Protein AF-A0A7J5EY98-F1 (afdb_monomer_lite)

Structure (mmCIF, N/CA/C/O backbone):
data_AF-A0A7J5EY98-F1
#
_entry.id   AF-A0A7J5EY98-F1
#
loop_
_atom_site.group_PDB
_atom_site.id
_atom_site.type_symbol
_atom_site.label_atom_id
_atom_site.label_alt_id
_atom_site.label_comp_id
_atom_site.label_asym_id
_atom_site.label_entity_id
_atom_site.label_seq_id
_atom_site.pdbx_PDB_ins_code
_atom_site.Cartn_x
_atom_site.Cartn_y
_atom_site.Cartn_z
_atom_site.occupancy
_atom_site.B_iso_or_equiv
_atom_site.auth_seq_id
_atom_site.auth_comp_id
_atom_site.auth_asym_id
_atom_site.auth_atom_id
_atom_site.pdbx_PDB_model_num
ATOM 1 N N . MET A 1 1 ? -46.958 -4.212 99.550 1.00 39.66 1 MET A N 1
ATOM 2 C CA . MET A 1 1 ? -46.614 -4.935 98.307 1.00 39.66 1 MET A CA 1
ATOM 3 C C . MET A 1 1 ? -46.964 -6.397 98.508 1.00 39.66 1 MET A C 1
ATOM 5 O O . MET A 1 1 ? -46.247 -7.082 99.220 1.00 39.66 1 MET A O 1
ATOM 9 N N . VAL A 1 2 ? -48.091 -6.857 97.964 1.00 41.75 2 VAL A N 1
ATOM 10 C CA . VAL A 1 2 ? -48.349 -8.298 97.843 1.00 41.75 2 VAL A CA 1
ATOM 11 C C . VAL A 1 2 ? -47.663 -8.737 96.555 1.00 41.75 2 VAL A C 1
ATOM 13 O O . VAL A 1 2 ? -47.957 -8.194 95.494 1.00 41.75 2 VAL A O 1
ATOM 16 N N . ALA A 1 3 ? -46.719 -9.669 96.657 1.00 47.44 3 ALA A N 1
ATOM 17 C CA . ALA A 1 3 ? -46.025 -10.292 95.533 1.00 47.44 3 ALA A CA 1
ATOM 18 C C . ALA A 1 3 ? -46.943 -11.307 94.820 1.00 47.44 3 ALA A C 1
ATOM 20 O O . ALA A 1 3 ? -46.637 -12.491 94.738 1.00 47.44 3 ALA A O 1
ATOM 21 N N . GLY A 1 4 ? -48.117 -10.856 94.379 1.00 58.94 4 GLY A N 1
ATOM 22 C CA . GLY A 1 4 ? -49.067 -11.648 93.605 1.00 58.94 4 GLY A CA 1
ATOM 23 C C . GLY A 1 4 ? -49.096 -11.124 92.178 1.00 58.94 4 GLY A C 1
ATOM 24 O O . GLY A 1 4 ? -49.428 -9.960 91.966 1.00 58.94 4 GLY A O 1
ATOM 25 N N . GLY A 1 5 ? -48.715 -11.955 91.207 1.00 65.44 5 GLY A N 1
ATOM 26 C CA . GLY A 1 5 ? -48.835 -11.604 89.793 1.00 65.44 5 GLY A CA 1
ATOM 27 C C . GLY A 1 5 ? -50.287 -11.286 89.418 1.00 65.44 5 GLY A C 1
ATOM 28 O O . GLY A 1 5 ? -51.223 -11.892 89.940 1.00 65.44 5 GLY A O 1
ATOM 29 N N . LEU A 1 6 ? -50.484 -10.338 88.502 1.00 71.00 6 LEU A N 1
ATOM 30 C CA . LEU A 1 6 ? -51.793 -10.076 87.905 1.00 71.00 6 LEU A CA 1
ATOM 31 C C . LEU A 1 6 ? -52.175 -11.270 87.018 1.00 71.00 6 LEU A C 1
ATOM 33 O O . LEU A 1 6 ? -51.561 -11.487 85.978 1.00 71.00 6 LEU A O 1
ATOM 37 N N . THR A 1 7 ? -53.186 -12.039 87.423 1.00 71.62 7 THR A N 1
ATOM 38 C CA . THR A 1 7 ? -53.752 -13.120 86.601 1.00 71.62 7 THR A CA 1
ATOM 39 C C . THR A 1 7 ? -55.053 -12.632 85.979 1.00 71.62 7 THR A C 1
ATOM 41 O O . THR A 1 7 ? -55.990 -12.291 86.698 1.00 71.62 7 THR A O 1
ATOM 44 N N . ILE A 1 8 ? -55.116 -12.589 84.650 1.00 75.38 8 ILE A N 1
ATOM 45 C CA . ILE A 1 8 ? -56.326 -12.236 83.900 1.00 75.38 8 ILE A CA 1
ATOM 46 C C . ILE A 1 8 ? -56.903 -13.538 83.345 1.00 75.38 8 ILE A C 1
ATOM 48 O O . ILE A 1 8 ? -56.204 -14.282 82.657 1.00 75.38 8 ILE A O 1
ATOM 52 N N . SER A 1 9 ? -58.160 -13.844 83.661 1.00 79.88 9 SER A N 1
ATOM 53 C CA . SER A 1 9 ? -58.839 -15.029 83.126 1.00 79.88 9 SER A CA 1
ATOM 54 C C . SER A 1 9 ? -58.983 -14.946 81.597 1.00 79.88 9 SER A C 1
ATOM 56 O O . SER A 1 9 ? -59.096 -13.839 81.065 1.00 79.88 9 SER A O 1
ATOM 58 N N . PRO A 1 10 ? -59.031 -16.080 80.870 1.00 78.44 10 PRO A N 1
ATOM 59 C CA . PRO A 1 10 ? -59.300 -16.083 79.431 1.00 78.44 10 PRO A CA 1
ATOM 60 C C . PRO A 1 10 ? -60.551 -15.255 79.087 1.00 78.44 10 PRO A C 1
ATOM 62 O O . PRO A 1 10 ? -61.615 -15.477 79.660 1.00 78.44 10 PRO A O 1
ATOM 65 N N . GLY A 1 11 ? -60.414 -14.277 78.183 1.00 75.12 11 GLY A N 1
ATOM 66 C CA . GLY A 1 11 ? -61.488 -13.347 77.794 1.00 75.12 11 GLY A CA 1
ATOM 67 C C . GLY A 1 11 ? -61.658 -12.108 78.688 1.00 75.12 11 GLY A C 1
ATOM 68 O O . GLY A 1 11 ? -62.448 -11.228 78.352 1.00 75.12 11 GLY A O 1
ATOM 69 N N . GLY A 1 12 ? -60.919 -11.998 79.797 1.00 75.81 12 GLY A N 1
ATOM 70 C CA . GLY A 1 12 ? -60.892 -10.798 80.634 1.00 75.81 12 GLY A CA 1
ATOM 71 C C . GLY A 1 12 ? -60.120 -9.649 79.975 1.00 75.81 12 GLY A C 1
ATOM 72 O O . GLY A 1 12 ? -59.056 -9.860 79.397 1.00 75.81 12 GLY A O 1
ATOM 73 N N . ALA A 1 13 ? -60.639 -8.424 80.084 1.00 78.75 13 ALA A N 1
ATOM 74 C CA . ALA A 1 13 ? -59.969 -7.208 79.626 1.00 78.75 13 ALA A CA 1
ATOM 75 C C . ALA A 1 13 ? -59.448 -6.398 80.821 1.00 78.75 13 ALA A C 1
ATOM 77 O O . ALA A 1 13 ? -60.154 -6.220 81.813 1.00 78.75 13 ALA A O 1
ATOM 78 N N . VAL A 1 14 ? -58.232 -5.861 80.715 1.00 79.25 14 VAL A N 1
ATOM 79 C CA . VAL A 1 14 ? -57.721 -4.846 81.647 1.00 79.25 14 VAL A CA 1
ATOM 80 C C . VAL A 1 14 ? -57.918 -3.481 81.008 1.00 79.25 14 VAL A C 1
ATOM 82 O O . VAL A 1 14 ? -57.270 -3.154 80.019 1.00 79.25 14 VAL A O 1
ATOM 85 N N . SER A 1 15 ? -58.819 -2.685 81.576 1.00 83.12 15 SER A N 1
ATOM 86 C CA . SER A 1 15 ? -59.031 -1.292 81.184 1.00 83.12 15 SER A CA 1
ATOM 87 C C . SER A 1 15 ? -58.305 -0.383 82.173 1.00 83.12 15 SER A C 1
ATOM 89 O O . SER A 1 15 ? -58.880 0.037 83.174 1.00 83.12 15 SER A O 1
ATOM 91 N N . ALA A 1 16 ? -57.028 -0.106 81.911 1.00 79.31 16 ALA A N 1
ATOM 92 C CA . ALA A 1 16 ? -56.210 0.814 82.696 1.00 79.31 16 ALA A CA 1
ATOM 93 C C . ALA A 1 16 ? -55.454 1.770 81.757 1.00 79.31 16 ALA A C 1
ATOM 95 O O . ALA A 1 16 ? -55.021 1.335 80.690 1.00 79.31 16 ALA A O 1
ATOM 96 N N . PRO A 1 17 ? -55.260 3.047 82.136 1.00 79.06 17 PRO A N 1
ATOM 97 C CA . PRO A 1 17 ? -54.508 4.001 81.317 1.00 79.06 17 PRO A CA 1
ATOM 98 C C . PRO A 1 17 ? -53.023 3.628 81.191 1.00 79.06 17 PRO A C 1
ATOM 100 O O . PRO A 1 17 ? -52.395 3.958 80.190 1.00 79.06 17 PRO A O 1
ATOM 103 N N . THR A 1 18 ? -52.479 2.910 82.181 1.00 82.25 18 THR A N 1
ATOM 104 C CA . THR A 1 18 ? -51.100 2.413 82.189 1.00 82.25 18 THR A CA 1
ATOM 105 C C . THR A 1 18 ? -51.047 1.057 82.884 1.00 82.25 18 THR A C 1
ATOM 107 O O . THR A 1 18 ? -51.625 0.883 83.957 1.00 82.25 18 THR A O 1
ATOM 110 N N . VAL A 1 19 ? -50.300 0.116 82.310 1.00 82.62 19 VAL A N 1
ATOM 111 C CA . VAL A 1 19 ? -49.891 -1.131 82.966 1.00 82.62 19 VAL A CA 1
ATOM 112 C C . VAL A 1 19 ? -48.369 -1.101 83.058 1.00 82.62 19 VAL A C 1
ATOM 114 O O . VAL A 1 19 ? -47.696 -1.062 82.034 1.00 82.62 19 VAL A O 1
ATOM 117 N N . ALA A 1 20 ? -47.828 -1.064 84.275 1.00 83.25 20 ALA A N 1
ATOM 118 C CA . ALA A 1 20 ? -46.388 -1.040 84.519 1.00 83.25 20 ALA A CA 1
ATOM 119 C C . ALA A 1 20 ? -45.943 -2.357 85.163 1.00 83.25 20 ALA A C 1
ATOM 121 O O . ALA A 1 20 ? -46.536 -2.802 86.147 1.00 83.25 20 ALA A O 1
ATOM 122 N N . THR A 1 21 ? -44.881 -2.954 84.630 1.00 83.44 21 THR A N 1
ATOM 123 C CA . THR A 1 21 ? -44.201 -4.121 85.201 1.00 83.44 21 THR A CA 1
ATOM 124 C C . THR A 1 21 ? -42.720 -3.797 85.376 1.00 83.44 21 THR A C 1
ATOM 126 O O . THR A 1 21 ? -42.147 -3.025 84.612 1.00 83.44 21 THR A O 1
ATOM 129 N N . THR A 1 22 ? -42.082 -4.369 86.396 1.00 82.44 22 THR A N 1
ATOM 130 C CA . THR A 1 22 ? -40.625 -4.258 86.609 1.00 82.44 22 THR A CA 1
ATOM 131 C C . THR A 1 22 ? -39.849 -5.434 86.011 1.00 82.44 22 THR A C 1
ATOM 133 O O . THR A 1 22 ? -38.629 -5.475 86.123 1.00 82.44 22 THR A O 1
ATOM 136 N N . GLY A 1 23 ? -40.551 -6.401 85.416 1.00 82.25 23 GLY A N 1
ATOM 137 C CA . GLY A 1 23 ? -39.984 -7.570 84.746 1.00 82.25 23 GLY A CA 1
ATOM 138 C C . GLY A 1 23 ? -40.667 -7.837 83.406 1.00 82.25 23 GLY A C 1
ATOM 139 O O . GLY A 1 23 ? -41.494 -7.038 82.953 1.00 82.25 23 GLY A O 1
ATOM 140 N N . ASP A 1 24 ? -40.320 -8.971 82.802 1.00 84.25 24 ASP A N 1
ATOM 141 C CA . ASP A 1 24 ? -40.765 -9.356 81.463 1.00 84.25 24 ASP A CA 1
ATOM 142 C C . ASP A 1 24 ? -42.289 -9.506 81.361 1.00 84.25 24 ASP A C 1
ATOM 144 O O . ASP A 1 24 ? -42.961 -9.988 82.276 1.00 84.25 24 ASP A O 1
ATOM 148 N N . VAL A 1 25 ? -42.834 -9.123 80.206 1.00 86.19 25 VAL A N 1
ATOM 149 C CA . VAL A 1 25 ? -44.244 -9.321 79.856 1.00 86.19 25 VAL A CA 1
ATOM 150 C C . VAL A 1 25 ? -44.328 -10.420 78.805 1.00 86.19 25 VAL A C 1
ATOM 152 O O . VAL A 1 25 ? -43.873 -10.242 77.677 1.00 86.19 25 VAL A O 1
ATOM 155 N N . ALA A 1 26 ? -44.941 -11.550 79.156 1.00 85.62 26 ALA A N 1
ATOM 156 C CA . ALA A 1 26 ? -45.263 -12.612 78.209 1.00 85.62 26 ALA A CA 1
ATOM 157 C C . ALA A 1 26 ? -46.722 -12.480 77.750 1.00 85.62 26 ALA A C 1
ATOM 159 O O . ALA A 1 26 ? -47.644 -12.546 78.562 1.00 85.62 26 ALA A O 1
ATOM 160 N N . VAL A 1 27 ? -46.942 -12.321 76.443 1.00 86.19 27 VAL A N 1
ATOM 161 C CA . VAL A 1 27 ? -48.276 -12.336 75.825 1.00 86.19 27 VAL A CA 1
ATOM 162 C C . VAL A 1 27 ? -48.409 -13.641 75.046 1.00 86.19 27 VAL A C 1
ATOM 164 O O . VAL A 1 27 ? -47.685 -13.862 74.083 1.00 86.19 27 VAL A O 1
ATOM 167 N N . GLY A 1 28 ? -49.320 -14.524 75.463 1.00 81.81 28 GLY A N 1
ATOM 168 C CA . GLY A 1 28 ? -49.518 -15.835 74.821 1.00 81.81 28 GLY A CA 1
ATOM 169 C C . GLY A 1 28 ? -50.233 -15.793 73.461 1.00 81.81 28 GLY A C 1
ATOM 170 O O . GLY A 1 28 ? -50.418 -16.835 72.841 1.00 81.81 28 GLY A O 1
ATOM 171 N N . GLY A 1 29 ? -50.653 -14.607 73.013 1.00 85.38 29 GLY A N 1
ATOM 172 C CA . GLY A 1 29 ? -51.314 -14.359 71.730 1.00 85.38 29 GLY A CA 1
ATOM 173 C C . GLY A 1 29 ? -50.774 -13.097 71.051 1.00 85.38 29 GLY A C 1
ATOM 174 O O . GLY A 1 29 ? -49.638 -12.690 71.283 1.00 85.38 29 GLY A O 1
ATOM 175 N N . ASN A 1 30 ? -51.586 -12.453 70.214 1.00 88.19 30 ASN A N 1
ATOM 176 C CA . ASN A 1 30 ? -51.188 -11.229 69.518 1.00 88.19 30 ASN A CA 1
ATOM 177 C C . ASN A 1 30 ? -51.119 -10.026 70.473 1.00 88.19 30 ASN A C 1
ATOM 179 O O . ASN A 1 30 ? -52.042 -9.784 71.249 1.00 88.19 30 ASN A O 1
ATOM 183 N N . LEU A 1 31 ? -50.064 -9.219 70.343 1.00 90.00 31 LEU A N 1
ATOM 184 C CA . LEU A 1 31 ? -49.973 -7.894 70.952 1.00 90.00 31 LEU A CA 1
ATOM 185 C C . LEU A 1 31 ? -50.389 -6.832 69.923 1.00 90.00 31 LEU A C 1
ATOM 187 O O . LEU A 1 31 ? -49.712 -6.645 68.915 1.00 90.00 31 LEU A O 1
ATOM 191 N N . GLY A 1 32 ? -51.497 -6.136 70.174 1.00 88.56 32 GLY A N 1
ATOM 192 C CA . GLY A 1 32 ? -51.916 -4.974 69.390 1.00 88.56 32 GLY A CA 1
ATOM 193 C C . GLY A 1 32 ? -51.453 -3.677 70.049 1.00 88.56 32 GLY A C 1
ATOM 194 O O . GLY A 1 32 ? -51.778 -3.432 71.207 1.00 88.56 32 GLY A O 1
ATOM 195 N N . VAL A 1 33 ? -50.729 -2.833 69.313 1.00 90.00 33 VAL A N 1
ATOM 196 C CA . VAL A 1 33 ? -50.333 -1.487 69.752 1.00 90.00 33 VAL A CA 1
ATOM 197 C C . VAL A 1 33 ? -50.849 -0.489 68.721 1.00 90.00 33 VAL A C 1
ATOM 199 O O . VAL A 1 33 ? -50.496 -0.575 67.550 1.00 90.00 33 VAL A O 1
ATOM 202 N N . THR A 1 34 ? -51.717 0.434 69.134 1.00 86.81 34 THR A N 1
ATOM 203 C CA . THR A 1 34 ? -52.292 1.468 68.251 1.00 86.81 34 THR A CA 1
ATOM 204 C C . THR A 1 34 ? -51.500 2.777 68.267 1.00 86.81 34 THR A C 1
ATOM 206 O O . THR A 1 34 ? -51.651 3.596 67.365 1.00 86.81 34 THR A O 1
ATOM 209 N N . GLY A 1 35 ? -50.666 2.978 69.291 1.00 85.75 35 GLY A N 1
ATOM 210 C CA . GLY A 1 35 ? -49.727 4.094 69.401 1.00 85.75 35 GLY A CA 1
ATOM 211 C C . GLY A 1 35 ? -48.301 3.715 68.992 1.00 85.75 35 GLY A C 1
ATOM 212 O O . GLY A 1 35 ? -48.062 2.692 68.355 1.00 85.75 35 GLY A O 1
ATOM 213 N N . ALA A 1 36 ? -47.333 4.541 69.391 1.00 87.19 36 ALA A N 1
ATOM 214 C CA . ALA A 1 36 ? -45.919 4.234 69.207 1.00 87.19 36 ALA A CA 1
ATOM 215 C C . ALA A 1 36 ? -45.454 3.144 70.187 1.00 87.19 36 ALA A C 1
ATOM 217 O O . ALA A 1 36 ? -45.809 3.164 71.366 1.00 87.19 36 ALA A O 1
ATOM 218 N N . ALA A 1 37 ? -44.613 2.232 69.705 1.00 90.81 37 ALA A N 1
ATOM 219 C CA . ALA A 1 37 ? -43.887 1.278 70.532 1.00 90.81 37 ALA A CA 1
ATOM 220 C C . ALA A 1 37 ? -42.400 1.650 70.540 1.00 90.81 37 ALA A C 1
ATOM 222 O O . ALA A 1 37 ? -41.798 1.821 69.481 1.00 90.81 37 ALA A O 1
ATOM 223 N N . THR A 1 38 ? -41.805 1.735 71.729 1.00 91.56 38 THR A N 1
ATOM 224 C CA . THR A 1 38 ? -40.365 1.961 71.901 1.00 91.56 38 THR A CA 1
ATOM 225 C C . THR A 1 38 ? -39.754 0.739 72.568 1.00 91.56 38 THR A C 1
ATOM 227 O O . THR A 1 38 ? -40.163 0.362 73.663 1.00 91.56 38 THR A O 1
ATOM 230 N N . VAL A 1 39 ? -38.752 0.139 71.928 1.00 90.88 39 VAL A N 1
ATOM 231 C CA . VAL A 1 39 ? -37.937 -0.938 72.504 1.00 90.88 39 VAL A CA 1
ATOM 232 C C . VAL A 1 39 ? -36.563 -0.351 72.809 1.00 90.88 39 VAL A C 1
ATOM 234 O O . VAL A 1 39 ? -35.854 0.059 71.899 1.00 90.88 39 VAL A O 1
ATOM 237 N N . GLY A 1 40 ? -36.190 -0.272 74.087 1.00 86.88 40 GLY A N 1
ATOM 238 C CA . GLY A 1 40 ? -34.945 0.390 74.513 1.00 86.88 40 GLY A CA 1
ATOM 239 C C . GLY A 1 40 ? -33.657 -0.396 74.237 1.00 86.88 40 GLY A C 1
ATOM 240 O O . GLY A 1 40 ? -32.570 0.100 74.512 1.00 86.88 40 GLY A O 1
ATOM 241 N N . SER A 1 41 ? -33.766 -1.628 73.737 1.00 90.50 41 SER A N 1
ATOM 242 C CA . SER A 1 41 ? -32.635 -2.511 73.443 1.00 90.50 41 SER A CA 1
ATOM 243 C C . SER A 1 41 ? -32.913 -3.306 72.159 1.00 90.50 41 SER A C 1
ATOM 245 O O . SER A 1 41 ? -33.159 -2.714 71.113 1.00 90.50 41 SER A O 1
ATOM 247 N N . THR A 1 42 ? -32.886 -4.637 72.208 1.00 90.75 42 THR A N 1
ATOM 248 C CA . THR A 1 42 ? -33.038 -5.500 71.031 1.00 90.75 42 THR A CA 1
ATOM 249 C C . THR A 1 42 ? -34.502 -5.848 70.775 1.00 90.75 42 THR A C 1
ATOM 251 O O . THR A 1 42 ? -35.224 -6.230 71.693 1.00 90.75 42 THR A O 1
ATOM 254 N N . LEU A 1 43 ? -34.919 -5.786 69.511 1.00 92.19 43 LEU A N 1
ATOM 255 C CA . LEU A 1 43 ? -36.164 -6.382 69.032 1.00 92.19 43 LEU A CA 1
ATOM 256 C C . LEU A 1 43 ? -35.836 -7.652 68.236 1.00 92.19 43 LEU A C 1
ATOM 258 O O . LEU A 1 43 ? -35.224 -7.574 67.174 1.00 92.19 43 LEU A O 1
ATOM 262 N N . GLY A 1 44 ? -36.246 -8.815 68.741 1.00 91.56 44 GLY A N 1
ATOM 263 C CA . GLY A 1 44 ? -36.186 -10.081 68.009 1.00 91.56 44 GLY A CA 1
ATOM 264 C C . GLY A 1 44 ? -37.536 -10.408 67.376 1.00 91.56 44 GLY A C 1
ATOM 265 O O . GLY A 1 44 ? -38.560 -10.362 68.052 1.00 91.56 44 GLY A O 1
ATOM 266 N N . VAL A 1 45 ? -37.547 -10.768 66.092 1.00 92.06 45 VAL A N 1
ATOM 267 C CA . VAL A 1 45 ? -38.746 -11.240 65.384 1.00 92.06 45 VAL A CA 1
ATOM 268 C C . VAL A 1 45 ? -38.406 -12.581 64.741 1.00 92.06 45 VAL A C 1
ATOM 270 O O . VAL A 1 45 ? -37.537 -12.647 63.880 1.00 92.06 45 VAL A O 1
ATOM 273 N N . ALA A 1 46 ? -39.057 -13.659 65.182 1.00 88.81 46 ALA A N 1
ATOM 274 C CA . ALA A 1 46 ? -38.822 -14.999 64.631 1.00 88.81 46 ALA A CA 1
ATOM 275 C C . ALA A 1 46 ? -39.518 -15.215 63.273 1.00 88.81 46 ALA A C 1
ATOM 277 O O . ALA A 1 46 ? -39.079 -16.035 62.471 1.00 88.81 46 ALA A O 1
ATOM 278 N N . GLY A 1 47 ? -40.619 -14.497 63.033 1.00 87.44 47 GLY A N 1
ATOM 279 C CA . GLY A 1 47 ? -41.361 -14.514 61.774 1.00 87.44 47 GLY A CA 1
ATOM 280 C C . GLY A 1 47 ? -40.991 -13.360 60.840 1.00 87.44 47 GLY A C 1
ATOM 281 O O . GLY A 1 47 ? -40.012 -12.646 61.044 1.00 87.44 47 GLY A O 1
ATOM 282 N N . ALA A 1 48 ? -41.818 -13.146 59.818 1.00 88.88 48 ALA A N 1
ATOM 283 C CA . ALA A 1 48 ? -41.690 -11.986 58.945 1.00 88.88 48 ALA A CA 1
ATOM 284 C C . ALA A 1 48 ? -42.100 -10.699 59.681 1.00 88.88 48 ALA A C 1
ATOM 286 O O . ALA A 1 48 ? -43.155 -10.643 60.312 1.00 88.88 48 ALA A O 1
ATOM 287 N N . ALA A 1 49 ? -41.290 -9.649 59.550 1.00 92.38 49 ALA A N 1
ATOM 288 C CA . ALA A 1 49 ? -41.653 -8.295 59.951 1.00 92.38 49 ALA A CA 1
ATOM 289 C C . ALA A 1 49 ? -42.054 -7.491 58.708 1.00 92.38 49 ALA A C 1
ATOM 291 O O . ALA A 1 49 ? -41.356 -7.511 57.696 1.00 92.38 49 ALA A O 1
ATOM 292 N N . THR A 1 50 ? -43.169 -6.767 58.776 1.00 92.69 50 THR A N 1
ATOM 293 C CA . THR A 1 50 ? -43.575 -5.809 57.739 1.00 92.69 50 THR A CA 1
ATOM 294 C C . THR A 1 50 ? -43.569 -4.413 58.337 1.00 92.69 50 THR A C 1
ATOM 296 O O . THR A 1 50 ? -44.245 -4.159 59.330 1.00 92.69 50 THR A O 1
ATOM 299 N N . VAL A 1 51 ? -42.814 -3.504 57.725 1.00 91.88 51 VAL A N 1
ATOM 300 C CA . VAL A 1 51 ? -42.831 -2.074 58.047 1.00 91.88 51 VAL A CA 1
ATOM 301 C C . VAL A 1 51 ? -43.538 -1.376 56.893 1.00 91.88 51 VAL A C 1
ATOM 303 O O . VAL A 1 51 ? -43.036 -1.373 55.776 1.00 91.88 51 VAL A O 1
ATOM 306 N N . GLY A 1 52 ? -44.725 -0.821 57.142 1.00 86.88 52 GLY A N 1
ATOM 307 C CA . GLY A 1 52 ? -45.525 -0.159 56.100 1.00 86.88 52 GLY A CA 1
ATOM 308 C C . GLY A 1 52 ? -44.989 1.210 55.654 1.00 86.88 52 GLY A C 1
ATOM 309 O O . GLY A 1 52 ? -45.530 1.796 54.722 1.00 86.88 52 GLY A O 1
ATOM 310 N N . GLY A 1 53 ? -43.956 1.727 56.325 1.00 87.94 53 GLY A N 1
ATOM 311 C CA . GLY A 1 53 ? -43.294 2.998 56.024 1.00 87.94 53 GLY A CA 1
ATOM 312 C C . GLY A 1 53 ? -41.779 2.847 55.859 1.00 87.94 53 GLY A C 1
ATOM 313 O O . GLY A 1 53 ? -41.269 1.754 55.627 1.00 87.94 53 GLY A O 1
ATOM 314 N N . ALA A 1 54 ? -41.044 3.953 55.993 1.00 89.44 54 ALA A N 1
ATOM 315 C CA . ALA A 1 54 ? -39.584 3.933 55.935 1.00 89.44 54 ALA A CA 1
ATOM 316 C C . ALA A 1 54 ? -38.980 3.245 57.173 1.00 89.44 54 ALA A C 1
ATOM 318 O O . ALA A 1 54 ? -39.365 3.535 58.305 1.00 89.44 54 ALA A O 1
ATOM 319 N N . LEU A 1 55 ? -37.991 2.377 56.955 1.00 91.44 55 LEU A N 1
ATOM 320 C CA . LEU A 1 55 ? -37.158 1.803 58.008 1.00 91.44 55 LEU A CA 1
ATOM 321 C C . LEU A 1 55 ? -35.812 2.537 58.037 1.00 91.44 55 LEU A C 1
ATOM 323 O O . LEU A 1 55 ? -35.003 2.389 57.124 1.00 91.44 55 LEU A O 1
ATOM 327 N N . GLY A 1 56 ? -35.570 3.329 59.080 1.00 90.69 56 GLY A N 1
ATOM 328 C CA . GLY A 1 56 ? -34.262 3.932 59.334 1.00 90.69 56 GLY A CA 1
ATOM 329 C C . GLY A 1 56 ? -33.370 2.977 60.122 1.00 90.69 56 GLY A C 1
ATOM 330 O O . GLY A 1 56 ? -33.749 2.542 61.207 1.00 90.69 56 GLY A O 1
ATOM 331 N N . VAL A 1 57 ? -32.179 2.675 59.605 1.00 91.44 57 VAL A N 1
ATOM 332 C CA . VAL A 1 57 ? -31.155 1.892 60.310 1.00 91.44 57 VAL A CA 1
ATOM 333 C C . VAL A 1 57 ? -29.854 2.684 60.281 1.00 91.44 57 VAL A C 1
ATOM 335 O O . VAL A 1 57 ? -29.388 3.070 59.215 1.00 91.44 57 VAL A O 1
ATOM 338 N N . THR A 1 58 ? -29.286 2.972 61.450 1.00 88.44 58 THR A N 1
ATOM 339 C CA . THR A 1 58 ? -28.016 3.713 61.577 1.00 88.44 58 THR A CA 1
ATOM 340 C C . THR A 1 58 ? -26.795 2.795 61.562 1.00 88.44 58 THR A C 1
ATOM 342 O O . THR A 1 58 ? -25.693 3.236 61.251 1.00 88.44 58 THR A O 1
ATOM 345 N N . GLY A 1 59 ? -26.991 1.521 61.906 1.00 88.19 59 GLY A N 1
ATOM 346 C CA . GLY A 1 59 ? -25.982 0.473 61.821 1.00 88.19 59 GLY A CA 1
ATOM 347 C C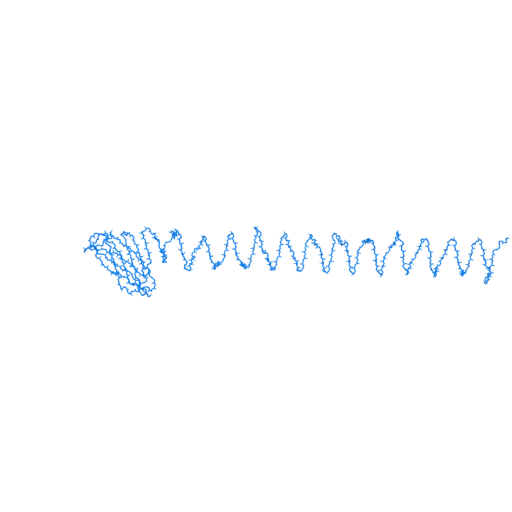 . GLY A 1 59 ? -26.016 -0.296 60.493 1.00 88.19 59 GLY A C 1
ATOM 348 O O . GLY A 1 59 ? -26.856 -0.032 59.629 1.00 88.19 59 GLY A O 1
ATOM 349 N N . PRO A 1 60 ? -25.116 -1.277 60.324 1.00 87.56 60 PRO A N 1
ATOM 350 C CA . PRO A 1 60 ? -25.125 -2.155 59.163 1.00 87.56 60 PRO A CA 1
ATOM 351 C C . PRO A 1 60 ? -26.395 -3.014 59.124 1.00 87.56 60 PRO A C 1
ATOM 353 O O . PRO A 1 60 ? -26.847 -3.536 60.142 1.00 87.56 60 PRO A O 1
ATOM 356 N N . VAL A 1 61 ? -26.934 -3.214 57.922 1.00 89.75 61 VAL A N 1
ATOM 357 C CA . VAL A 1 61 ? -28.023 -4.162 57.660 1.00 89.75 61 VAL A CA 1
ATOM 358 C C . VAL A 1 61 ? -27.423 -5.415 57.036 1.00 89.75 61 VAL A C 1
ATOM 360 O O . VAL A 1 61 ? -26.790 -5.343 55.986 1.00 89.75 61 VAL A O 1
ATOM 363 N N . THR A 1 62 ? -27.638 -6.571 57.664 1.00 90.94 62 THR A N 1
ATOM 364 C CA . THR A 1 62 ? -27.312 -7.876 57.071 1.00 90.94 62 THR A CA 1
ATOM 365 C C . THR A 1 62 ? -28.610 -8.563 56.671 1.00 90.94 62 THR A C 1
ATOM 367 O O . THR A 1 62 ? -29.412 -8.916 57.532 1.00 90.94 62 THR A O 1
ATOM 370 N N . ALA A 1 63 ? -28.825 -8.755 55.371 1.00 89.94 63 ALA A N 1
ATOM 371 C CA . ALA A 1 63 ? -29.919 -9.572 54.859 1.00 89.94 63 ALA A CA 1
ATOM 372 C C . ALA A 1 63 ? -29.381 -10.974 54.544 1.00 89.94 63 ALA A C 1
ATOM 374 O O . ALA A 1 63 ? -28.531 -11.127 53.674 1.00 89.94 63 ALA A O 1
ATOM 375 N N . GLY A 1 64 ? -29.870 -12.000 55.247 1.00 86.25 64 GLY A N 1
ATOM 376 C CA . GLY A 1 64 ? -29.494 -13.396 54.973 1.00 86.25 64 GLY A CA 1
ATOM 377 C C . GLY A 1 64 ? -30.115 -13.973 53.692 1.00 86.25 64 GLY A C 1
ATOM 378 O O . GLY A 1 64 ? -29.740 -15.060 53.267 1.00 86.25 64 GLY A O 1
ATOM 379 N N . GLY A 1 65 ? -31.070 -13.257 53.090 1.00 88.12 65 GLY A N 1
ATOM 380 C CA . GLY A 1 65 ? -31.731 -13.609 51.834 1.00 88.12 65 GLY A CA 1
ATOM 381 C C . GLY A 1 65 ? -31.622 -12.498 50.787 1.00 88.12 65 GLY A C 1
ATOM 382 O O . GLY A 1 65 ? -30.786 -11.602 50.889 1.00 88.12 65 GLY A O 1
ATOM 383 N N . LEU A 1 66 ? -32.492 -12.544 49.775 1.00 89.31 66 LEU A N 1
ATOM 384 C CA . LEU A 1 66 ? -32.545 -11.530 48.720 1.00 89.31 66 LEU A CA 1
ATOM 385 C C . LEU A 1 66 ? -32.978 -10.165 49.278 1.00 89.31 66 LEU A C 1
ATOM 387 O O . LEU A 1 66 ? -34.051 -10.040 49.866 1.00 89.31 66 LEU A O 1
ATOM 391 N N . LEU A 1 67 ? -32.187 -9.127 49.007 1.00 90.38 67 LEU A N 1
ATOM 392 C CA . LEU A 1 67 ? -32.580 -7.735 49.207 1.00 90.38 67 LEU A CA 1
ATOM 393 C C . LEU A 1 67 ? -33.114 -7.162 47.889 1.00 90.38 67 LEU A C 1
ATOM 395 O O . LEU A 1 67 ? -32.371 -7.039 46.919 1.00 90.38 67 LEU A O 1
ATOM 399 N N . THR A 1 68 ? -34.393 -6.790 47.855 1.00 90.38 68 THR A N 1
ATOM 400 C CA . THR A 1 68 ? -34.996 -6.084 46.713 1.00 90.38 68 THR A CA 1
ATOM 401 C C . THR A 1 68 ? -35.206 -4.619 47.080 1.00 90.38 68 THR A C 1
ATOM 403 O O . THR A 1 68 ? -35.953 -4.321 48.008 1.00 90.38 68 THR A O 1
ATOM 406 N N . ALA A 1 69 ? -34.569 -3.704 46.347 1.00 90.88 69 ALA A N 1
ATOM 407 C CA . ALA A 1 69 ? -34.696 -2.260 46.540 1.00 90.88 69 ALA A CA 1
ATOM 408 C C . ALA A 1 69 ? -35.251 -1.609 45.264 1.00 90.88 69 ALA A C 1
ATOM 410 O O . ALA A 1 69 ? -34.509 -1.275 44.343 1.00 90.88 69 ALA A O 1
ATOM 411 N N . SER A 1 70 ? -36.574 -1.447 45.192 1.00 87.19 70 SER A N 1
ATOM 412 C CA . SER A 1 70 ? -37.271 -0.939 43.998 1.00 87.19 70 SER A CA 1
ATOM 413 C C . SER A 1 70 ? -36.948 0.521 43.665 1.00 87.19 70 SER A C 1
ATOM 415 O O . SER A 1 70 ? -36.979 0.899 42.498 1.00 87.19 70 SER A O 1
ATOM 417 N N . ALA A 1 71 ? -36.602 1.329 44.669 1.00 87.94 71 ALA A N 1
ATOM 418 C CA . ALA A 1 71 ? -36.170 2.718 44.499 1.00 87.94 71 ALA A CA 1
ATOM 419 C C . ALA A 1 71 ? -34.652 2.863 44.246 1.00 87.94 71 ALA A C 1
ATOM 421 O O . ALA A 1 71 ? -34.141 3.980 44.200 1.00 87.94 71 ALA A O 1
ATOM 422 N N . GLY A 1 72 ? -33.930 1.748 44.080 1.00 88.56 72 GLY A N 1
ATOM 423 C CA . GLY A 1 72 ? -32.478 1.723 43.916 1.00 88.56 72 GLY A CA 1
ATOM 424 C C . GLY A 1 72 ? -31.705 1.649 45.236 1.00 88.56 72 GLY A C 1
ATOM 425 O O . GLY A 1 72 ? -32.273 1.627 46.327 1.00 88.56 72 GLY A O 1
ATOM 426 N N . VAL A 1 73 ? -30.379 1.581 45.118 1.00 91.94 73 VAL A N 1
ATOM 427 C CA . VAL A 1 73 ? -29.432 1.537 46.240 1.00 91.94 73 VAL A CA 1
ATOM 428 C C . VAL A 1 73 ? -28.401 2.639 46.030 1.00 91.94 73 VAL A C 1
ATOM 430 O O . VAL A 1 73 ? -27.751 2.687 44.987 1.00 91.94 73 VAL A O 1
ATOM 433 N N . THR A 1 74 ? -28.228 3.511 47.019 1.00 91.31 74 THR A N 1
ATOM 434 C CA . THR A 1 74 ? -27.149 4.504 47.028 1.00 91.31 74 THR A CA 1
ATOM 435 C C . THR A 1 74 ? -26.037 4.021 47.945 1.00 91.31 74 THR A C 1
ATOM 437 O O . THR A 1 74 ? -26.272 3.752 49.121 1.00 91.31 74 THR A O 1
ATOM 440 N N . VAL A 1 75 ? -24.820 3.938 47.415 1.00 92.00 75 VAL A N 1
ATOM 441 C CA . VAL A 1 75 ? -23.614 3.681 48.208 1.00 92.00 75 VAL A CA 1
ATOM 442 C C . VAL A 1 75 ? -22.897 5.018 48.417 1.00 92.00 75 VAL A C 1
ATOM 444 O O . VAL A 1 75 ? -22.588 5.683 47.427 1.00 92.00 75 VAL A O 1
ATOM 447 N N . PRO A 1 76 ? -22.669 5.460 49.668 1.00 88.38 76 PRO A N 1
ATOM 448 C CA . PRO A 1 76 ? -21.995 6.727 49.945 1.00 88.38 76 PRO A CA 1
ATOM 449 C C . PRO A 1 76 ? -20.584 6.799 49.351 1.00 88.38 76 PRO A C 1
ATOM 451 O O . PRO A 1 76 ? -19.905 5.784 49.191 1.00 88.38 76 PRO A O 1
ATOM 454 N N . SER A 1 77 ? -20.111 8.016 49.078 1.00 89.31 77 SER A N 1
ATOM 455 C CA . SER A 1 77 ? -18.743 8.252 48.609 1.00 89.31 77 SER A CA 1
ATOM 456 C C . SER A 1 77 ? -17.706 7.667 49.571 1.00 89.31 77 SER A C 1
ATOM 458 O O . SER A 1 77 ? -17.813 7.859 50.782 1.00 89.31 77 SER A O 1
ATOM 460 N N . GLY A 1 78 ? -16.684 7.002 49.028 1.00 88.44 78 GLY A N 1
ATOM 461 C CA . GLY A 1 78 ? -15.624 6.354 49.809 1.00 88.44 78 GLY A CA 1
ATOM 462 C C . GLY A 1 78 ? -15.940 4.919 50.237 1.00 88.44 78 GLY A C 1
ATOM 463 O O . GLY A 1 78 ? -15.048 4.244 50.736 1.00 88.44 78 GLY A O 1
ATOM 464 N N . GLN A 1 79 ? -17.166 4.442 49.994 1.00 90.44 79 GLN A N 1
ATOM 465 C CA . GLN A 1 79 ? -17.572 3.065 50.259 1.00 90.44 79 GLN A CA 1
ATOM 466 C C . GLN A 1 79 ? -17.635 2.246 48.965 1.00 90.44 79 GLN A C 1
ATOM 468 O O . GLN A 1 79 ? -17.834 2.782 47.873 1.00 90.44 79 GLN A O 1
ATOM 473 N N . ASN A 1 80 ? -17.512 0.924 49.096 1.00 90.44 80 ASN A N 1
ATOM 474 C CA . ASN A 1 80 ? -17.507 -0.000 47.964 1.00 90.44 80 ASN A CA 1
ATOM 475 C C . ASN A 1 80 ? -18.804 -0.813 47.907 1.00 90.44 80 ASN A C 1
ATOM 477 O O . ASN A 1 80 ? -19.290 -1.303 48.925 1.00 90.44 80 ASN A O 1
ATOM 481 N N . ALA A 1 81 ? -19.307 -1.038 46.692 1.00 92.44 81 ALA A N 1
ATOM 482 C CA . ALA A 1 81 ? -20.297 -2.070 46.408 1.00 92.44 81 ALA A CA 1
ATOM 483 C C . ALA A 1 81 ? -19.576 -3.325 45.895 1.00 92.44 81 ALA A C 1
ATOM 485 O O . ALA A 1 81 ? -19.178 -3.382 44.733 1.00 92.44 81 ALA A O 1
ATOM 486 N N . ALA A 1 82 ? -19.378 -4.325 46.753 1.00 91.56 82 ALA A N 1
ATOM 487 C CA . ALA A 1 82 ? -18.809 -5.604 46.337 1.00 91.56 82 ALA A CA 1
ATOM 488 C C . ALA A 1 82 ? -19.929 -6.573 45.931 1.00 91.56 82 ALA A C 1
ATOM 490 O O . ALA A 1 82 ? -20.770 -6.931 46.754 1.00 91.56 82 ALA A O 1
ATOM 491 N N . LEU A 1 83 ? -19.923 -7.023 44.674 1.00 91.69 83 LEU A N 1
ATOM 492 C CA . LEU A 1 83 ? -20.762 -8.128 44.210 1.00 91.69 83 LEU A CA 1
ATOM 493 C C . LEU A 1 83 ? -19.889 -9.369 44.027 1.00 91.69 83 LEU A C 1
ATOM 495 O O . LEU A 1 83 ? -18.904 -9.333 43.298 1.00 91.69 83 LEU A O 1
ATOM 499 N N . GLN A 1 84 ? -20.257 -10.467 44.687 1.00 88.75 84 GLN A N 1
ATOM 500 C CA . GLN A 1 84 ? -19.555 -11.752 44.552 1.00 88.75 84 GLN A CA 1
ATOM 501 C C . GLN A 1 84 ? -20.065 -12.590 43.367 1.00 88.75 84 GLN A C 1
ATOM 503 O O . GLN A 1 84 ? -19.445 -13.582 43.000 1.00 88.75 84 GLN A O 1
ATOM 508 N N . GLY A 1 85 ? -21.205 -12.204 42.790 1.00 89.56 85 GLY A N 1
ATOM 509 C CA . GLY A 1 85 ? -21.785 -12.819 41.599 1.00 89.56 85 GLY A CA 1
ATOM 510 C C . GLY A 1 85 ? -21.801 -11.863 40.408 1.00 89.56 85 GLY A C 1
ATOM 511 O O . GLY A 1 85 ? -21.181 -10.801 40.423 1.00 89.56 85 GLY A O 1
ATOM 512 N N . ASN A 1 86 ? -22.561 -12.228 39.379 1.00 91.31 86 ASN A N 1
ATOM 513 C CA . ASN A 1 86 ? -22.711 -11.402 38.185 1.00 91.31 86 ASN A CA 1
ATOM 514 C C . ASN A 1 86 ? -23.561 -10.158 38.476 1.00 91.31 86 ASN A C 1
ATOM 516 O O . ASN A 1 86 ? -24.635 -10.252 39.070 1.00 91.31 86 ASN A O 1
ATOM 520 N N . ALA A 1 87 ? -23.120 -9.005 37.979 1.00 93.62 87 ALA A N 1
ATOM 521 C CA . ALA A 1 87 ? -23.944 -7.806 37.906 1.00 93.62 87 ALA A CA 1
ATOM 522 C C . ALA A 1 87 ? -24.653 -7.757 36.547 1.00 93.62 87 ALA A C 1
ATOM 524 O O . ALA A 1 87 ? -24.020 -7.912 35.506 1.00 93.62 87 ALA A O 1
ATOM 525 N N . THR A 1 88 ? -25.965 -7.526 36.544 1.00 94.44 88 THR A N 1
ATOM 526 C CA . THR A 1 88 ? -26.730 -7.219 35.327 1.00 94.44 88 THR A CA 1
ATOM 527 C C . THR A 1 88 ? -27.292 -5.814 35.459 1.00 94.44 88 THR A C 1
ATOM 529 O O . THR A 1 88 ? -27.995 -5.516 36.421 1.00 94.44 88 THR A O 1
ATOM 532 N N . VAL A 1 89 ? -26.984 -4.950 34.494 1.00 94.31 89 VAL A N 1
ATOM 533 C CA . VAL A 1 89 ? -27.516 -3.586 34.420 1.00 94.31 89 VAL A CA 1
ATOM 534 C C . VAL A 1 89 ? -28.491 -3.548 33.252 1.00 94.31 89 VAL A C 1
ATOM 536 O O . VAL A 1 89 ? -28.081 -3.651 32.103 1.00 94.31 89 VAL A O 1
ATOM 539 N N . GLY A 1 90 ? -29.788 -3.432 33.542 1.00 91.38 90 GLY A N 1
ATOM 540 C CA . GLY A 1 90 ? -30.829 -3.370 32.504 1.00 91.38 90 GLY A CA 1
ATOM 541 C C . GLY A 1 90 ? -30.884 -2.038 31.741 1.00 91.38 90 GLY A C 1
ATOM 542 O O . GLY A 1 90 ? -31.593 -1.938 30.746 1.00 91.38 90 GLY A O 1
ATOM 543 N N . GLY A 1 91 ? -30.160 -1.019 32.216 1.00 91.94 91 GLY A N 1
ATOM 544 C CA . GLY A 1 91 ? -30.029 0.298 31.590 1.00 91.94 91 GLY A CA 1
ATOM 545 C C . GLY A 1 91 ? -28.575 0.635 31.245 1.00 91.94 91 GLY A C 1
ATOM 546 O O . GLY A 1 91 ? -27.778 -0.238 30.916 1.00 91.94 91 GLY A O 1
ATOM 547 N N . THR A 1 92 ? -28.206 1.912 31.335 1.00 93.94 92 THR A N 1
ATOM 548 C CA . THR A 1 92 ? -26.832 2.371 31.078 1.00 93.94 92 THR A CA 1
ATOM 549 C C . THR A 1 92 ? -25.932 2.183 32.298 1.00 93.94 92 THR A C 1
ATOM 551 O O . THR A 1 92 ? -26.316 2.551 33.408 1.00 93.94 92 THR A O 1
ATOM 554 N N . LEU A 1 93 ? -24.702 1.712 32.087 1.00 94.88 93 LEU A N 1
ATOM 555 C CA . LEU A 1 93 ? -23.644 1.733 33.097 1.00 94.88 93 LEU A CA 1
ATOM 556 C C . LEU A 1 93 ? -22.709 2.920 32.830 1.00 94.88 93 LEU A C 1
ATOM 558 O O . LEU A 1 93 ? -21.985 2.929 31.838 1.00 94.88 93 LEU A O 1
ATOM 562 N N . GLY A 1 94 ? -22.729 3.919 33.712 1.00 94.62 94 GLY A N 1
ATOM 563 C CA . GLY A 1 94 ? -21.768 5.023 33.701 1.00 94.62 94 GLY A CA 1
ATOM 564 C C . GLY A 1 94 ? -20.630 4.759 34.683 1.00 94.62 94 GLY A C 1
ATOM 565 O O . GLY A 1 94 ? -20.886 4.472 35.850 1.00 94.62 94 GLY A O 1
ATOM 566 N N . VAL A 1 95 ? -19.381 4.882 34.231 1.00 94.75 95 VAL A N 1
ATOM 567 C CA . VAL A 1 95 ? -18.188 4.775 35.084 1.00 94.75 95 VAL A CA 1
ATOM 568 C C . VAL A 1 95 ? -17.331 6.019 34.872 1.00 94.75 95 VAL A C 1
ATOM 570 O O . VAL A 1 95 ? -16.880 6.277 33.762 1.00 94.75 95 VAL A O 1
ATOM 573 N N . ALA A 1 96 ? -17.133 6.814 35.926 1.00 91.50 96 ALA A N 1
ATOM 574 C CA . ALA A 1 96 ? -16.306 8.024 35.864 1.00 91.50 96 ALA A CA 1
ATOM 575 C C . ALA A 1 96 ? -14.796 7.724 35.933 1.00 91.50 96 ALA A C 1
ATOM 577 O O . ALA A 1 96 ? -13.985 8.505 35.444 1.00 91.50 96 ALA A O 1
ATOM 578 N N . GLY A 1 97 ? -14.424 6.610 36.569 1.00 90.69 97 GLY A N 1
ATOM 579 C CA . GLY A 1 97 ? -13.042 6.148 36.684 1.00 90.69 97 GLY A CA 1
ATOM 580 C C . GLY A 1 97 ? -12.656 5.112 35.626 1.00 90.69 97 GLY A C 1
ATOM 581 O O . GLY A 1 97 ? -13.408 4.810 34.701 1.00 90.69 97 GLY A O 1
ATOM 582 N N . ALA A 1 98 ? -11.470 4.528 35.795 1.00 92.38 98 ALA A N 1
ATOM 583 C CA . ALA A 1 98 ? -11.030 3.405 34.976 1.00 92.38 98 ALA A CA 1
ATOM 584 C C . ALA A 1 98 ? -11.876 2.151 35.252 1.00 92.38 98 ALA A C 1
ATOM 586 O O . ALA A 1 98 ? -12.269 1.886 36.388 1.00 92.38 98 ALA A O 1
ATOM 587 N N . THR A 1 99 ? -12.112 1.358 34.208 1.00 94.75 99 THR A N 1
ATOM 588 C CA . THR A 1 99 ? -12.724 0.030 34.319 1.00 94.75 99 THR A CA 1
ATOM 589 C C . THR A 1 99 ? -11.679 -1.019 33.968 1.00 94.75 99 THR A C 1
ATOM 591 O O . THR A 1 99 ? -11.087 -0.957 32.893 1.00 94.75 99 THR A O 1
ATOM 594 N N . THR A 1 100 ? -11.479 -1.996 34.849 1.00 95.00 100 THR A N 1
ATOM 595 C CA . THR A 1 100 ? -10.599 -3.145 34.605 1.00 95.00 100 THR A CA 1
ATOM 596 C C . THR A 1 100 ? -11.449 -4.403 34.502 1.00 95.00 100 THR A C 1
ATOM 598 O O . THR A 1 100 ? -12.211 -4.706 35.417 1.00 95.00 100 THR A O 1
ATOM 601 N N . LEU A 1 101 ? -11.301 -5.148 33.407 1.00 93.81 101 LEU A N 1
ATOM 602 C CA . LEU A 1 101 ? -11.876 -6.480 33.243 1.00 93.81 101 LEU A CA 1
ATOM 603 C C . LEU A 1 101 ? -10.734 -7.493 33.160 1.00 93.81 101 LEU A C 1
ATOM 605 O O . LEU A 1 101 ? -9.786 -7.297 32.406 1.00 93.81 101 LEU A O 1
ATOM 609 N N . SER A 1 102 ? -10.829 -8.581 33.920 1.00 92.00 102 SER A N 1
ATOM 610 C CA . SER A 1 102 ? -9.925 -9.731 33.782 1.00 92.00 102 SER A CA 1
ATOM 611 C C . SER A 1 102 ? -10.302 -10.637 32.604 1.00 92.00 102 SER A C 1
ATOM 613 O O . SER A 1 102 ? -9.482 -11.429 32.149 1.00 92.00 102 SER A O 1
ATOM 615 N N . GLY A 1 103 ? -11.546 -10.533 32.128 1.00 90.19 103 GLY A N 1
ATOM 616 C CA . GLY A 1 103 ? -12.069 -11.252 30.969 1.00 90.19 103 GLY A CA 1
ATOM 617 C C . GLY A 1 103 ? -12.229 -10.366 29.733 1.00 90.19 103 GLY A C 1
ATOM 618 O O . GLY A 1 103 ? -11.810 -9.210 29.701 1.00 90.19 103 GLY A O 1
ATOM 619 N N . ALA A 1 104 ? -12.869 -10.921 28.705 1.00 91.56 104 ALA A N 1
ATOM 620 C CA . ALA A 1 104 ? -13.166 -10.202 27.472 1.00 91.56 104 ALA A CA 1
ATOM 621 C C . ALA A 1 104 ? -14.289 -9.166 27.657 1.00 91.56 104 ALA A C 1
ATOM 623 O O . ALA A 1 104 ? -15.236 -9.381 28.414 1.00 91.56 104 ALA A O 1
ATOM 624 N N . LEU A 1 105 ? -14.214 -8.072 26.896 1.00 93.88 105 LEU A N 1
ATOM 625 C CA . LEU A 1 105 ? -15.302 -7.113 26.729 1.00 93.88 105 LEU A CA 1
ATOM 626 C C . LEU A 1 105 ? -16.049 -7.417 25.423 1.00 93.88 105 LEU A C 1
ATOM 628 O O . LEU A 1 105 ? -15.479 -7.298 24.340 1.00 93.88 105 LEU A O 1
ATOM 632 N N . GLY A 1 106 ? -17.324 -7.790 25.522 1.00 93.62 106 GLY A N 1
ATOM 633 C CA . GLY A 1 106 ? -18.220 -7.903 24.371 1.00 93.62 106 GLY A CA 1
ATOM 634 C C . GLY A 1 106 ? -18.989 -6.602 24.149 1.00 93.62 106 GLY A C 1
ATOM 635 O O . GLY A 1 106 ? -19.654 -6.122 25.064 1.00 93.62 106 GLY A O 1
ATOM 636 N N . VAL A 1 107 ? -18.928 -6.047 22.938 1.00 94.62 107 VAL A N 1
ATOM 637 C CA . VAL A 1 107 ? -19.695 -4.858 22.538 1.00 94.62 107 VAL A CA 1
ATOM 638 C C . VAL A 1 107 ? -20.472 -5.200 21.271 1.00 94.62 107 VAL A C 1
ATOM 640 O O . VAL A 1 107 ? -19.874 -5.495 20.243 1.00 94.62 107 VAL A O 1
ATOM 643 N N . SER A 1 108 ? -21.803 -5.197 21.345 1.00 92.44 108 SER A N 1
ATOM 644 C CA . SER A 1 108 ? -22.675 -5.425 20.180 1.00 92.44 108 SER A CA 1
ATOM 645 C C . SER A 1 108 ? -22.931 -4.153 19.365 1.00 92.44 108 SER A C 1
ATOM 647 O O . SER A 1 108 ? -23.286 -4.235 18.193 1.00 92.44 108 SER A O 1
ATOM 649 N N . GLY A 1 109 ? -22.772 -2.984 19.993 1.00 91.62 109 GLY A N 1
ATOM 650 C CA . GLY A 1 109 ? -22.858 -1.672 19.355 1.00 91.62 109 GLY A CA 1
ATOM 651 C C . GLY A 1 109 ? -21.489 -1.103 18.973 1.00 91.62 109 GLY A C 1
ATOM 652 O O . GLY A 1 109 ? -20.524 -1.829 18.751 1.00 91.62 109 GLY A O 1
ATOM 653 N N . ALA A 1 110 ? -21.401 0.226 18.918 1.00 92.44 110 ALA A N 1
ATOM 654 C CA . ALA A 1 110 ? -20.143 0.923 18.672 1.00 92.44 110 ALA A CA 1
ATOM 655 C C . ALA A 1 110 ? -19.277 1.000 19.941 1.00 92.44 110 ALA A C 1
ATOM 657 O O . ALA A 1 110 ? -19.780 1.271 21.032 1.00 92.44 110 ALA A O 1
ATOM 658 N N . LEU A 1 111 ? -17.964 0.830 19.774 1.00 93.75 111 LEU A N 1
ATOM 659 C CA . LEU A 1 111 ? -16.961 1.139 20.789 1.00 93.75 111 LEU A CA 1
ATOM 660 C C . LEU A 1 111 ? -16.221 2.420 20.389 1.00 93.75 111 LEU A C 1
ATOM 662 O O . LEU A 1 111 ? -15.564 2.457 19.350 1.00 93.75 111 LEU A O 1
ATOM 666 N N . THR A 1 112 ? -16.282 3.443 21.239 1.00 94.19 112 THR A N 1
ATOM 667 C CA . THR A 1 112 ? -15.500 4.676 21.079 1.00 94.19 112 THR A CA 1
ATOM 668 C C . THR A 1 112 ? -14.399 4.712 22.132 1.00 94.19 112 THR A C 1
ATOM 670 O O . THR A 1 112 ? -14.687 4.793 23.322 1.00 94.19 112 THR A O 1
ATOM 673 N N . ALA A 1 113 ? -13.138 4.684 21.697 1.00 93.50 113 ALA A N 1
ATOM 674 C CA . ALA A 1 113 ? -11.963 4.755 22.566 1.00 93.50 113 ALA A CA 1
ATOM 675 C C . ALA A 1 113 ? -11.157 6.033 22.274 1.00 93.50 113 ALA A C 1
ATOM 677 O O . ALA A 1 113 ? -10.201 6.027 21.502 1.00 93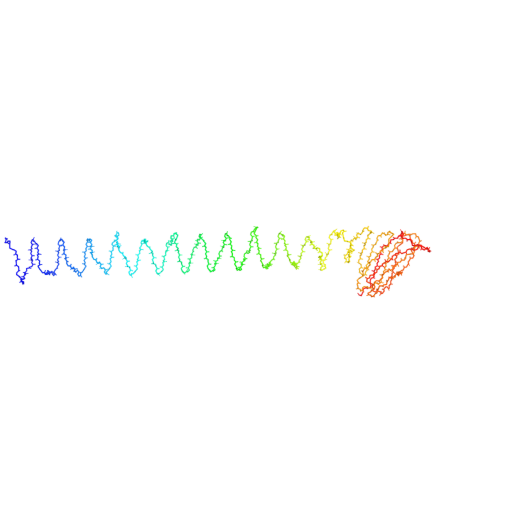.50 113 ALA A O 1
ATOM 678 N N . SER A 1 114 ? -11.561 7.157 22.872 1.00 90.06 114 SER A N 1
ATOM 679 C CA . SER A 1 114 ? -10.942 8.474 22.635 1.00 90.06 114 SER A CA 1
ATOM 680 C C . SER A 1 114 ? -9.499 8.582 23.141 1.00 90.06 114 SER A C 1
ATOM 682 O O . SER A 1 114 ? -8.715 9.339 22.578 1.00 90.06 114 SER A O 1
ATOM 684 N N . GLY A 1 115 ? -9.136 7.807 24.168 1.00 90.69 115 GLY A N 1
ATOM 685 C CA . GLY A 1 115 ? -7.765 7.699 24.681 1.00 90.69 115 GLY A CA 1
ATOM 686 C C . GLY A 1 115 ? -6.855 6.763 23.876 1.00 90.69 115 GLY A C 1
ATOM 687 O O . GLY A 1 115 ? -5.720 6.535 24.285 1.00 90.69 115 GLY A O 1
ATOM 688 N N . GLY A 1 116 ? -7.341 6.211 22.759 1.00 90.88 116 GLY A N 1
ATOM 689 C CA . GLY A 1 116 ? -6.659 5.185 21.973 1.00 90.88 116 GLY A CA 1
ATOM 690 C C . GLY A 1 116 ? -7.090 3.761 22.336 1.00 90.88 116 GLY A C 1
ATOM 691 O O . GLY A 1 116 ? -7.733 3.516 23.356 1.00 90.88 116 GLY A O 1
ATOM 692 N N . LEU A 1 117 ? -6.734 2.814 21.469 1.00 93.50 117 LEU A N 1
ATOM 693 C CA . LEU A 1 117 ? -6.972 1.385 21.651 1.00 93.50 117 LEU A CA 1
ATOM 694 C C . LEU A 1 117 ? -5.649 0.645 21.465 1.00 93.50 117 LEU A C 1
ATOM 696 O O . LEU A 1 117 ? -5.089 0.638 20.371 1.00 93.50 117 LEU A O 1
ATOM 700 N N . THR A 1 118 ? -5.174 0.004 22.528 1.00 93.44 118 THR A N 1
ATOM 701 C CA . THR A 1 118 ? -3.999 -0.868 22.472 1.00 93.44 118 THR A CA 1
ATOM 702 C C . THR A 1 118 ? -4.459 -2.314 22.413 1.00 93.44 118 THR A C 1
ATOM 704 O O . THR A 1 118 ? -5.178 -2.777 23.297 1.00 93.44 118 THR A O 1
ATOM 707 N N . VAL A 1 119 ? -4.015 -3.037 21.389 1.00 93.69 119 VAL A N 1
ATOM 708 C CA . VAL A 1 119 ? -4.184 -4.489 21.294 1.00 93.69 119 VAL A CA 1
ATOM 709 C C . VAL A 1 119 ? -2.862 -5.137 21.717 1.00 93.69 119 VAL A C 1
ATOM 711 O O . VAL A 1 119 ? -1.827 -4.785 21.147 1.00 93.69 119 VAL A O 1
ATOM 714 N N . PRO A 1 120 ? -2.853 -6.021 22.733 1.00 90.06 120 PRO A N 1
ATOM 715 C CA . PRO A 1 120 ? -1.626 -6.654 23.210 1.00 90.06 120 PRO A CA 1
ATOM 716 C C . PRO A 1 120 ? -0.871 -7.408 22.112 1.00 90.06 120 PRO A C 1
ATOM 718 O O . PRO A 1 120 ? -1.462 -7.908 21.153 1.00 90.06 120 PRO A O 1
ATOM 721 N N . THR A 1 121 ? 0.446 -7.531 22.275 1.00 89.94 121 THR A N 1
ATOM 722 C CA . THR A 1 121 ? 1.292 -8.302 21.358 1.00 89.94 121 THR A CA 1
ATOM 723 C C . THR A 1 121 ? 0.815 -9.753 21.258 1.00 89.94 121 THR A C 1
ATOM 725 O O . THR A 1 121 ? 0.430 -10.366 22.251 1.00 89.94 121 THR A O 1
ATOM 728 N N . GLY A 1 122 ? 0.826 -10.305 20.042 1.00 89.75 122 GLY A N 1
ATOM 729 C CA . GLY A 1 122 ? 0.332 -11.661 19.768 1.00 89.75 122 GLY A CA 1
ATOM 730 C C . GLY A 1 122 ? -1.187 -11.772 19.594 1.00 89.75 122 GLY A C 1
ATOM 731 O O . GLY A 1 122 ? -1.657 -12.825 19.175 1.00 89.75 122 GLY A O 1
ATOM 732 N N . GLN A 1 123 ? -1.941 -10.697 19.844 1.00 91.44 123 GLN A N 1
ATOM 733 C CA . GLN A 1 123 ? -3.379 -10.644 19.589 1.00 91.44 123 GLN A CA 1
ATOM 734 C C . GLN A 1 123 ? -3.684 -9.913 18.277 1.00 91.44 123 GLN A C 1
ATOM 736 O O . GLN A 1 123 ? -2.932 -9.046 17.829 1.00 91.44 123 GLN A O 1
ATOM 741 N N . ASN A 1 124 ? -4.828 -10.239 17.673 1.00 91.81 124 ASN A N 1
ATOM 742 C CA . ASN A 1 124 ? -5.249 -9.675 16.395 1.00 91.81 124 ASN A CA 1
ATOM 743 C C . ASN A 1 124 ? -6.354 -8.632 16.597 1.00 91.81 124 ASN A C 1
ATOM 745 O O . ASN A 1 124 ? -7.282 -8.840 17.378 1.00 91.81 124 ASN A O 1
ATOM 749 N N . ALA A 1 125 ? -6.299 -7.553 15.818 1.00 93.19 125 ALA A N 1
ATOM 750 C CA . ALA A 1 125 ? -7.415 -6.635 15.623 1.00 93.19 125 ALA A CA 1
ATOM 751 C C . ALA A 1 125 ? -8.080 -6.949 14.276 1.00 93.19 125 ALA A C 1
ATOM 753 O O . ALA A 1 125 ? -7.523 -6.640 13.224 1.00 93.19 125 ALA A O 1
ATOM 754 N N . ALA A 1 126 ? -9.250 -7.589 14.294 1.00 92.44 126 ALA A N 1
ATOM 755 C CA . ALA A 1 126 ? -10.013 -7.864 13.079 1.00 92.44 126 ALA A CA 1
ATOM 756 C C . ALA A 1 126 ? -11.061 -6.768 12.852 1.00 92.44 126 ALA A C 1
ATOM 758 O O . ALA A 1 126 ? -11.944 -6.558 13.681 1.00 92.44 126 ALA A O 1
ATOM 759 N N . LEU A 1 127 ? -10.975 -6.090 11.710 1.00 92.88 127 LEU A N 1
ATOM 760 C CA . LEU A 1 127 ? -11.957 -5.111 11.250 1.00 92.88 127 LEU A CA 1
ATOM 761 C C . LEU A 1 127 ? -12.692 -5.718 10.055 1.00 92.88 127 LEU A C 1
ATOM 763 O O . LEU A 1 127 ? -12.078 -5.994 9.031 1.00 92.88 127 LEU A O 1
ATOM 767 N N . GLN A 1 128 ? -13.997 -5.955 10.197 1.00 89.44 128 GLN A N 1
ATOM 768 C CA . GLN A 1 128 ? -14.815 -6.514 9.108 1.00 89.44 128 GLN A CA 1
ATOM 769 C C . GLN A 1 128 ? -15.311 -5.448 8.118 1.00 89.44 128 GLN A C 1
ATOM 771 O O . GLN A 1 128 ? -15.803 -5.783 7.046 1.00 89.44 128 GLN A O 1
ATOM 776 N N . GLY A 1 129 ? -15.205 -4.171 8.490 1.00 90.75 129 GLY A N 1
ATOM 777 C CA . GLY A 1 129 ? -15.517 -3.029 7.634 1.00 90.75 129 GLY A CA 1
ATOM 778 C C . GLY A 1 129 ? -14.266 -2.253 7.225 1.00 90.75 129 GLY A C 1
ATOM 779 O O . GLY A 1 129 ? -13.141 -2.734 7.341 1.00 90.75 129 GLY A O 1
ATOM 780 N N . ASN A 1 130 ? -14.471 -1.014 6.783 1.00 91.94 130 ASN A N 1
ATOM 781 C CA . ASN A 1 130 ? -13.379 -0.121 6.408 1.00 91.94 130 ASN A CA 1
ATOM 782 C C . ASN A 1 130 ? -12.619 0.382 7.641 1.00 91.94 130 ASN A C 1
ATOM 784 O O . ASN A 1 130 ? -13.220 0.726 8.659 1.00 91.94 130 ASN A O 1
ATOM 788 N N . ALA A 1 131 ? -11.299 0.494 7.509 1.00 94.12 131 ALA A N 1
ATOM 789 C CA . ALA A 1 131 ? -10.441 1.147 8.484 1.00 94.12 131 ALA A CA 1
ATOM 790 C C . ALA A 1 131 ? -10.030 2.528 7.959 1.00 94.12 131 ALA A C 1
ATOM 792 O O . ALA A 1 131 ? -9.430 2.629 6.889 1.00 94.12 131 ALA A O 1
ATOM 793 N N . THR A 1 132 ? -10.312 3.581 8.724 1.00 94.69 132 THR A N 1
ATOM 794 C CA . THR A 1 132 ? -9.816 4.934 8.440 1.00 94.69 132 THR A CA 1
ATOM 795 C C . THR A 1 132 ? -8.759 5.294 9.473 1.00 94.69 132 THR A C 1
ATOM 797 O O . THR A 1 132 ? -9.051 5.350 10.666 1.00 94.69 132 THR A O 1
ATOM 800 N N . VAL A 1 133 ? -7.536 5.565 9.019 1.00 94.75 133 VAL A N 1
ATOM 801 C CA . VAL A 1 133 ? -6.436 6.044 9.864 1.00 94.75 133 VAL A CA 1
ATOM 802 C C . VAL A 1 133 ? -6.194 7.509 9.522 1.00 94.75 133 VAL A C 1
ATOM 804 O O . VAL A 1 133 ? -5.735 7.821 8.431 1.00 94.75 133 VAL A O 1
ATOM 807 N N . GLY A 1 134 ? -6.533 8.417 10.441 1.00 92.00 134 GLY A N 1
ATOM 808 C CA . GLY A 1 134 ? -6.367 9.863 10.230 1.00 92.00 134 GLY A CA 1
ATOM 809 C C . GLY A 1 134 ? -4.917 10.361 10.327 1.00 92.00 134 GLY A C 1
ATOM 810 O O . GLY A 1 134 ? -4.648 11.511 10.000 1.00 92.00 134 GLY A O 1
ATOM 811 N N . GLY A 1 135 ? -4.000 9.511 10.798 1.00 92.81 135 GLY A N 1
ATOM 812 C CA . GLY A 1 135 ? -2.567 9.785 10.909 1.00 92.81 135 GLY A CA 1
ATOM 813 C C . GLY A 1 135 ? -1.732 8.817 10.070 1.00 92.81 135 GLY A C 1
ATOM 814 O O . GLY A 1 135 ? -2.125 8.418 8.977 1.00 92.81 135 GLY A O 1
ATOM 815 N N . THR A 1 136 ? -0.572 8.417 10.586 1.00 94.12 136 THR A N 1
ATOM 816 C CA . THR A 1 136 ? 0.289 7.425 9.935 1.00 94.12 136 THR A CA 1
ATOM 817 C C . THR A 1 136 ? -0.125 6.000 10.301 1.00 94.12 136 THR A C 1
ATOM 819 O O . THR A 1 136 ? -0.525 5.720 11.430 1.00 94.12 136 THR A O 1
ATOM 822 N N . LEU A 1 137 ? 0.006 5.079 9.345 1.00 95.06 137 LEU A N 1
ATOM 823 C CA . LEU A 1 137 ? -0.113 3.644 9.583 1.00 95.06 137 LEU A CA 1
ATOM 824 C C . LEU A 1 137 ? 1.279 3.011 9.496 1.00 95.06 137 LEU A C 1
ATOM 826 O O . LEU A 1 137 ? 1.847 2.896 8.413 1.00 95.06 137 LEU A O 1
ATOM 830 N N . GLY A 1 138 ? 1.830 2.613 10.642 1.00 94.25 138 GLY A N 1
ATOM 831 C CA . GLY A 1 138 ? 3.054 1.818 10.704 1.00 94.25 138 GLY A CA 1
ATOM 832 C C . GLY A 1 138 ? 2.733 0.327 10.621 1.00 94.25 138 GLY A C 1
ATOM 833 O O . GLY A 1 138 ? 1.929 -0.168 11.406 1.00 94.25 138 GLY A O 1
ATOM 834 N N . VAL A 1 139 ? 3.380 -0.392 9.702 1.00 94.88 139 VAL A N 1
ATOM 835 C CA . VAL A 1 139 ? 3.300 -1.857 9.603 1.00 94.88 139 VAL A CA 1
ATOM 836 C C . VAL A 1 139 ? 4.718 -2.414 9.583 1.00 94.88 139 VAL A C 1
ATOM 838 O O . VAL A 1 139 ? 5.525 -2.026 8.744 1.00 94.88 139 VAL A O 1
ATOM 841 N N . THR A 1 140 ? 5.038 -3.294 10.530 1.00 91.12 140 THR A N 1
ATOM 842 C CA . THR A 1 140 ? 6.359 -3.940 10.631 1.00 91.12 140 THR A CA 1
ATOM 843 C C . THR A 1 140 ? 6.429 -5.265 9.875 1.00 91.12 140 THR A C 1
ATOM 845 O O . THR A 1 140 ? 7.510 -5.691 9.479 1.00 91.12 140 THR A O 1
ATOM 848 N N . GLY A 1 141 ? 5.283 -5.924 9.688 1.00 91.06 141 GLY A N 1
ATOM 849 C CA . GLY A 1 141 ? 5.147 -7.141 8.893 1.00 91.06 141 GLY A CA 1
ATOM 850 C C . GLY A 1 141 ? 4.818 -6.866 7.424 1.00 91.06 141 GLY A C 1
ATOM 851 O O . GLY A 1 141 ? 4.832 -5.729 6.955 1.00 91.06 141 GLY A O 1
ATOM 852 N N . ALA A 1 142 ? 4.487 -7.930 6.694 1.00 93.19 142 ALA A N 1
ATOM 853 C CA . ALA A 1 142 ? 3.998 -7.814 5.326 1.00 93.19 142 ALA A CA 1
ATOM 854 C C . ALA A 1 142 ? 2.562 -7.267 5.294 1.00 93.19 142 ALA A C 1
ATOM 856 O O . ALA A 1 142 ? 1.715 -7.665 6.095 1.00 93.19 142 ALA A O 1
ATOM 857 N N . THR A 1 143 ? 2.275 -6.413 4.313 1.00 95.25 143 THR A N 1
ATOM 858 C CA . THR A 1 143 ? 0.924 -5.911 4.036 1.00 95.25 143 THR A CA 1
ATOM 859 C C . THR A 1 143 ? 0.398 -6.565 2.768 1.00 95.25 143 THR A C 1
ATOM 861 O O . THR A 1 143 ? 1.048 -6.509 1.727 1.00 95.25 143 THR A O 1
ATOM 864 N N . THR A 1 144 ? -0.797 -7.149 2.838 1.00 95.94 144 THR A N 1
ATOM 865 C CA . THR A 1 144 ? -1.522 -7.638 1.658 1.00 95.94 144 THR A CA 1
ATOM 866 C C . THR A 1 144 ? -2.719 -6.735 1.402 1.00 95.94 144 THR A C 1
ATOM 868 O O . THR A 1 144 ? -3.540 -6.531 2.292 1.00 95.94 144 THR A O 1
ATOM 871 N N . VAL A 1 145 ? -2.830 -6.209 0.183 1.00 95.56 145 VAL A N 1
ATOM 872 C CA . VAL A 1 145 ? -3.989 -5.434 -0.274 1.00 95.56 145 VAL A CA 1
ATOM 873 C C . VAL A 1 145 ? -4.681 -6.248 -1.360 1.00 95.56 145 VAL A C 1
ATOM 875 O O . VAL A 1 145 ? -4.117 -6.456 -2.427 1.00 95.56 145 VAL A O 1
ATOM 878 N N . GLY A 1 146 ? -5.891 -6.738 -1.080 1.00 93.06 146 GLY A N 1
ATOM 879 C CA . GLY A 1 146 ? -6.655 -7.569 -2.023 1.00 93.06 146 GLY A CA 1
ATOM 880 C C . GLY A 1 146 ? -7.319 -6.794 -3.169 1.00 93.06 146 GLY A C 1
ATOM 881 O O . GLY A 1 146 ? -7.892 -7.404 -4.065 1.00 93.06 146 GLY A O 1
ATOM 882 N N . GLY A 1 147 ? -7.266 -5.461 -3.131 1.00 93.31 147 GLY A N 1
ATOM 883 C CA . GLY A 1 147 ? -7.811 -4.564 -4.150 1.00 93.31 147 GLY A CA 1
ATOM 884 C C . GLY A 1 147 ? -6.771 -3.552 -4.631 1.00 93.31 147 GLY A C 1
ATOM 885 O O . GLY A 1 147 ? -5.586 -3.856 -4.739 1.00 93.31 147 GLY A O 1
ATOM 886 N N . THR A 1 148 ? -7.207 -2.327 -4.912 1.00 94.69 148 THR A N 1
ATOM 887 C CA . THR A 1 148 ? -6.315 -1.244 -5.348 1.00 94.69 148 THR A CA 1
ATOM 888 C C . THR A 1 148 ? -5.615 -0.580 -4.163 1.00 94.69 148 THR A C 1
ATOM 890 O O . THR A 1 148 ? -6.254 -0.242 -3.168 1.00 94.69 148 THR A O 1
ATOM 893 N N . LEU A 1 149 ? -4.313 -0.322 -4.301 1.00 96.12 149 LEU A N 1
ATOM 894 C CA . LEU A 1 149 ? -3.559 0.560 -3.411 1.00 96.12 149 LEU A CA 1
ATOM 895 C C . LEU A 1 149 ? -3.387 1.931 -4.078 1.00 96.12 149 LEU A C 1
ATOM 897 O O . LEU A 1 149 ? -2.644 2.064 -5.048 1.00 96.12 149 LEU A O 1
ATOM 901 N N . GLY A 1 150 ? -4.078 2.946 -3.560 1.00 95.81 150 GLY A N 1
ATOM 902 C CA . GLY A 1 150 ? -3.882 4.338 -3.964 1.00 95.81 150 GLY A CA 1
ATOM 903 C C . GLY A 1 150 ? -2.853 5.026 -3.070 1.00 95.81 150 GLY A C 1
ATOM 904 O O . GLY A 1 150 ? -3.006 5.028 -1.851 1.00 95.81 150 GLY A O 1
ATOM 905 N N . VAL A 1 151 ? -1.828 5.637 -3.668 1.00 96.06 151 VAL A N 1
ATOM 906 C CA . VAL A 1 151 ? -0.846 6.474 -2.964 1.00 96.06 151 VAL A CA 1
ATOM 907 C C . VAL A 1 151 ? -0.798 7.829 -3.660 1.00 96.06 151 VAL A C 1
ATOM 909 O O . VAL A 1 151 ? -0.487 7.907 -4.843 1.00 96.06 151 VAL A O 1
ATOM 912 N N . THR A 1 152 ? -1.155 8.894 -2.943 1.00 94.00 152 THR A N 1
ATOM 913 C CA . THR A 1 152 ? -1.160 10.268 -3.477 1.00 94.00 152 THR A CA 1
ATOM 914 C C . THR A 1 152 ? 0.187 10.970 -3.314 1.00 94.00 152 THR A C 1
ATOM 916 O O . THR A 1 152 ? 0.512 11.866 -4.087 1.00 94.00 152 THR A O 1
ATOM 919 N N . GLY A 1 153 ? 0.962 10.570 -2.304 1.00 92.44 153 GLY A N 1
ATOM 920 C CA . GLY A 1 153 ? 2.343 11.001 -2.104 1.00 92.44 153 GLY A CA 1
ATOM 921 C C . GLY A 1 153 ? 3.354 10.096 -2.813 1.00 92.44 153 GLY A C 1
ATOM 922 O O . GLY A 1 153 ? 3.010 9.281 -3.667 1.00 92.44 153 GLY A O 1
ATOM 923 N N . ALA A 1 154 ? 4.623 10.215 -2.425 1.00 92.62 154 ALA A N 1
ATOM 924 C CA . ALA A 1 154 ? 5.668 9.315 -2.897 1.00 92.62 154 ALA A CA 1
ATOM 925 C C . ALA A 1 154 ? 5.532 7.921 -2.259 1.00 92.62 154 ALA A C 1
ATOM 927 O O . ALA A 1 154 ? 5.300 7.801 -1.055 1.00 92.62 154 ALA A O 1
ATOM 928 N N . ALA A 1 155 ? 5.733 6.875 -3.060 1.00 95.38 155 ALA A N 1
ATOM 929 C CA . ALA A 1 155 ? 5.866 5.501 -2.590 1.00 95.38 155 ALA A CA 1
ATOM 930 C C . ALA A 1 155 ? 7.319 5.041 -2.759 1.00 95.38 155 ALA A C 1
ATOM 932 O O . ALA A 1 155 ? 7.865 5.102 -3.860 1.00 95.38 155 ALA A O 1
ATOM 933 N N . THR A 1 156 ? 7.925 4.542 -1.682 1.00 95.38 156 THR A N 1
ATOM 934 C CA . THR A 1 156 ? 9.265 3.945 -1.714 1.00 95.38 156 THR A CA 1
ATOM 935 C C . THR A 1 156 ? 9.145 2.446 -1.486 1.00 95.38 156 THR A C 1
ATOM 937 O O . THR A 1 156 ? 8.707 2.012 -0.424 1.00 95.38 156 THR A O 1
ATOM 940 N N . ILE A 1 157 ? 9.564 1.653 -2.471 1.00 95.06 157 ILE A N 1
ATOM 941 C CA . ILE A 1 157 ? 9.665 0.196 -2.360 1.00 95.06 157 ILE A CA 1
ATOM 942 C C . ILE A 1 157 ? 11.146 -0.153 -2.224 1.00 95.06 157 ILE A C 1
ATOM 944 O O . ILE A 1 157 ? 11.911 0.005 -3.168 1.00 95.06 157 ILE A O 1
ATOM 948 N N . GLY A 1 158 ? 11.563 -0.602 -1.038 1.00 91.50 158 GLY A N 1
ATOM 949 C CA . GLY A 1 158 ? 12.979 -0.857 -0.726 1.00 91.50 158 GLY A CA 1
ATOM 950 C C . GLY A 1 158 ? 13.569 -2.131 -1.344 1.00 91.50 158 GLY A C 1
ATOM 951 O O . GLY A 1 158 ? 14.730 -2.445 -1.102 1.00 91.50 158 GLY A O 1
ATOM 952 N N . SER A 1 159 ? 12.776 -2.892 -2.095 1.00 93.19 159 SER A N 1
ATOM 953 C CA . SER A 1 159 ? 13.183 -4.154 -2.715 1.00 93.19 159 SER A CA 1
ATOM 954 C C . SER A 1 159 ? 12.558 -4.262 -4.110 1.00 93.19 159 SER A C 1
ATOM 956 O O . SER A 1 159 ? 12.708 -3.359 -4.927 1.00 93.19 159 SER A O 1
ATOM 958 N N . THR A 1 160 ? 11.860 -5.352 -4.409 1.00 93.62 160 THR A N 1
ATOM 959 C CA . THR A 1 160 ? 11.259 -5.599 -5.720 1.00 93.62 160 THR A CA 1
ATOM 960 C C . THR A 1 160 ? 9.834 -5.055 -5.810 1.00 93.62 160 THR A C 1
ATOM 962 O O . THR A 1 160 ? 9.063 -5.118 -4.854 1.00 93.62 160 THR A O 1
ATOM 965 N N . LEU A 1 161 ? 9.477 -4.537 -6.988 1.00 95.06 161 LEU A N 1
ATOM 966 C CA . LEU A 1 161 ? 8.106 -4.203 -7.365 1.00 95.06 161 LEU A CA 1
ATOM 967 C C . LEU A 1 161 ? 7.720 -5.057 -8.576 1.00 95.06 161 LEU A C 1
ATOM 969 O O . LEU A 1 161 ? 8.220 -4.840 -9.678 1.00 95.06 161 LEU A O 1
ATOM 973 N N . GLY A 1 162 ? 6.847 -6.040 -8.362 1.00 94.50 162 GLY A N 1
ATOM 974 C CA . GLY A 1 162 ? 6.252 -6.832 -9.436 1.00 94.50 162 GLY A CA 1
ATOM 975 C C . GLY A 1 162 ? 4.962 -6.184 -9.933 1.00 94.50 162 GLY A C 1
ATOM 976 O O . GLY A 1 162 ? 4.069 -5.910 -9.135 1.00 94.50 162 GLY A O 1
ATOM 977 N N . VAL A 1 163 ? 4.850 -5.966 -11.244 1.00 95.31 163 VAL A N 1
ATOM 978 C CA . VAL A 1 163 ? 3.633 -5.452 -11.888 1.00 95.31 163 VAL A CA 1
ATOM 979 C C . VAL A 1 163 ? 3.307 -6.347 -13.078 1.00 95.31 163 VAL A C 1
ATOM 981 O O . VAL A 1 163 ? 4.129 -6.506 -13.974 1.00 95.31 163 VAL A O 1
ATOM 984 N N . SER A 1 164 ? 2.124 -6.961 -13.076 1.00 93.06 164 SER A N 1
ATOM 985 C CA . SER A 1 164 ? 1.637 -7.791 -14.190 1.00 93.06 164 SER A CA 1
ATOM 986 C C . SER A 1 164 ? 0.931 -6.978 -15.278 1.00 93.06 164 SER A C 1
ATOM 988 O O . SER A 1 164 ? 0.841 -7.421 -16.420 1.00 93.06 164 SER A O 1
ATOM 990 N N . GLY A 1 165 ? 0.413 -5.802 -14.918 1.00 92.38 165 GLY A N 1
ATOM 991 C CA . GLY A 1 165 ? -0.219 -4.855 -15.831 1.00 92.38 165 GLY A CA 1
ATOM 992 C C . GLY A 1 165 ? 0.746 -3.803 -16.381 1.00 92.38 165 GLY A C 1
ATOM 993 O O . GLY A 1 165 ? 1.966 -3.921 -16.289 1.00 92.38 165 GLY A O 1
ATOM 994 N N . ALA A 1 166 ? 0.176 -2.740 -16.946 1.00 92.69 166 ALA A N 1
ATOM 995 C CA . ALA A 1 166 ? 0.944 -1.609 -17.450 1.00 92.69 166 ALA A CA 1
ATOM 996 C C . ALA A 1 166 ? 1.508 -0.742 -16.312 1.00 92.69 166 ALA A C 1
ATOM 998 O O . ALA A 1 166 ? 0.862 -0.539 -15.284 1.00 92.69 166 ALA A O 1
ATOM 999 N N . VAL A 1 167 ? 2.691 -0.173 -16.545 1.00 93.94 167 VAL A N 1
ATOM 1000 C CA . VAL A 1 167 ? 3.294 0.861 -15.697 1.00 93.94 167 VAL A CA 1
ATOM 1001 C C . VAL A 1 167 ? 3.294 2.173 -16.473 1.00 93.94 167 VAL A C 1
ATOM 1003 O O . VAL A 1 167 ? 3.806 2.240 -17.589 1.00 93.94 167 VAL A O 1
ATOM 1006 N N . THR A 1 168 ? 2.737 3.229 -15.883 1.00 94.06 168 THR A N 1
ATOM 1007 C CA . THR A 1 168 ? 2.786 4.589 -16.435 1.00 94.06 168 THR A CA 1
ATOM 1008 C C . THR A 1 168 ? 3.589 5.482 -15.497 1.00 94.06 168 THR A C 1
ATOM 1010 O O . THR A 1 168 ? 3.213 5.663 -14.344 1.00 94.06 168 THR A O 1
ATOM 1013 N N . ALA A 1 169 ? 4.686 6.051 -15.999 1.00 93.94 169 ALA A N 1
ATOM 1014 C CA . ALA A 1 169 ? 5.572 6.935 -15.247 1.00 93.94 169 ALA A CA 1
ATOM 1015 C C . ALA A 1 169 ? 5.627 8.319 -15.915 1.00 93.94 169 ALA A C 1
ATOM 101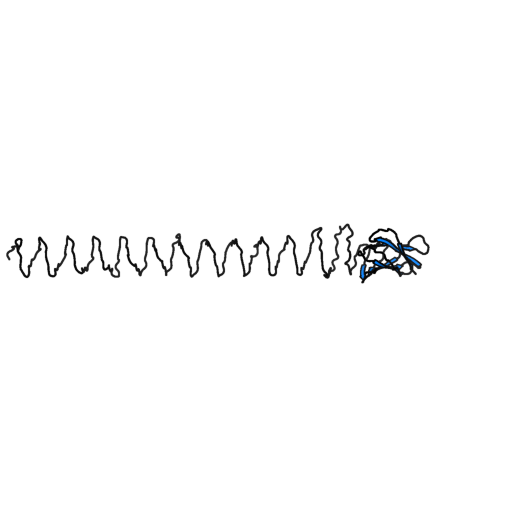7 O O . ALA A 1 169 ? 6.463 8.578 -16.778 1.00 93.94 169 ALA A O 1
ATOM 1018 N N . SER A 1 170 ? 4.711 9.213 -15.536 1.00 90.06 170 SER A N 1
ATOM 1019 C CA . SER A 1 170 ? 4.594 10.557 -16.128 1.00 90.06 170 SER A CA 1
ATOM 1020 C C . SER A 1 170 ? 5.777 11.476 -15.800 1.00 90.06 170 SER A C 1
ATOM 1022 O O . SER A 1 170 ? 6.121 12.334 -16.606 1.00 90.06 170 SER A O 1
ATOM 1024 N N . GLY A 1 171 ? 6.421 11.278 -14.645 1.00 90.44 171 GLY A N 1
ATOM 1025 C CA . GLY A 1 171 ? 7.631 12.001 -14.234 1.00 90.44 171 GLY A CA 1
ATOM 1026 C C . GLY A 1 171 ? 8.936 11.453 -14.827 1.00 90.44 171 GLY A C 1
ATOM 1027 O O . GLY A 1 171 ? 10.007 11.936 -14.471 1.00 90.44 171 GLY A O 1
ATOM 1028 N N . GLY A 1 172 ? 8.858 10.447 -15.705 1.00 90.94 172 GLY A N 1
ATOM 1029 C CA . GLY A 1 172 ? 10.008 9.719 -16.236 1.00 90.94 172 GLY A CA 1
ATOM 1030 C C . GLY A 1 172 ? 10.314 8.428 -15.472 1.00 90.94 172 GLY A C 1
ATOM 1031 O O . GLY A 1 172 ? 9.803 8.179 -14.381 1.00 90.94 172 GLY A O 1
ATOM 1032 N N . LEU A 1 173 ? 11.153 7.588 -16.080 1.00 93.81 173 LEU A N 1
ATOM 1033 C CA . LEU A 1 173 ? 11.631 6.329 -15.516 1.00 93.81 173 LEU A CA 1
ATOM 1034 C C . LEU A 1 173 ? 13.159 6.327 -15.548 1.00 93.81 173 LEU A C 1
ATOM 1036 O O . LEU A 1 173 ? 13.757 6.344 -16.623 1.00 93.81 173 LEU A O 1
ATOM 1040 N N . THR A 1 174 ? 13.779 6.268 -14.373 1.00 93.94 174 THR A N 1
ATOM 1041 C CA . THR A 1 174 ? 15.231 6.132 -14.235 1.00 93.94 174 THR A CA 1
ATOM 1042 C C . THR A 1 174 ? 15.561 4.715 -13.803 1.00 93.94 174 THR A C 1
ATOM 1044 O O . THR A 1 174 ? 15.064 4.238 -12.785 1.00 93.94 174 THR A O 1
ATOM 1047 N N . VAL A 1 175 ? 16.438 4.056 -14.556 1.00 94.31 175 VAL A N 1
ATOM 1048 C CA . VAL A 1 175 ? 17.024 2.768 -14.180 1.00 94.31 175 VAL A CA 1
ATOM 1049 C C . VAL A 1 175 ? 18.463 3.034 -13.724 1.00 94.31 175 VAL A C 1
ATOM 1051 O O . VAL A 1 175 ? 19.229 3.602 -14.504 1.00 94.31 175 VAL A O 1
ATOM 1054 N N . PRO A 1 176 ? 18.837 2.705 -12.470 1.00 91.62 176 PRO A N 1
ATOM 1055 C CA . PRO A 1 176 ? 20.184 2.954 -11.955 1.00 91.62 176 PRO A CA 1
ATOM 1056 C C . PRO A 1 176 ? 21.285 2.294 -12.792 1.00 91.62 176 PRO A C 1
ATOM 1058 O O . PRO A 1 176 ? 21.056 1.292 -13.472 1.00 91.62 176 PRO A O 1
ATOM 1061 N N . SER A 1 177 ? 22.505 2.826 -12.708 1.00 90.44 177 SER A N 1
ATOM 1062 C CA . SER A 1 177 ? 23.667 2.231 -13.373 1.00 90.44 177 SER A CA 1
ATOM 1063 C C . SER A 1 177 ? 23.888 0.780 -12.924 1.00 90.44 177 SER A C 1
ATOM 1065 O O . SER A 1 177 ? 23.688 0.428 -11.764 1.00 90.44 177 SER A O 1
ATOM 1067 N N . GLY A 1 178 ? 24.283 -0.079 -13.867 1.00 91.25 178 GLY A N 1
ATOM 1068 C CA . GLY A 1 178 ? 24.467 -1.515 -13.626 1.00 91.25 178 GLY A CA 1
ATOM 1069 C C . GLY A 1 178 ? 23.180 -2.346 -13.681 1.00 91.25 178 GLY A C 1
ATOM 1070 O O . GLY A 1 178 ? 23.267 -3.568 -13.751 1.00 91.25 178 GLY A O 1
ATOM 1071 N N . GLN A 1 179 ? 22.003 -1.713 -13.724 1.00 93.25 179 GLN A N 1
ATOM 1072 C CA . GLN A 1 179 ? 20.729 -2.402 -13.921 1.00 93.25 179 GLN A CA 1
ATOM 1073 C C . GLN A 1 179 ? 20.337 -2.436 -15.406 1.00 93.25 179 GLN A C 1
ATOM 1075 O O . GLN A 1 179 ? 20.827 -1.659 -16.223 1.00 93.25 179 GLN A O 1
ATOM 1080 N N . THR A 1 180 ? 19.443 -3.361 -15.763 1.00 92.88 180 THR A N 1
ATOM 1081 C CA . THR A 1 180 ? 18.959 -3.546 -17.140 1.00 92.88 180 THR A CA 1
ATOM 1082 C C . THR A 1 180 ? 17.474 -3.214 -17.241 1.00 92.88 180 THR A C 1
ATOM 1084 O O . THR A 1 180 ? 16.678 -3.669 -16.422 1.00 92.88 180 THR A O 1
ATOM 1087 N N . ALA A 1 181 ? 17.097 -2.474 -18.284 1.00 93.88 181 ALA A N 1
ATOM 1088 C CA . ALA A 1 181 ? 15.712 -2.307 -18.712 1.00 93.88 181 ALA A CA 1
ATOM 1089 C C . ALA A 1 181 ? 15.441 -3.227 -19.911 1.00 93.88 181 ALA A C 1
ATOM 1091 O O . ALA A 1 181 ? 15.812 -2.905 -21.038 1.00 93.88 181 ALA A O 1
ATOM 1092 N N . ALA A 1 182 ? 14.826 -4.386 -19.676 1.00 93.06 182 ALA A N 1
ATOM 1093 C CA . ALA A 1 182 ? 14.470 -5.315 -20.746 1.00 93.06 182 ALA A CA 1
ATOM 1094 C C . ALA A 1 182 ? 13.050 -5.028 -21.254 1.00 93.06 182 ALA A C 1
ATOM 1096 O O . ALA A 1 182 ? 12.083 -5.144 -20.502 1.00 93.06 182 ALA A O 1
ATOM 1097 N N . LEU A 1 183 ? 12.920 -4.681 -22.536 1.00 93.38 183 LEU A N 1
ATOM 1098 C CA . LEU A 1 183 ? 11.634 -4.545 -23.216 1.00 93.38 183 LEU A CA 1
ATOM 1099 C C . LEU A 1 183 ? 1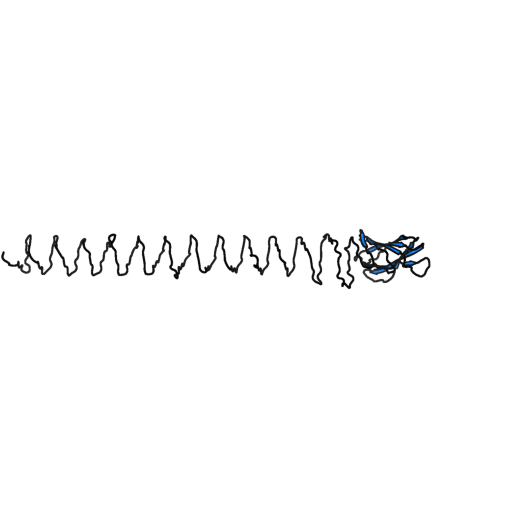1.475 -5.720 -24.183 1.00 93.38 183 LEU A C 1
ATOM 1101 O O . LEU A 1 183 ? 12.276 -5.885 -25.096 1.00 93.38 183 LEU A O 1
ATOM 1105 N N . GLN A 1 184 ? 10.449 -6.546 -23.968 1.00 90.00 184 GLN A N 1
ATOM 1106 C CA . GLN A 1 184 ? 10.156 -7.703 -24.829 1.00 90.00 184 GLN A CA 1
ATOM 1107 C C . GLN A 1 184 ? 9.301 -7.334 -26.053 1.00 90.00 184 GLN A C 1
ATOM 1109 O O . GLN A 1 184 ? 9.213 -8.106 -27.002 1.00 90.00 184 GLN A O 1
ATOM 1114 N N . GLY A 1 185 ? 8.653 -6.167 -26.016 1.00 90.69 185 GLY A N 1
ATOM 1115 C CA . GLY A 1 185 ? 7.894 -5.606 -27.131 1.00 90.69 185 GLY A CA 1
ATOM 1116 C C . GLY A 1 185 ? 8.623 -4.440 -27.798 1.00 90.69 185 GLY A C 1
ATOM 1117 O O . GLY A 1 185 ? 9.807 -4.199 -27.567 1.00 90.69 185 GLY A O 1
ATOM 1118 N N . ASN A 1 186 ? 7.886 -3.678 -28.603 1.00 91.38 186 ASN A N 1
ATOM 1119 C CA . ASN A 1 186 ? 8.420 -2.489 -29.260 1.00 91.38 186 ASN A CA 1
ATOM 1120 C C . ASN A 1 186 ? 8.707 -1.375 -28.245 1.00 91.38 186 ASN A C 1
ATOM 1122 O O . ASN A 1 186 ? 7.890 -1.094 -27.367 1.00 91.38 186 ASN A O 1
ATOM 1126 N N . ALA A 1 187 ? 9.837 -0.694 -28.422 1.00 94.38 187 ALA A N 1
ATOM 1127 C CA . ALA A 1 187 ? 10.150 0.545 -27.725 1.00 94.38 187 ALA A CA 1
ATOM 1128 C C . ALA A 1 187 ? 9.879 1.729 -28.661 1.00 94.38 187 ALA A C 1
ATOM 1130 O O . ALA A 1 187 ? 10.452 1.807 -29.748 1.00 94.38 187 ALA A O 1
ATOM 1131 N N . THR A 1 188 ? 9.026 2.664 -28.245 1.00 94.19 188 THR A N 1
ATOM 1132 C CA . THR A 1 188 ? 8.795 3.919 -28.971 1.00 94.19 188 THR A CA 1
ATOM 1133 C C . THR A 1 188 ? 9.288 5.080 -28.126 1.00 94.19 188 THR A C 1
ATOM 1135 O O . THR A 1 188 ? 8.829 5.279 -27.004 1.00 94.19 188 THR A O 1
ATOM 1138 N N . VAL A 1 189 ? 10.216 5.860 -28.675 1.00 94.12 189 VAL A N 1
ATOM 1139 C CA . VAL A 1 189 ? 10.727 7.086 -28.056 1.00 94.12 189 VAL A CA 1
ATOM 1140 C C . VAL A 1 189 ? 10.171 8.259 -28.852 1.00 94.12 189 VAL A C 1
ATOM 1142 O O . VAL A 1 189 ? 10.536 8.448 -30.005 1.00 94.12 189 VAL A O 1
ATOM 1145 N N . GLY A 1 190 ? 9.253 9.024 -28.254 1.00 91.19 190 GLY A N 1
ATOM 1146 C CA . GLY A 1 190 ? 8.638 10.187 -28.913 1.00 91.19 190 GLY A CA 1
ATOM 1147 C C . GLY A 1 190 ? 9.568 11.401 -29.045 1.00 91.19 190 GLY A C 1
ATOM 1148 O O . GLY A 1 190 ? 9.252 12.332 -29.778 1.00 91.19 190 GLY A O 1
ATOM 1149 N N . GLY A 1 191 ? 10.694 11.398 -28.324 1.00 91.94 191 GLY A N 1
ATOM 1150 C CA . GLY A 1 191 ? 11.741 12.421 -28.379 1.00 91.94 191 GLY A CA 1
ATOM 1151 C C . GLY A 1 191 ? 13.044 11.890 -28.981 1.00 91.94 191 GLY A C 1
ATOM 1152 O O . GLY A 1 191 ? 13.041 11.050 -29.876 1.00 91.94 191 GLY A O 1
ATOM 1153 N N . THR A 1 192 ? 14.178 12.368 -28.474 1.00 92.81 192 THR A N 1
ATOM 1154 C CA . THR A 1 192 ? 15.503 11.878 -28.873 1.00 92.81 192 THR A CA 1
ATOM 1155 C C . THR A 1 192 ? 15.901 10.636 -28.073 1.00 92.81 192 THR 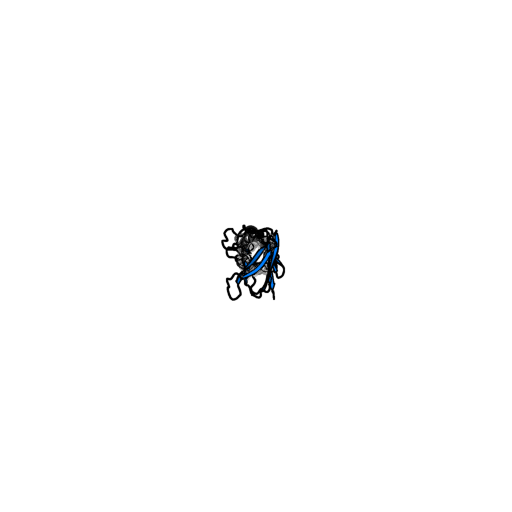A C 1
ATOM 1157 O O . THR A 1 192 ? 15.611 10.523 -26.883 1.00 92.81 192 THR A O 1
ATOM 1160 N N . LEU A 1 193 ? 16.605 9.704 -28.720 1.00 94.56 193 LEU A N 1
ATOM 1161 C CA . LEU A 1 193 ? 17.253 8.571 -28.061 1.00 94.56 193 LEU A CA 1
ATOM 1162 C C . LEU A 1 193 ? 18.767 8.808 -28.038 1.00 94.56 193 LEU A C 1
ATOM 1164 O O . LEU A 1 193 ? 19.421 8.762 -29.077 1.00 94.56 193 LEU A O 1
ATOM 1168 N N . GLY A 1 194 ? 19.321 9.069 -26.854 1.00 94.00 194 GLY A N 1
ATOM 1169 C CA . GLY A 1 194 ? 20.766 9.130 -26.640 1.00 94.00 194 GLY A CA 1
ATOM 1170 C C . GLY A 1 194 ? 21.305 7.768 -26.211 1.00 94.00 194 GLY A C 1
ATOM 1171 O O . GLY A 1 194 ? 20.844 7.220 -25.213 1.00 94.00 194 GLY A O 1
ATOM 1172 N N . VAL A 1 195 ? 22.296 7.237 -26.930 1.00 94.75 195 VAL A N 1
ATOM 1173 C CA . VAL A 1 195 ? 23.004 6.006 -26.548 1.00 94.75 195 VAL A CA 1
ATOM 1174 C C . VAL A 1 195 ? 24.498 6.299 -26.486 1.00 94.75 195 VAL A C 1
ATOM 1176 O O . VAL A 1 195 ? 25.093 6.713 -27.476 1.00 94.75 195 VAL A O 1
ATOM 1179 N N . THR A 1 196 ? 25.102 6.122 -25.312 1.00 91.75 196 THR A N 1
ATOM 1180 C CA . THR A 1 196 ? 26.546 6.325 -25.092 1.00 91.75 196 THR A CA 1
ATOM 1181 C C . THR A 1 196 ? 27.358 5.047 -25.295 1.00 91.75 196 THR A C 1
ATOM 1183 O O . THR A 1 196 ? 28.551 5.112 -25.575 1.00 91.75 196 THR A O 1
ATOM 1186 N N . GLY A 1 197 ? 26.716 3.885 -25.141 1.00 90.69 197 GLY A N 1
ATOM 1187 C CA . GLY A 1 197 ? 27.301 2.573 -25.396 1.00 90.69 197 GLY A CA 1
ATOM 1188 C C . GLY A 1 197 ? 27.109 2.093 -26.836 1.00 90.69 197 GLY A C 1
ATOM 1189 O O . GLY A 1 197 ? 26.567 2.790 -27.694 1.00 90.69 197 GLY A O 1
ATOM 1190 N N . ALA A 1 198 ? 27.532 0.858 -27.097 1.00 92.31 198 ALA A N 1
ATOM 1191 C CA . ALA A 1 198 ? 27.289 0.210 -28.379 1.00 92.31 198 ALA A CA 1
ATOM 1192 C C . ALA A 1 198 ? 25.790 -0.064 -28.583 1.00 92.31 198 ALA A C 1
ATOM 1194 O O . ALA A 1 198 ? 25.092 -0.488 -27.663 1.00 92.31 198 ALA A O 1
ATOM 1195 N N . THR A 1 199 ? 25.311 0.129 -29.812 1.00 95.06 199 THR A N 1
ATOM 1196 C CA . THR A 1 199 ? 23.953 -0.244 -30.228 1.00 95.06 199 THR A CA 1
ATOM 1197 C C . THR A 1 199 ? 24.044 -1.377 -31.240 1.00 95.06 199 THR A C 1
ATOM 1199 O O . THR A 1 199 ? 24.759 -1.256 -32.231 1.00 95.06 199 THR A O 1
ATOM 1202 N N . THR A 1 200 ? 23.307 -2.464 -31.009 1.00 94.75 200 THR A N 1
ATOM 1203 C CA . THR A 1 200 ? 23.141 -3.544 -31.993 1.00 94.75 200 THR A CA 1
ATOM 1204 C C . THR A 1 200 ? 21.715 -3.511 -32.518 1.00 94.75 200 THR A C 1
ATOM 1206 O O . THR A 1 200 ? 20.768 -3.608 -31.742 1.00 94.75 200 THR A O 1
ATOM 1209 N N . VAL A 1 201 ? 21.561 -3.396 -33.835 1.00 94.19 201 VAL A N 1
ATOM 1210 C CA . VAL A 1 201 ? 20.267 -3.515 -34.513 1.00 94.19 201 VAL A CA 1
ATOM 1211 C C . VAL A 1 201 ? 20.274 -4.837 -35.268 1.00 94.19 201 VAL A C 1
ATOM 1213 O O . VAL A 1 201 ? 21.006 -4.988 -36.238 1.00 94.19 201 VAL A O 1
ATOM 1216 N N . GLY A 1 202 ? 19.484 -5.810 -34.808 1.00 91.12 202 GLY A N 1
ATOM 1217 C CA . GLY A 1 202 ? 19.406 -7.138 -35.437 1.00 91.12 202 GLY A CA 1
ATOM 1218 C C . GLY A 1 202 ? 18.634 -7.172 -36.763 1.00 91.12 202 GLY A C 1
ATOM 1219 O O . GLY A 1 202 ? 18.617 -8.200 -37.431 1.00 91.12 202 GLY A O 1
ATOM 1220 N N . GLY A 1 203 ? 17.979 -6.066 -37.131 1.00 90.75 203 GLY A N 1
ATOM 1221 C CA . GLY A 1 203 ? 17.209 -5.909 -38.364 1.00 90.75 203 GLY A CA 1
ATOM 1222 C C . GLY A 1 203 ? 17.642 -4.679 -39.163 1.00 90.75 203 GLY A C 1
ATOM 1223 O O . GLY A 1 203 ? 18.821 -4.348 -39.239 1.00 90.75 203 GLY A O 1
ATOM 1224 N N . THR A 1 204 ? 16.679 -3.981 -39.764 1.00 92.19 204 THR A N 1
ATOM 1225 C CA . THR A 1 204 ? 16.948 -2.756 -40.536 1.00 92.19 204 THR A CA 1
ATOM 1226 C C . THR A 1 204 ? 17.004 -1.530 -39.626 1.00 92.19 204 THR A C 1
ATOM 1228 O O . THR A 1 204 ? 16.120 -1.338 -38.794 1.00 92.19 204 THR A O 1
ATOM 1231 N N . LEU A 1 205 ? 18.001 -0.666 -39.828 1.00 93.75 205 LEU A N 1
ATOM 1232 C CA . LEU A 1 205 ? 18.030 0.684 -39.265 1.00 93.75 205 LEU A CA 1
ATOM 1233 C C . LEU A 1 205 ? 17.523 1.681 -40.315 1.00 93.75 205 LEU A C 1
ATOM 1235 O O . LEU A 1 205 ? 18.232 2.002 -41.266 1.00 93.75 205 LEU A O 1
ATOM 1239 N N . GLY A 1 206 ? 16.290 2.160 -40.149 1.00 92.25 206 GLY A N 1
ATOM 1240 C CA . GLY A 1 206 ? 15.728 3.230 -40.973 1.00 92.25 206 GLY A CA 1
ATOM 1241 C C . GLY A 1 206 ? 16.043 4.603 -40.383 1.00 92.25 206 GLY A C 1
ATOM 1242 O O . GLY A 1 206 ? 15.745 4.850 -39.216 1.00 92.25 206 GLY A O 1
ATOM 1243 N N . VAL A 1 207 ? 16.607 5.505 -41.187 1.00 91.75 207 VAL A N 1
ATOM 1244 C CA . VAL A 1 207 ? 16.838 6.905 -40.805 1.00 91.75 207 VAL A CA 1
ATOM 1245 C C . VAL A 1 207 ? 16.225 7.803 -41.874 1.00 91.75 207 VAL A C 1
ATOM 1247 O O . VAL A 1 207 ? 16.588 7.713 -43.042 1.00 91.75 207 VAL A O 1
ATOM 1250 N N . THR A 1 208 ? 15.269 8.644 -41.484 1.00 88.50 208 THR A N 1
ATOM 1251 C CA . THR A 1 208 ? 14.611 9.608 -42.385 1.00 88.50 208 THR A CA 1
ATOM 1252 C C . THR A 1 208 ? 15.284 10.981 -42.374 1.00 88.50 208 THR A C 1
ATOM 1254 O O . THR A 1 208 ? 15.150 11.738 -43.331 1.00 88.50 208 THR A O 1
ATOM 1257 N N . GLY A 1 209 ? 16.000 11.305 -41.294 1.00 85.12 209 GLY A N 1
ATOM 1258 C CA . GLY A 1 209 ? 16.841 12.495 -41.180 1.00 85.12 209 GLY A CA 1
ATOM 1259 C C . GLY A 1 209 ? 18.285 12.252 -41.630 1.00 85.12 209 GLY A C 1
ATOM 1260 O O . GLY A 1 209 ? 18.615 11.227 -42.222 1.00 85.12 209 GLY A O 1
ATOM 1261 N N . GLY A 1 210 ? 19.173 13.195 -41.314 1.00 83.19 210 GLY A N 1
ATOM 1262 C CA . GLY A 1 210 ? 20.607 13.024 -41.547 1.00 83.19 210 GLY A CA 1
ATOM 1263 C C . GLY A 1 210 ? 21.223 11.978 -40.612 1.00 83.19 210 GLY A C 1
ATOM 1264 O O . GLY A 1 210 ? 20.937 11.968 -39.416 1.00 83.19 210 GLY A O 1
ATOM 1265 N N . ALA A 1 211 ? 22.102 11.134 -41.152 1.00 88.56 211 ALA A N 1
ATOM 1266 C CA . ALA A 1 211 ? 22.924 10.202 -40.385 1.00 88.56 211 ALA A CA 1
ATOM 1267 C C . ALA A 1 211 ? 24.409 10.512 -40.609 1.00 88.56 211 ALA A C 1
ATOM 1269 O O . ALA A 1 211 ? 24.869 10.555 -41.750 1.00 88.56 211 ALA A O 1
ATOM 1270 N N . THR A 1 212 ? 25.168 10.676 -39.524 1.00 87.50 212 THR A N 1
ATOM 1271 C CA . THR A 1 212 ? 26.633 10.761 -39.574 1.00 87.50 212 THR A CA 1
ATOM 1272 C C . THR A 1 212 ? 27.210 9.439 -39.098 1.00 87.50 212 THR A C 1
ATOM 1274 O O . THR A 1 212 ? 27.014 9.050 -37.949 1.00 87.50 212 THR A O 1
ATOM 1277 N N . VAL A 1 213 ? 27.940 8.752 -39.973 1.00 87.06 213 VAL A N 1
ATOM 1278 C CA . VAL A 1 213 ? 28.591 7.475 -39.665 1.00 87.06 213 VAL A CA 1
ATOM 1279 C C . VAL A 1 213 ? 30.101 7.683 -39.705 1.00 87.06 213 VAL A C 1
ATOM 1281 O O . VAL A 1 213 ? 30.652 8.001 -40.755 1.00 87.06 213 VAL A O 1
ATOM 1284 N N . GLY A 1 214 ? 30.771 7.528 -38.559 1.00 85.44 214 GLY A N 1
ATOM 1285 C CA . GLY A 1 214 ? 32.225 7.721 -38.463 1.00 85.44 214 GLY A CA 1
ATOM 1286 C C . GLY A 1 214 ? 33.019 6.666 -39.241 1.00 85.44 214 GLY A C 1
ATOM 1287 O O . GLY A 1 214 ? 33.975 6.994 -39.942 1.00 85.44 214 GLY A O 1
ATOM 1288 N N . SER A 1 215 ? 32.596 5.404 -39.157 1.00 84.81 215 SER A N 1
ATOM 1289 C CA . SER A 1 215 ? 33.117 4.293 -39.954 1.00 84.81 215 SER A CA 1
ATOM 1290 C C . SER A 1 215 ? 31.990 3.323 -40.303 1.00 84.81 215 SER A C 1
ATOM 1292 O O . SER A 1 215 ? 31.137 3.014 -39.473 1.00 84.81 215 SER A O 1
ATOM 1294 N N . LEU A 1 216 ? 31.980 2.848 -41.549 1.00 86.44 216 LEU A N 1
ATOM 1295 C CA . LEU A 1 216 ? 31.034 1.848 -42.033 1.00 86.44 216 LEU A CA 1
ATOM 1296 C C . LEU A 1 216 ? 31.822 0.636 -42.527 1.00 86.44 216 LEU A C 1
ATOM 1298 O O . LEU A 1 216 ? 32.583 0.738 -43.485 1.00 86.44 216 LEU A O 1
ATOM 1302 N N . THR A 1 217 ? 31.636 -0.505 -41.865 1.00 85.94 217 THR A N 1
ATOM 1303 C CA . THR A 1 217 ? 32.130 -1.800 -42.348 1.00 85.94 217 THR A CA 1
ATOM 1304 C C . THR A 1 217 ? 30.953 -2.584 -42.896 1.00 85.94 217 THR A C 1
ATOM 1306 O O . THR A 1 217 ? 29.920 -2.699 -42.243 1.00 85.94 217 THR A O 1
ATOM 1309 N N . VAL A 1 218 ? 31.114 -3.117 -44.100 1.00 86.31 218 VAL A N 1
ATOM 1310 C CA . VAL A 1 218 ? 30.074 -3.850 -44.820 1.00 86.31 218 VAL A CA 1
ATOM 1311 C C . VAL A 1 218 ? 30.539 -5.289 -44.963 1.00 86.31 218 VAL A C 1
ATOM 1313 O O . VAL A 1 218 ? 31.679 -5.532 -45.359 1.00 86.31 218 VAL A O 1
ATOM 1316 N N . ALA A 1 219 ? 29.685 -6.241 -44.587 1.00 85.06 219 ALA A N 1
ATOM 1317 C CA . ALA A 1 219 ? 30.012 -7.661 -44.671 1.00 85.06 219 ALA A CA 1
ATOM 1318 C C . ALA A 1 219 ? 30.303 -8.083 -46.124 1.00 85.06 219 ALA A C 1
ATOM 1320 O O . ALA A 1 219 ? 29.803 -7.476 -47.074 1.00 85.06 219 ALA A O 1
ATOM 1321 N N . SER A 1 220 ? 31.102 -9.138 -46.304 1.00 82.50 220 SER A N 1
ATOM 1322 C CA . SER A 1 220 ? 31.416 -9.677 -47.631 1.00 82.50 220 SER A CA 1
ATOM 1323 C C . SER A 1 220 ? 30.138 -9.985 -48.417 1.00 82.50 220 SER A C 1
ATOM 1325 O O . SER A 1 220 ? 29.186 -10.538 -47.869 1.00 82.50 220 SER A O 1
ATOM 1327 N N . ASN A 1 221 ? 30.139 -9.643 -49.708 1.00 75.38 221 ASN A N 1
ATOM 1328 C CA . ASN A 1 221 ? 29.004 -9.791 -50.628 1.00 75.38 221 ASN A CA 1
ATOM 1329 C C . ASN A 1 221 ? 27.793 -8.877 -50.345 1.00 75.38 221 ASN A C 1
ATOM 1331 O O . ASN A 1 221 ? 26.715 -9.132 -50.875 1.00 75.38 221 ASN A O 1
ATOM 1335 N N . GLN A 1 222 ? 27.958 -7.807 -49.557 1.00 80.44 222 GLN A N 1
ATOM 1336 C CA . GLN A 1 222 ? 26.964 -6.737 -49.415 1.00 80.44 222 GLN A CA 1
ATOM 1337 C C . GLN A 1 222 ? 27.408 -5.464 -50.148 1.00 80.44 222 GLN A C 1
ATOM 1339 O O . GLN A 1 222 ? 28.601 -5.222 -50.333 1.00 80.44 222 GLN A O 1
ATOM 1344 N N . HIS A 1 223 ? 26.444 -4.643 -50.571 1.00 72.69 223 HIS A N 1
ATOM 1345 C CA . HIS A 1 223 ? 26.699 -3.423 -51.339 1.00 72.69 223 HIS A CA 1
ATOM 1346 C C . HIS A 1 223 ? 26.198 -2.178 -50.601 1.00 72.69 223 HIS A C 1
ATOM 1348 O O . HIS A 1 223 ? 25.134 -2.201 -49.985 1.00 72.69 223 HIS A O 1
ATOM 1354 N N . VAL A 1 224 ? 26.949 -1.077 -50.694 1.00 80.00 224 VAL A N 1
ATOM 1355 C CA . VAL A 1 224 ? 26.467 0.249 -50.286 1.00 80.00 224 VAL A CA 1
ATOM 1356 C C . VAL A 1 224 ? 25.885 0.925 -51.512 1.00 80.00 224 VAL A C 1
ATOM 1358 O O . VAL A 1 224 ? 26.602 1.205 -52.468 1.00 80.00 224 VAL A O 1
ATOM 1361 N N . ILE A 1 225 ? 24.587 1.202 -51.477 1.00 74.50 225 ILE A N 1
ATOM 1362 C CA . ILE A 1 225 ? 23.915 1.965 -52.523 1.00 74.50 225 ILE A CA 1
ATOM 1363 C C . ILE A 1 225 ? 23.682 3.371 -51.982 1.00 74.50 225 ILE A C 1
ATOM 1365 O O . ILE A 1 225 ? 22.960 3.554 -51.005 1.00 74.50 225 ILE A O 1
ATOM 1369 N N . VAL A 1 226 ? 24.291 4.364 -52.625 1.00 73.44 226 VAL A N 1
ATOM 1370 C CA . VAL A 1 226 ? 24.039 5.777 -52.335 1.00 73.44 226 VAL A CA 1
ATOM 1371 C C . VAL A 1 226 ? 23.152 6.327 -53.444 1.00 73.44 226 VAL A C 1
ATOM 1373 O O . VAL A 1 226 ? 23.586 6.458 -54.585 1.00 73.44 226 VAL A O 1
ATOM 1376 N N . THR A 1 227 ? 21.895 6.620 -53.120 1.00 65.38 227 THR A N 1
ATOM 1377 C CA . THR A 1 227 ? 20.929 7.229 -54.044 1.00 65.38 227 THR A CA 1
ATOM 1378 C C . THR A 1 227 ? 20.714 8.699 -53.676 1.00 65.38 227 THR A C 1
ATOM 1380 O O . THR A 1 227 ? 20.373 8.987 -52.532 1.00 65.38 227 THR A O 1
ATOM 1383 N N . GLY A 1 228 ? 20.890 9.628 -54.622 1.00 59.12 228 GLY A N 1
ATOM 1384 C CA . GLY A 1 228 ? 20.676 11.072 -54.421 1.00 59.12 228 GLY A CA 1
ATOM 1385 C C . GLY A 1 228 ? 21.795 11.945 -55.007 1.00 59.12 228 GLY A C 1
ATOM 1386 O O . GLY A 1 228 ? 22.833 11.438 -55.415 1.00 59.12 228 GLY A O 1
ATOM 1387 N N . THR A 1 229 ? 21.597 13.266 -55.050 1.00 46.59 229 THR A N 1
ATOM 1388 C CA . THR A 1 229 ? 22.528 14.259 -55.637 1.00 46.59 229 THR A CA 1
ATOM 1389 C C . THR A 1 229 ? 23.594 14.762 -54.650 1.00 46.59 229 THR A C 1
ATOM 1391 O O . THR A 1 229 ? 24.006 15.917 -54.720 1.00 46.59 229 THR A O 1
ATOM 1394 N N . GLY A 1 230 ? 23.989 13.943 -53.673 1.00 49.41 230 GLY A N 1
ATOM 1395 C CA . GLY A 1 230 ? 24.940 14.356 -52.640 1.00 49.41 230 GLY A CA 1
ATOM 1396 C C . GLY A 1 230 ? 26.350 14.558 -53.196 1.00 49.41 230 GLY A C 1
ATOM 1397 O O . GLY A 1 230 ? 26.837 13.732 -53.968 1.00 49.41 230 GLY A O 1
ATOM 1398 N N . ASP A 1 231 ? 27.021 15.629 -52.766 1.00 46.59 231 ASP A N 1
ATOM 1399 C CA . ASP A 1 231 ? 28.441 15.859 -53.034 1.00 46.59 231 ASP A CA 1
ATOM 1400 C C . ASP A 1 231 ? 29.274 14.741 -52.393 1.00 46.59 231 ASP A C 1
ATOM 1402 O O . ASP A 1 231 ? 29.586 14.768 -51.199 1.00 46.59 231 ASP A O 1
ATOM 1406 N N . TYR A 1 232 ? 29.653 13.741 -53.186 1.00 50.12 232 TYR A N 1
ATOM 1407 C CA . TYR A 1 232 ? 30.526 12.666 -52.734 1.00 50.12 232 TYR A CA 1
ATOM 1408 C C . TYR A 1 232 ? 31.976 13.167 -52.680 1.00 50.12 232 TYR A C 1
ATOM 1410 O O . TYR A 1 232 ? 32.781 12.950 -53.586 1.00 50.12 232 TYR A O 1
ATOM 1418 N N . LYS A 1 233 ? 32.323 13.892 -51.612 1.00 42.22 233 LYS A N 1
ATOM 1419 C CA . LYS A 1 233 ? 33.703 14.316 -51.361 1.00 42.22 233 LYS A CA 1
ATOM 1420 C C . LYS A 1 233 ? 34.468 13.178 -50.700 1.00 42.22 233 LYS A C 1
ATOM 1422 O O . LYS A 1 233 ? 34.477 13.037 -49.479 1.00 42.22 233 LYS A O 1
ATOM 1427 N N . HIS A 1 234 ? 35.153 12.379 -51.511 1.00 43.28 234 HIS A N 1
ATOM 1428 C CA . HIS A 1 234 ? 36.317 11.666 -51.009 1.00 43.28 234 HIS A CA 1
ATOM 1429 C C . HIS A 1 234 ? 37.326 12.736 -50.564 1.00 43.28 234 HIS A C 1
ATOM 1431 O O . HIS A 1 234 ? 37.870 13.451 -51.401 1.00 43.28 234 HIS A O 1
ATOM 1437 N N . GLY A 1 235 ? 37.573 12.885 -49.257 1.00 40.16 235 GLY A N 1
ATOM 1438 C CA . GLY A 1 235 ? 38.866 13.434 -48.824 1.00 40.16 235 GLY A CA 1
ATOM 1439 C C . GLY A 1 235 ? 39.994 12.569 -49.404 1.00 40.16 235 GLY A C 1
ATOM 1440 O O . GLY A 1 235 ? 39.696 11.463 -49.845 1.00 40.16 235 GLY A O 1
ATOM 1441 N N . ASP A 1 236 ? 41.246 13.035 -49.380 1.00 41.78 236 ASP A N 1
ATOM 1442 C CA . ASP A 1 236 ? 42.465 12.507 -50.053 1.00 41.78 236 ASP A CA 1
ATOM 1443 C C . ASP A 1 236 ? 42.776 10.984 -49.976 1.00 41.78 236 ASP A C 1
ATOM 1445 O O . ASP A 1 236 ? 43.824 10.521 -50.423 1.00 41.78 236 ASP A O 1
ATOM 1449 N N . ARG A 1 237 ? 41.887 10.159 -49.424 1.00 38.81 237 ARG A N 1
ATOM 1450 C CA . ARG A 1 237 ? 41.919 8.701 -49.447 1.00 38.81 237 ARG A CA 1
ATOM 1451 C C . ARG A 1 237 ? 41.491 8.157 -50.810 1.00 38.81 237 ARG A C 1
ATOM 1453 O O . ARG A 1 237 ? 40.316 8.148 -51.177 1.00 38.81 237 ARG A O 1
ATOM 1460 N N . THR A 1 238 ? 42.486 7.641 -51.517 1.00 40.69 238 THR A N 1
ATOM 1461 C CA . THR A 1 238 ? 42.352 6.723 -52.646 1.00 40.69 238 THR A CA 1
ATOM 1462 C C . THR A 1 238 ? 41.396 5.572 -52.312 1.00 40.69 238 THR A C 1
ATOM 1464 O O . THR A 1 238 ? 41.394 5.040 -51.202 1.00 40.69 238 THR A O 1
ATOM 1467 N N . LEU A 1 239 ? 40.578 5.158 -53.286 1.00 44.38 239 LEU A N 1
ATOM 1468 C CA . LEU A 1 239 ? 39.873 3.878 -53.223 1.00 44.38 239 LEU A CA 1
ATOM 1469 C C . LEU A 1 239 ? 40.932 2.767 -53.245 1.00 44.38 239 LEU A C 1
ATOM 1471 O O . LEU A 1 239 ? 41.445 2.401 -54.301 1.00 44.38 239 LEU A O 1
ATOM 1475 N N . GLN A 1 240 ? 41.308 2.278 -52.069 1.00 40.91 240 GLN A N 1
ATOM 1476 C CA . GLN A 1 240 ? 42.313 1.236 -51.928 1.00 40.91 240 GLN A CA 1
ATOM 1477 C C . GLN A 1 240 ? 41.623 -0.121 -52.101 1.00 40.91 240 GLN A C 1
ATOM 1479 O O . GLN A 1 240 ? 40.990 -0.643 -51.186 1.00 40.91 240 GLN A O 1
ATOM 1484 N N . LEU A 1 241 ? 41.685 -0.660 -53.318 1.00 40.84 241 LEU A N 1
ATOM 1485 C CA . LEU A 1 241 ? 41.209 -2.009 -53.612 1.00 40.84 241 LEU A CA 1
ATOM 1486 C C . LEU A 1 241 ? 42.149 -3.027 -52.940 1.00 40.84 241 LEU A C 1
ATOM 1488 O O . LEU A 1 241 ? 43.369 -2.829 -52.969 1.00 40.84 241 LEU A O 1
ATOM 1492 N N . PRO A 1 242 ? 41.631 -4.111 -52.336 1.00 37.22 242 PRO A N 1
ATOM 1493 C CA . PRO A 1 242 ? 42.479 -5.159 -51.787 1.00 37.22 242 PRO A CA 1
ATOM 1494 C C . PRO A 1 242 ? 43.361 -5.748 -52.895 1.00 37.22 242 PRO A C 1
ATOM 1496 O O . PRO A 1 242 ? 42.891 -6.021 -54.000 1.00 37.22 242 PRO A O 1
ATOM 1499 N N . ALA A 1 243 ? 44.642 -5.966 -52.585 1.00 42.84 243 ALA A N 1
ATOM 1500 C CA . ALA A 1 243 ? 45.675 -6.431 -53.519 1.00 42.84 243 ALA A CA 1
ATOM 1501 C C . ALA A 1 243 ? 45.370 -7.787 -54.200 1.00 42.84 243 ALA A C 1
ATOM 1503 O O . ALA A 1 243 ? 46.092 -8.198 -55.103 1.00 42.84 243 ALA A O 1
ATOM 1504 N N . SER A 1 244 ? 44.306 -8.477 -53.785 1.00 40.75 244 SER A N 1
ATOM 1505 C CA . SER A 1 244 ? 43.856 -9.771 -54.300 1.00 40.75 244 SER A CA 1
ATOM 1506 C C . SER A 1 244 ? 42.684 -9.701 -55.292 1.00 40.75 244 SER A C 1
ATOM 1508 O O . SER A 1 244 ? 42.165 -10.751 -55.672 1.00 40.75 244 SER A O 1
ATOM 1510 N N . ALA A 1 245 ? 42.249 -8.518 -55.743 1.00 37.97 245 ALA A N 1
ATOM 1511 C CA . ALA A 1 245 ? 41.221 -8.407 -56.782 1.00 37.97 245 ALA A CA 1
ATOM 1512 C C . ALA A 1 245 ? 41.777 -8.838 -58.158 1.00 37.97 245 ALA A C 1
ATOM 1514 O O . ALA A 1 245 ? 42.152 -8.016 -58.987 1.00 37.97 245 ALA A O 1
ATOM 1515 N N . GLY A 1 246 ? 41.833 -10.150 -58.406 1.00 37.22 246 GLY A N 1
ATOM 1516 C CA . GLY A 1 246 ? 42.278 -10.775 -59.660 1.00 37.22 246 GLY A CA 1
ATOM 1517 C C . GLY A 1 246 ? 41.345 -10.571 -60.863 1.00 37.22 246 GLY A C 1
ATOM 1518 O O . GLY A 1 246 ? 41.449 -11.296 -61.848 1.00 37.22 246 GLY A O 1
ATOM 1519 N N . THR A 1 247 ? 40.431 -9.603 -60.805 1.00 34.91 247 THR A N 1
ATOM 1520 C CA . THR A 1 247 ? 39.512 -9.251 -61.893 1.00 34.91 247 THR A CA 1
ATOM 1521 C C . THR A 1 247 ? 39.486 -7.734 -62.077 1.00 34.91 247 THR A C 1
ATOM 1523 O O . THR A 1 247 ? 39.408 -7.020 -61.074 1.00 34.91 247 THR A O 1
ATOM 1526 N N . PRO A 1 248 ? 39.523 -7.218 -63.320 1.00 38.16 248 PRO A N 1
ATOM 1527 C CA . PRO A 1 248 ? 39.487 -5.782 -63.579 1.00 38.16 248 PRO A CA 1
ATOM 1528 C C . PRO A 1 248 ? 38.221 -5.160 -62.981 1.00 38.16 248 PRO A C 1
ATOM 1530 O O . PRO A 1 248 ? 37.100 -5.496 -63.358 1.00 38.16 248 PRO A O 1
ATOM 1533 N N . VAL A 1 249 ? 38.412 -4.253 -62.025 1.00 36.56 249 VAL A N 1
ATOM 1534 C CA . VAL A 1 249 ? 37.328 -3.504 -61.389 1.00 36.56 249 VAL A CA 1
ATOM 1535 C C . VAL A 1 249 ? 36.921 -2.382 -62.339 1.00 36.56 249 VAL A C 1
ATOM 1537 O O . VAL A 1 249 ? 37.719 -1.501 -62.658 1.00 36.56 249 VAL A O 1
ATOM 1540 N N . ASN A 1 250 ? 35.683 -2.436 -62.825 1.00 37.19 250 ASN A N 1
ATOM 1541 C CA . ASN A 1 250 ? 35.129 -1.447 -63.740 1.00 37.19 250 ASN A CA 1
ATOM 1542 C C . ASN A 1 250 ? 34.796 -0.162 -62.962 1.00 37.19 250 ASN A C 1
ATOM 1544 O O . ASN A 1 250 ? 33.719 -0.035 -62.386 1.00 37.19 250 ASN A O 1
ATOM 1548 N N . ALA A 1 251 ? 35.734 0.785 -62.896 1.00 39.19 251 ALA A N 1
ATOM 1549 C CA . ALA A 1 251 ? 35.470 2.129 -62.387 1.00 39.19 251 ALA A CA 1
ATOM 1550 C C . ALA A 1 251 ? 34.741 2.950 -63.466 1.00 39.19 251 ALA A C 1
ATOM 1552 O O . ALA A 1 251 ? 35.319 3.834 -64.098 1.00 39.19 251 ALA A O 1
ATOM 1553 N N . SER A 1 252 ? 33.477 2.626 -63.735 1.00 36.53 252 SER A N 1
ATOM 1554 C CA . SER A 1 252 ? 32.659 3.386 -64.676 1.00 36.53 252 SER A CA 1
ATOM 1555 C C . SER A 1 252 ? 32.078 4.640 -64.008 1.00 36.53 252 SER A C 1
ATOM 1557 O O . SER A 1 252 ? 31.395 4.556 -62.991 1.00 36.53 252 SER A O 1
ATOM 1559 N N . SER A 1 253 ? 32.350 5.792 -64.634 1.00 38.88 253 SER A N 1
ATOM 1560 C CA . SER A 1 253 ? 31.572 7.045 -64.588 1.00 38.88 253 SER A CA 1
ATOM 1561 C C . SER A 1 253 ? 31.440 7.810 -63.259 1.00 38.88 253 SER A C 1
ATOM 1563 O O . SER A 1 253 ? 30.330 8.111 -62.829 1.00 38.88 253 SER A O 1
ATOM 1565 N N . GLY A 1 254 ? 32.556 8.245 -62.661 1.00 38.00 254 GLY A N 1
ATOM 1566 C CA . GLY A 1 254 ? 32.487 9.232 -61.565 1.00 38.00 254 GLY A CA 1
ATOM 1567 C C . GLY A 1 254 ? 33.759 10.014 -61.229 1.00 38.00 254 GLY A C 1
ATOM 1568 O O . GLY A 1 254 ? 33.705 10.956 -60.445 1.00 38.00 254 GLY A O 1
ATOM 1569 N N . MET A 1 255 ? 34.913 9.681 -61.813 1.00 36.47 255 MET A N 1
ATOM 1570 C CA . MET A 1 255 ? 36.179 10.334 -61.459 1.00 36.47 255 MET A CA 1
ATOM 1571 C C . MET A 1 255 ? 36.365 11.651 -62.228 1.00 36.47 255 MET A C 1
ATOM 1573 O O . MET A 1 255 ? 37.170 11.737 -63.152 1.00 36.47 255 MET A O 1
ATOM 1577 N N . SER A 1 256 ? 35.631 12.707 -61.866 1.00 36.66 256 SER A N 1
ATOM 1578 C CA . SER A 1 256 ? 36.008 14.061 -62.280 1.00 36.66 256 SER A CA 1
ATOM 1579 C C . SER A 1 256 ? 37.080 14.601 -61.328 1.00 36.66 256 SER A C 1
ATOM 1581 O O . SER A 1 256 ? 36.763 15.021 -60.220 1.00 36.66 256 SER A O 1
ATOM 1583 N N . GLY A 1 257 ? 38.345 14.627 -61.762 1.00 37.31 257 GLY A N 1
ATOM 1584 C CA . GLY A 1 257 ? 39.317 15.586 -61.216 1.00 37.31 257 GLY A CA 1
ATOM 1585 C C . GLY A 1 257 ? 40.617 15.091 -60.572 1.00 37.31 257 GLY A C 1
ATOM 1586 O O . GLY A 1 257 ? 41.396 15.958 -60.200 1.00 37.31 257 GLY A O 1
ATOM 1587 N N . HIS A 1 258 ? 40.937 13.794 -60.488 1.00 37.66 258 HIS A N 1
ATOM 1588 C CA . HIS A 1 258 ? 42.264 13.353 -60.002 1.00 37.66 258 HIS A CA 1
ATOM 1589 C C . HIS A 1 258 ? 42.770 12.082 -60.721 1.00 37.66 258 HIS A C 1
ATOM 1591 O O . HIS A 1 258 ? 41.949 11.281 -61.171 1.00 37.66 258 HIS A O 1
ATOM 1597 N N . PRO A 1 259 ? 44.099 11.904 -60.890 1.00 35.31 259 PRO A N 1
ATOM 1598 C CA . PRO A 1 259 ? 44.682 10.874 -61.739 1.00 35.31 259 PRO A CA 1
ATOM 1599 C C . PRO A 1 259 ? 44.524 9.482 -61.122 1.00 35.31 259 PRO A C 1
ATOM 1601 O O . PRO A 1 259 ? 44.918 9.248 -59.982 1.00 35.31 259 PRO A O 1
ATOM 1604 N N . ALA A 1 260 ? 44.008 8.538 -61.909 1.00 36.62 260 ALA A N 1
ATOM 1605 C CA . ALA A 1 260 ? 44.145 7.120 -61.615 1.00 36.62 260 ALA A CA 1
ATOM 1606 C C . ALA A 1 260 ? 45.578 6.698 -61.978 1.00 36.62 260 ALA A C 1
ATOM 1608 O O . ALA A 1 260 ? 45.946 6.663 -63.155 1.00 36.62 260 ALA A O 1
ATOM 1609 N N . THR A 1 261 ? 46.413 6.419 -60.979 1.00 35.28 261 THR A N 1
ATOM 1610 C CA . THR A 1 261 ? 47.739 5.838 -61.196 1.00 35.28 261 THR A CA 1
ATOM 1611 C C . THR A 1 261 ? 47.607 4.321 -61.284 1.00 35.28 261 THR A C 1
ATOM 1613 O O . THR A 1 261 ? 47.362 3.633 -60.299 1.00 35.28 261 THR A O 1
ATOM 1616 N N . SER A 1 262 ? 47.770 3.787 -62.492 1.00 40.34 262 SER A N 1
ATOM 1617 C CA . SER A 1 262 ? 48.203 2.398 -62.669 1.00 40.34 262 SER A CA 1
ATOM 1618 C C . SER A 1 262 ? 49.719 2.394 -62.868 1.00 40.34 262 SER A C 1
ATOM 1620 O O . SER A 1 262 ? 50.277 3.379 -63.358 1.00 40.34 262 SER A O 1
ATOM 1622 N N . SER A 1 263 ? 50.393 1.306 -62.502 1.00 38.62 263 SER A N 1
ATOM 1623 C CA . SER A 1 263 ? 51.857 1.152 -62.559 1.00 38.62 263 SER A CA 1
ATOM 1624 C C . SER A 1 263 ? 52.476 1.260 -63.965 1.00 38.62 263 SER A C 1
ATOM 1626 O O . SER A 1 263 ? 53.691 1.150 -64.097 1.00 38.62 263 SER A O 1
ATOM 1628 N N . THR A 1 264 ? 51.680 1.507 -65.011 1.00 39.12 264 THR A N 1
ATOM 1629 C CA . THR A 1 264 ? 52.129 1.611 -66.409 1.00 39.12 264 THR A CA 1
ATOM 1630 C C . THR A 1 264 ? 51.704 2.900 -67.129 1.00 39.12 264 THR A C 1
ATOM 1632 O O . THR A 1 264 ? 51.793 2.975 -68.350 1.00 39.12 264 THR A O 1
ATOM 1635 N N . GLY A 1 265 ? 51.305 3.955 -66.407 1.00 43.12 265 GLY A N 1
ATOM 1636 C CA . GLY A 1 265 ? 51.173 5.302 -66.984 1.00 43.12 265 GLY A CA 1
ATOM 1637 C C . GLY A 1 265 ? 49.970 6.106 -66.493 1.00 43.12 265 GLY A C 1
ATOM 1638 O O . GLY A 1 265 ? 48.969 5.559 -66.024 1.00 43.12 265 GLY A O 1
ATOM 1639 N N . TRP A 1 266 ? 50.084 7.432 -66.612 1.00 36.31 266 TRP A N 1
ATOM 1640 C CA . TRP A 1 266 ? 49.052 8.400 -66.234 1.00 36.31 266 TRP A CA 1
ATOM 1641 C C . TRP A 1 266 ? 47.863 8.333 -67.198 1.00 36.31 266 TRP A C 1
ATOM 1643 O O . TRP A 1 266 ? 48.029 8.534 -68.403 1.00 36.31 266 TRP A O 1
ATOM 1653 N N . ARG A 1 267 ? 46.658 8.089 -66.670 1.00 48.56 267 ARG A N 1
ATOM 1654 C CA . ARG A 1 267 ? 45.402 8.154 -67.432 1.00 48.56 267 ARG A CA 1
ATOM 1655 C C . ARG A 1 267 ? 44.515 9.247 -66.843 1.00 48.56 267 ARG A C 1
ATOM 1657 O O . ARG A 1 267 ? 44.192 9.210 -65.656 1.00 48.56 267 ARG A O 1
ATOM 1664 N N . TYR A 1 268 ? 44.132 10.217 -67.670 1.00 39.91 268 TYR A N 1
ATOM 1665 C CA . TYR A 1 268 ? 43.198 11.279 -67.302 1.00 39.91 268 TYR A CA 1
ATOM 1666 C C . TYR A 1 268 ? 41.992 11.263 -68.239 1.00 39.91 268 TYR A C 1
ATOM 1668 O O . TYR A 1 268 ? 42.165 11.266 -69.457 1.00 39.91 268 TYR A O 1
ATOM 1676 N N . SER A 1 269 ? 40.780 11.297 -67.688 1.00 45.19 269 SER A N 1
ATOM 1677 C CA . SER A 1 269 ? 39.546 11.507 -68.451 1.00 45.19 269 SER A CA 1
ATOM 1678 C C . SER A 1 269 ? 38.726 12.629 -67.824 1.00 45.19 269 SER A C 1
ATOM 1680 O O . SER A 1 269 ? 38.495 12.629 -66.616 1.00 45.19 269 SER A O 1
ATOM 1682 N N . ARG A 1 270 ? 38.252 13.566 -68.645 1.00 40.62 270 ARG A N 1
ATOM 1683 C CA . ARG A 1 270 ? 37.302 14.613 -68.261 1.00 40.62 270 ARG A CA 1
ATOM 1684 C C . ARG A 1 270 ? 36.156 14.628 -69.265 1.00 40.62 270 ARG A C 1
ATOM 1686 O O . ARG A 1 270 ? 36.375 14.683 -70.473 1.00 40.62 270 ARG A O 1
ATOM 1693 N N . GLN A 1 271 ? 34.928 14.623 -68.765 1.00 45.91 271 GLN A N 1
ATOM 1694 C CA . GLN A 1 271 ? 33.753 14.893 -69.585 1.00 45.91 271 GLN A CA 1
ATOM 1695 C C . GLN A 1 271 ? 33.553 16.411 -69.682 1.00 45.91 271 GLN A C 1
ATOM 1697 O O . GLN A 1 271 ? 33.481 17.095 -68.662 1.00 45.91 271 GLN A O 1
ATOM 1702 N N . VAL A 1 272 ? 33.500 16.944 -70.904 1.00 40.12 272 VAL A N 1
ATOM 1703 C CA . VAL A 1 272 ? 33.272 18.367 -71.188 1.00 40.12 272 VAL A CA 1
ATOM 1704 C C . VAL A 1 272 ? 32.076 18.465 -72.136 1.00 40.12 272 VAL A C 1
ATOM 1706 O O . VAL A 1 272 ? 32.191 18.246 -73.341 1.00 40.12 272 VAL A O 1
ATOM 1709 N N . GLY A 1 273 ? 30.892 18.746 -71.588 1.00 51.28 273 GLY A N 1
ATOM 1710 C CA . GLY A 1 273 ? 29.647 18.826 -72.362 1.00 51.28 273 GLY A CA 1
ATOM 1711 C C . GLY A 1 273 ? 29.260 17.498 -73.034 1.00 51.28 273 GLY A C 1
ATOM 1712 O O . GLY A 1 273 ? 29.136 16.464 -72.370 1.00 51.28 273 GLY A O 1
ATOM 1713 N N . ALA A 1 274 ? 29.039 17.531 -74.353 1.00 47.22 274 ALA A N 1
ATOM 1714 C CA . ALA A 1 274 ? 28.771 16.358 -75.198 1.00 47.22 274 ALA A CA 1
ATOM 1715 C C . ALA A 1 274 ? 30.050 15.685 -75.732 1.00 47.22 274 ALA A C 1
ATOM 1717 O O . ALA A 1 274 ? 29.990 14.904 -76.679 1.00 47.22 274 ALA A O 1
ATOM 1718 N N . ALA A 1 275 ? 31.210 15.992 -75.148 1.00 39.06 275 ALA A N 1
ATOM 1719 C CA . ALA A 1 275 ? 32.477 15.382 -75.510 1.00 39.06 275 ALA A CA 1
ATOM 1720 C C . ALA A 1 275 ? 33.148 14.722 -74.300 1.00 39.06 275 ALA A C 1
ATOM 1722 O O . ALA A 1 275 ? 33.171 15.273 -73.197 1.00 39.06 275 ALA A O 1
ATOM 1723 N N . ALA A 1 276 ? 33.734 13.548 -74.521 1.00 51.47 276 ALA A N 1
ATOM 1724 C CA . ALA A 1 276 ? 34.682 12.948 -73.591 1.00 51.47 276 ALA A CA 1
ATOM 1725 C C . ALA A 1 276 ? 36.098 13.270 -74.081 1.00 51.47 276 ALA A C 1
ATOM 1727 O O . ALA A 1 276 ? 36.433 12.993 -75.234 1.00 51.47 276 ALA A O 1
ATOM 1728 N N . GLN A 1 277 ? 36.915 13.884 -73.224 1.00 44.75 277 GLN A N 1
ATOM 1729 C CA . GLN A 1 277 ? 38.324 14.155 -73.496 1.00 44.75 277 GLN A CA 1
ATOM 1730 C C . GLN A 1 277 ? 39.190 13.293 -72.583 1.00 44.75 277 GLN A C 1
ATOM 1732 O O . GLN A 1 277 ? 38.971 13.239 -71.371 1.00 44.75 277 GLN A O 1
ATOM 1737 N N . CYS A 1 278 ? 40.196 12.640 -73.155 1.00 49.03 278 CYS A N 1
ATOM 1738 C CA . CYS A 1 278 ? 41.198 11.897 -72.403 1.00 49.03 278 CYS A CA 1
ATOM 1739 C C . CYS A 1 278 ? 42.611 12.331 -72.804 1.00 49.03 278 CYS A C 1
ATOM 1741 O O . CYS A 1 278 ? 42.879 12.580 -73.980 1.00 49.03 278 CYS A O 1
ATOM 1743 N N . TRP A 1 279 ? 43.490 12.473 -71.808 1.00 39.44 279 TRP A N 1
ATOM 1744 C CA . TRP A 1 279 ? 44.875 12.927 -71.974 1.00 39.44 279 TRP A CA 1
ATOM 1745 C C . TRP A 1 279 ? 45.830 11.816 -71.538 1.00 39.44 279 TRP A C 1
ATOM 1747 O O . TRP A 1 279 ? 45.609 11.186 -70.498 1.00 39.44 279 TRP A O 1
ATOM 1757 N N . PHE A 1 280 ? 46.891 11.597 -72.319 1.00 46.72 280 PHE A N 1
ATOM 1758 C CA . PHE A 1 280 ? 47.874 10.537 -72.083 1.00 46.72 280 PHE A CA 1
ATOM 1759 C C . PHE A 1 280 ? 49.304 11.084 -71.990 1.00 46.72 280 PHE A C 1
ATOM 1761 O O . PHE A 1 280 ? 49.639 12.122 -72.563 1.00 46.72 280 PHE A O 1
ATOM 1768 N N . GLY A 1 281 ? 50.140 10.381 -71.223 1.00 43.78 281 GLY A N 1
ATOM 1769 C CA . GLY A 1 281 ? 51.591 10.583 -71.180 1.00 43.78 281 GLY A CA 1
ATOM 1770 C C . GLY A 1 281 ? 52.332 9.786 -72.268 1.00 43.78 281 GLY A C 1
ATOM 1771 O O . GLY A 1 281 ? 51.691 9.102 -73.065 1.00 43.78 281 GLY A O 1
ATOM 1772 N N . PRO A 1 282 ? 53.678 9.859 -72.324 1.00 44.19 282 PRO A N 1
ATOM 1773 C CA . PRO A 1 282 ? 54.482 9.061 -73.254 1.00 44.19 282 PRO A CA 1
ATOM 1774 C C . PRO A 1 282 ? 54.202 7.563 -73.098 1.00 44.19 282 PRO A C 1
ATOM 1776 O O . PRO A 1 282 ? 54.185 7.063 -71.975 1.00 44.19 282 PRO A O 1
ATOM 1779 N N . VAL A 1 283 ? 54.022 6.860 -74.219 1.00 48.59 283 VAL A N 1
ATOM 1780 C CA . VAL A 1 283 ? 53.814 5.407 -74.257 1.00 48.59 283 VAL A CA 1
ATOM 1781 C C . VAL A 1 283 ? 54.958 4.794 -75.055 1.00 48.59 283 VAL A C 1
ATOM 1783 O O . VAL A 1 283 ? 55.212 5.208 -76.181 1.00 48.59 283 VAL A O 1
ATOM 1786 N N . ASN A 1 284 ? 55.694 3.864 -74.457 1.00 44.16 284 ASN A N 1
ATOM 1787 C CA . ASN A 1 284 ? 56.855 3.208 -75.050 1.00 44.16 284 ASN A CA 1
ATOM 1788 C C . ASN A 1 284 ? 56.485 1.792 -75.529 1.00 44.16 284 ASN A C 1
ATOM 1790 O O . ASN A 1 284 ? 56.154 0.933 -74.719 1.00 44.16 284 ASN A O 1
ATOM 1794 N N . ASN A 1 285 ? 56.572 1.548 -76.844 1.00 45.66 285 ASN A N 1
ATOM 1795 C CA . ASN A 1 285 ? 56.588 0.221 -77.487 1.00 45.66 285 ASN A CA 1
ATOM 1796 C C . ASN A 1 285 ? 55.495 -0.801 -77.085 1.00 45.66 285 ASN A C 1
ATOM 1798 O O . ASN A 1 285 ? 55.751 -2.008 -77.067 1.00 45.66 285 ASN A O 1
ATOM 1802 N N . GLN A 1 286 ? 54.268 -0.368 -76.797 1.00 45.25 286 GLN A N 1
ATOM 1803 C CA . GLN A 1 286 ? 53.139 -1.274 -76.550 1.00 45.25 286 GLN A CA 1
ATOM 1804 C C . GLN A 1 286 ? 51.862 -0.727 -77.196 1.00 45.25 286 GLN A C 1
ATOM 1806 O O . GLN A 1 286 ? 51.625 0.484 -77.171 1.00 45.25 286 GLN A O 1
ATOM 1811 N N . ASP A 1 287 ? 51.043 -1.630 -77.744 1.00 44.34 287 ASP A N 1
ATOM 1812 C CA . ASP A 1 287 ? 49.689 -1.354 -78.232 1.00 44.34 287 ASP A CA 1
ATOM 1813 C C . ASP A 1 287 ? 48.902 -0.561 -77.174 1.00 44.34 287 ASP A C 1
ATOM 1815 O O . ASP A 1 287 ? 48.731 -1.005 -76.032 1.00 44.34 287 ASP A O 1
ATOM 1819 N N . VAL A 1 288 ? 48.402 0.622 -77.538 1.00 44.25 288 VAL A N 1
ATOM 1820 C CA . VAL A 1 288 ? 47.583 1.423 -76.623 1.00 44.25 288 VAL A CA 1
ATOM 1821 C C . VAL A 1 288 ? 46.120 1.055 -76.816 1.00 44.25 288 VAL A C 1
ATOM 1823 O O . VAL A 1 288 ? 45.459 1.538 -77.732 1.00 44.25 288 VAL A O 1
ATOM 1826 N N . TYR A 1 289 ? 45.620 0.181 -75.944 1.00 45.66 289 TYR A N 1
ATOM 1827 C CA . TYR A 1 289 ? 44.220 -0.234 -75.935 1.00 45.66 289 TYR A CA 1
ATOM 1828 C C . TYR A 1 289 ? 43.343 0.799 -75.217 1.00 45.66 289 TYR A C 1
ATOM 1830 O O . TYR A 1 289 ? 43.528 1.072 -74.027 1.00 45.66 289 TYR A O 1
ATOM 1838 N N . PHE A 1 290 ? 42.346 1.330 -75.930 1.00 48.69 290 PHE A N 1
ATOM 1839 C CA . PHE A 1 290 ? 41.346 2.252 -75.386 1.00 48.69 290 PHE A CA 1
ATOM 1840 C C . PHE A 1 290 ? 39.949 1.626 -75.429 1.00 48.69 290 PHE A C 1
ATOM 1842 O O . PHE A 1 290 ? 39.271 1.738 -76.451 1.00 48.69 290 PHE A O 1
ATOM 1849 N N . PRO A 1 291 ? 39.482 0.987 -74.345 1.00 46.28 291 PRO A N 1
ATOM 1850 C CA . PRO A 1 291 ? 38.087 0.597 -74.243 1.00 46.28 291 PRO A CA 1
ATOM 1851 C C . PRO A 1 291 ? 37.254 1.833 -73.888 1.00 46.28 291 PRO A C 1
ATOM 1853 O O . PRO A 1 291 ? 37.232 2.268 -72.736 1.00 46.28 291 PRO A O 1
ATOM 1856 N N . ILE A 1 292 ? 36.567 2.417 -74.870 1.00 49.97 292 ILE A N 1
ATOM 1857 C CA . ILE A 1 292 ? 35.541 3.430 -74.602 1.00 49.97 292 ILE A CA 1
ATOM 1858 C C . ILE A 1 292 ? 34.197 2.710 -74.592 1.00 49.97 292 ILE A C 1
ATOM 1860 O O . ILE A 1 292 ? 33.719 2.248 -75.628 1.00 49.97 292 ILE A O 1
ATOM 1864 N N . THR A 1 293 ? 33.614 2.582 -73.399 1.00 47.62 293 THR A N 1
ATOM 1865 C CA . THR A 1 293 ? 32.247 2.072 -73.231 1.00 47.62 293 THR A CA 1
ATOM 1866 C C . THR A 1 293 ? 31.288 3.245 -73.347 1.00 47.62 293 THR A C 1
ATOM 1868 O O . THR A 1 293 ? 31.436 4.240 -72.637 1.00 47.62 293 THR A O 1
ATOM 1871 N N . LEU A 1 294 ? 30.344 3.138 -74.273 1.00 50.12 294 LEU A N 1
ATOM 1872 C CA . LEU A 1 294 ? 29.337 4.152 -74.549 1.00 50.12 294 LEU A CA 1
ATOM 1873 C C . LEU A 1 294 ? 28.023 3.763 -73.881 1.00 50.12 294 LEU A C 1
ATOM 1875 O O . LEU A 1 294 ? 27.740 2.581 -73.679 1.00 50.12 294 LEU A O 1
ATOM 1879 N N . ASN A 1 295 ? 27.212 4.762 -73.538 1.00 51.53 295 ASN A N 1
ATOM 1880 C CA . ASN A 1 295 ? 25.853 4.487 -73.102 1.00 51.53 295 ASN A CA 1
ATOM 1881 C C . ASN A 1 295 ? 25.049 3.954 -74.289 1.00 51.53 295 ASN A C 1
ATOM 1883 O O . ASN A 1 295 ? 25.179 4.431 -75.419 1.00 51.53 295 ASN A O 1
ATOM 1887 N N . VAL A 1 296 ? 24.201 2.963 -74.022 1.00 46.25 296 VAL A N 1
ATOM 1888 C CA . VAL A 1 296 ? 23.319 2.372 -75.030 1.00 46.25 296 VAL A CA 1
ATOM 1889 C C . VAL A 1 296 ? 22.406 3.469 -75.587 1.00 46.25 296 VAL A C 1
ATOM 1891 O O . VAL A 1 296 ? 21.560 3.988 -74.864 1.00 46.25 296 VAL A O 1
ATOM 1894 N N . GLY A 1 297 ? 22.587 3.827 -76.861 1.00 51.72 297 GLY A N 1
ATOM 1895 C CA . GLY A 1 297 ? 21.787 4.853 -77.543 1.00 51.72 297 GLY A CA 1
ATOM 1896 C C . GLY A 1 297 ? 22.575 6.041 -78.100 1.00 51.72 297 GLY A C 1
ATOM 1897 O O . GLY A 1 297 ? 22.090 6.684 -79.030 1.00 51.72 297 GLY A O 1
ATOM 1898 N N . ASP A 1 298 ? 23.789 6.305 -77.607 1.00 57.12 298 ASP A N 1
ATOM 1899 C CA . ASP A 1 298 ? 24.601 7.425 -78.095 1.00 57.12 298 ASP A CA 1
ATOM 1900 C C . ASP A 1 298 ? 25.151 7.140 -79.508 1.00 57.12 298 ASP A C 1
ATOM 1902 O O . ASP A 1 298 ? 25.709 6.073 -79.790 1.00 57.12 298 ASP A O 1
ATOM 1906 N N . ARG A 1 299 ? 25.021 8.113 -80.420 1.00 61.56 299 ARG A N 1
ATOM 1907 C CA . ARG A 1 299 ? 25.667 8.076 -81.741 1.00 61.56 299 ARG A CA 1
ATOM 1908 C C . ARG A 1 299 ? 26.983 8.837 -81.667 1.00 61.56 299 ARG A C 1
ATOM 1910 O O . ARG A 1 299 ? 27.022 9.983 -81.231 1.00 61.56 299 ARG A O 1
ATOM 1917 N N . ILE A 1 300 ? 28.087 8.229 -82.091 1.00 62.94 300 ILE A N 1
ATOM 1918 C CA . ILE A 1 300 ? 29.361 8.953 -82.190 1.00 62.94 300 ILE A CA 1
ATOM 1919 C C . ILE A 1 300 ? 29.274 9.868 -83.409 1.00 62.94 300 ILE A C 1
ATOM 1921 O O . ILE A 1 300 ? 29.087 9.368 -84.506 1.00 62.94 300 ILE A O 1
ATOM 1925 N N . LYS A 1 301 ? 29.448 11.181 -83.241 1.00 67.06 301 LYS A N 1
ATOM 1926 C CA . LYS A 1 301 ? 29.481 12.153 -84.346 1.00 67.06 301 LYS A CA 1
ATOM 1927 C C . LYS A 1 301 ? 30.868 12.251 -84.973 1.00 67.06 301 LYS A C 1
ATOM 1929 O O . LYS A 1 301 ? 31.010 12.300 -86.199 1.00 67.06 301 LYS A O 1
ATOM 1934 N N . SER A 1 302 ? 31.890 12.294 -84.121 1.00 67.50 302 SER A N 1
ATOM 1935 C CA . SER A 1 302 ? 33.286 12.300 -84.543 1.00 67.50 302 SER A CA 1
ATOM 1936 C C . SER A 1 302 ? 34.239 11.780 -83.469 1.00 67.50 302 SER A C 1
ATOM 1938 O O . SER A 1 302 ? 33.973 11.881 -82.271 1.00 67.50 302 SER A O 1
ATOM 1940 N N . VAL A 1 303 ? 35.376 11.235 -83.908 1.00 66.56 303 VAL A N 1
ATOM 1941 C CA . VAL A 1 303 ? 36.508 10.864 -83.044 1.00 66.56 303 VAL A CA 1
ATOM 1942 C C . VAL A 1 303 ? 37.735 11.616 -83.531 1.00 66.56 303 VAL A C 1
ATOM 1944 O O . VAL A 1 303 ? 38.155 11.430 -84.669 1.00 66.56 303 VAL A O 1
ATOM 1947 N N . SER A 1 304 ? 38.312 12.446 -82.672 1.00 67.31 304 SER A N 1
ATOM 1948 C CA . SER A 1 304 ? 39.496 13.246 -82.963 1.00 67.31 304 SER A CA 1
ATOM 1949 C C . SER A 1 304 ? 40.651 12.829 -82.064 1.00 67.31 304 SER A C 1
ATOM 1951 O O . SER A 1 304 ? 40.538 12.918 -80.846 1.00 67.31 304 SER A O 1
ATOM 1953 N N . ALA A 1 305 ? 41.790 12.437 -82.625 1.00 66.50 305 ALA A N 1
ATOM 1954 C CA . ALA A 1 305 ? 43.013 12.216 -81.855 1.00 66.50 305 ALA A CA 1
ATOM 1955 C C . ALA A 1 305 ? 44.047 13.293 -82.176 1.00 66.50 305 ALA A C 1
ATOM 1957 O O . ALA A 1 305 ? 44.328 13.562 -83.342 1.00 66.50 305 ALA A O 1
ATOM 1958 N N . ARG A 1 306 ? 44.630 13.895 -81.136 1.00 67.06 306 ARG A N 1
ATOM 1959 C CA . ARG A 1 306 ? 45.810 14.754 -81.232 1.00 67.06 306 ARG A CA 1
ATOM 1960 C C . ARG A 1 306 ? 47.050 13.910 -81.001 1.00 67.06 306 ARG A C 1
ATOM 1962 O O . ARG A 1 306 ? 47.245 13.366 -79.914 1.00 67.06 306 ARG A O 1
ATOM 1969 N N . ILE A 1 307 ? 47.888 13.820 -82.018 1.00 66.75 307 ILE A N 1
ATOM 1970 C CA . ILE A 1 307 ? 49.074 12.973 -82.038 1.00 66.75 307 ILE A CA 1
ATOM 1971 C C . ILE A 1 307 ? 50.275 13.873 -82.294 1.00 66.75 307 ILE A C 1
ATOM 1973 O O . ILE A 1 307 ? 50.288 14.633 -83.258 1.00 66.75 307 ILE A O 1
ATOM 1977 N N . GLN A 1 308 ? 51.266 13.811 -81.414 1.00 66.62 308 GLN A N 1
ATOM 1978 C CA . GLN A 1 308 ? 52.526 14.518 -81.564 1.00 66.62 308 GLN A CA 1
ATOM 1979 C C . GLN A 1 308 ? 53.559 13.582 -82.190 1.00 66.62 308 GLN A C 1
ATOM 1981 O O . GLN A 1 308 ? 53.882 12.531 -81.627 1.00 66.62 308 GLN A O 1
ATOM 1986 N N . ASP A 1 309 ? 54.084 13.982 -83.344 1.00 62.78 309 ASP A N 1
ATOM 1987 C CA . ASP A 1 309 ? 55.185 13.286 -83.996 1.00 62.78 309 ASP A CA 1
ATOM 1988 C C . ASP A 1 309 ? 56.512 13.790 -83.437 1.00 62.78 309 ASP A C 1
ATOM 1990 O O . ASP A 1 309 ? 56.958 14.883 -83.781 1.00 62.78 309 ASP A O 1
ATOM 1994 N N . THR A 1 310 ? 57.132 13.019 -82.546 1.00 61.09 310 THR A N 1
ATOM 1995 C CA . THR A 1 310 ? 58.452 13.354 -81.994 1.00 61.09 310 THR A CA 1
ATOM 1996 C C . THR A 1 310 ? 59.610 12.754 -82.806 1.00 61.09 310 THR A C 1
ATOM 1998 O O . THR A 1 310 ? 60.760 12.907 -82.403 1.00 61.09 310 THR A O 1
ATOM 2001 N N . GLY A 1 311 ? 59.330 12.122 -83.957 1.00 55.97 311 GLY A N 1
ATOM 2002 C CA . GLY A 1 311 ? 60.319 11.641 -84.927 1.00 55.97 311 GLY A CA 1
ATOM 2003 C C . GLY A 1 311 ? 60.689 12.681 -86.002 1.00 55.97 311 GLY A C 1
ATOM 2004 O O . GLY A 1 311 ? 60.104 13.763 -86.078 1.00 55.97 311 GLY A O 1
ATOM 2005 N N . GLY A 1 312 ? 61.695 12.364 -86.831 1.00 57.75 312 GLY A N 1
ATOM 2006 C CA . GLY A 1 312 ? 62.193 13.229 -87.918 1.00 57.75 312 GLY A CA 1
ATOM 2007 C C . GLY A 1 312 ? 61.163 13.553 -89.021 1.00 57.75 312 GLY A C 1
ATOM 2008 O O . GLY A 1 312 ? 60.029 13.089 -88.987 1.00 57.75 312 GLY A O 1
ATOM 2009 N N . ILE A 1 313 ? 61.555 14.379 -90.000 1.00 56.41 313 ILE A N 1
ATOM 2010 C CA . ILE A 1 313 ? 60.672 14.996 -91.018 1.00 56.41 313 ILE A CA 1
ATOM 2011 C C . ILE A 1 313 ? 59.927 13.946 -91.871 1.00 56.41 313 ILE A C 1
ATOM 2013 O O . ILE A 1 313 ? 60.564 13.138 -92.545 1.00 56.41 313 ILE A O 1
ATOM 2017 N N . GLY A 1 314 ? 58.587 14.030 -91.929 1.00 55.59 314 GLY A N 1
ATOM 2018 C CA . GLY A 1 314 ? 57.775 13.415 -92.995 1.00 55.59 314 GLY A CA 1
ATOM 2019 C C . GLY A 1 314 ? 57.013 12.121 -92.670 1.00 55.59 314 GLY A C 1
ATOM 2020 O O . GLY A 1 314 ? 56.680 11.386 -93.601 1.00 55.59 314 GLY A O 1
ATOM 2021 N N . ASN A 1 315 ? 56.725 11.799 -91.404 1.00 59.09 315 ASN A N 1
ATOM 2022 C CA . ASN A 1 315 ? 56.060 10.533 -91.059 1.00 59.09 315 ASN A CA 1
ATOM 2023 C C . ASN A 1 315 ? 54.541 10.565 -91.316 1.00 59.09 315 ASN A C 1
ATOM 2025 O O . ASN A 1 315 ? 53.869 11.540 -90.982 1.00 59.09 315 ASN A O 1
ATOM 2029 N N . THR A 1 316 ? 53.963 9.485 -91.859 1.00 60.50 316 THR A N 1
ATOM 2030 C CA . THR A 1 316 ? 52.500 9.377 -92.051 1.00 60.50 316 THR A CA 1
ATOM 2031 C C . THR A 1 316 ? 51.829 8.706 -90.859 1.00 60.50 316 THR A C 1
ATOM 2033 O O . THR A 1 316 ? 52.002 7.508 -90.651 1.00 60.50 316 THR A O 1
ATOM 2036 N N . ILE A 1 317 ? 51.042 9.471 -90.103 1.00 61.81 317 ILE A N 1
ATOM 2037 C CA . ILE A 1 317 ? 50.291 9.040 -88.920 1.00 61.81 317 ILE A CA 1
ATOM 2038 C C . ILE A 1 317 ? 48.953 8.484 -89.377 1.00 61.81 317 ILE A C 1
ATOM 2040 O O . ILE A 1 317 ? 48.170 9.228 -89.956 1.00 61.81 317 ILE A O 1
ATOM 2044 N N . SER A 1 318 ? 48.679 7.207 -89.109 1.00 58.84 318 SER A N 1
ATOM 2045 C CA . SER A 1 318 ? 47.399 6.555 -89.418 1.00 58.84 318 SER A CA 1
ATOM 2046 C C . SER A 1 318 ? 46.706 6.084 -88.146 1.00 58.84 318 SER A C 1
ATOM 2048 O O . SER A 1 318 ? 47.357 5.491 -87.293 1.00 58.84 318 SER A O 1
ATOM 2050 N N . MET A 1 319 ? 45.397 6.303 -88.029 1.00 62.12 319 MET A N 1
ATOM 2051 C CA . MET A 1 319 ? 44.584 5.829 -86.902 1.00 62.12 319 MET A CA 1
ATOM 2052 C C . MET A 1 319 ? 43.633 4.725 -87.372 1.00 62.12 319 MET A C 1
ATOM 2054 O O . MET A 1 319 ? 43.069 4.841 -88.458 1.00 62.12 319 MET A O 1
ATOM 2058 N N . TYR A 1 320 ? 43.439 3.668 -86.581 1.00 57.84 320 TYR A N 1
ATOM 2059 C CA . TYR A 1 320 ? 42.526 2.571 -86.920 1.00 57.84 320 TYR A CA 1
ATOM 2060 C C . TYR A 1 320 ? 41.459 2.394 -85.830 1.00 57.84 320 TYR A C 1
ATOM 2062 O O . TYR A 1 320 ? 41.751 2.481 -84.638 1.00 57.84 320 TYR A O 1
ATOM 2070 N N . LEU A 1 321 ? 40.213 2.119 -86.222 1.00 58.81 321 LEU A N 1
ATOM 2071 C CA . LEU A 1 321 ? 39.221 1.534 -85.312 1.00 58.81 321 LEU A CA 1
ATOM 2072 C C . LEU A 1 321 ? 39.336 0.011 -85.430 1.00 58.81 321 LEU A C 1
ATOM 2074 O O . LEU A 1 321 ? 39.185 -0.518 -86.529 1.00 58.81 321 LEU A O 1
ATOM 2078 N N . HIS A 1 322 ? 39.619 -0.691 -84.328 1.00 52.09 322 HIS A N 1
ATOM 2079 C CA . HIS A 1 322 ? 39.739 -2.157 -84.327 1.00 52.09 322 HIS A CA 1
ATOM 2080 C C . HIS A 1 322 ? 38.380 -2.852 -84.297 1.00 52.09 322 HIS A C 1
ATOM 2082 O O . HIS A 1 322 ? 38.183 -3.912 -84.893 1.00 52.09 322 HIS A O 1
ATOM 2088 N N . ARG A 1 323 ? 37.466 -2.288 -83.502 1.00 56.00 323 ARG A N 1
ATOM 2089 C CA . ARG A 1 323 ? 36.203 -2.921 -83.138 1.00 56.00 323 ARG A CA 1
ATOM 2090 C C . ARG A 1 323 ? 35.108 -1.887 -83.006 1.00 56.00 323 ARG A C 1
ATOM 2092 O O . ARG A 1 323 ? 35.320 -0.812 -82.448 1.00 56.00 323 ARG A O 1
ATOM 2099 N N . THR A 1 324 ? 33.928 -2.252 -83.483 1.00 52.09 324 THR A N 1
ATOM 2100 C CA . THR A 1 324 ? 32.686 -1.515 -83.275 1.00 52.09 324 THR A CA 1
ATOM 2101 C C . THR A 1 324 ? 31.646 -2.527 -82.824 1.00 52.09 324 THR A C 1
ATOM 2103 O O . THR A 1 324 ? 31.346 -3.468 -83.556 1.00 52.09 324 THR A O 1
ATOM 2106 N N . VAL A 1 325 ? 31.118 -2.374 -81.612 1.00 52.22 325 VAL A N 1
ATOM 2107 C CA . VAL A 1 325 ? 29.971 -3.170 -81.164 1.00 52.22 325 VAL A CA 1
ATOM 2108 C C . VAL A 1 325 ? 28.715 -2.389 -81.521 1.00 52.22 325 VAL A C 1
ATOM 2110 O O . VAL A 1 325 ? 28.415 -1.385 -80.877 1.00 52.22 325 VAL A O 1
ATOM 2113 N N . THR A 1 326 ? 27.994 -2.817 -82.559 1.00 52.81 326 THR A N 1
ATOM 2114 C CA . THR A 1 326 ? 26.651 -2.288 -82.847 1.00 52.81 326 THR A CA 1
ATOM 2115 C C . THR A 1 326 ? 25.608 -3.070 -82.048 1.00 52.81 326 THR A C 1
ATOM 2117 O O . THR A 1 326 ? 25.871 -4.183 -81.594 1.00 52.81 326 THR A O 1
ATOM 2120 N N . THR A 1 327 ? 24.404 -2.522 -81.872 1.00 47.69 327 THR A N 1
ATOM 2121 C CA . THR A 1 327 ? 23.315 -3.153 -81.097 1.00 47.69 327 THR A CA 1
ATOM 2122 C C . THR A 1 327 ? 22.825 -4.498 -81.655 1.00 47.69 327 THR A C 1
ATOM 2124 O O . THR A 1 327 ? 22.005 -5.145 -81.010 1.00 47.69 327 THR A O 1
ATOM 2127 N N . SER A 1 328 ? 23.304 -4.944 -82.825 1.00 40.84 328 SER A N 1
ATOM 2128 C CA . SER A 1 328 ? 22.834 -6.181 -83.469 1.00 40.84 328 SER A CA 1
ATOM 2129 C C . SER A 1 328 ? 23.890 -7.013 -84.215 1.00 40.84 328 SER A C 1
ATOM 2131 O O . SER A 1 328 ? 23.542 -8.070 -84.735 1.00 40.84 328 SER A O 1
ATOM 2133 N N . SER A 1 329 ? 25.174 -6.629 -84.259 1.00 45.75 329 SER A N 1
ATOM 2134 C CA . SER A 1 329 ? 26.223 -7.494 -84.835 1.00 45.75 329 SER A CA 1
ATOM 2135 C C . SER A 1 329 ? 27.647 -7.120 -84.402 1.00 45.75 329 SER A C 1
ATOM 2137 O O . SER A 1 329 ? 27.959 -5.953 -84.148 1.00 45.75 329 SER A O 1
ATOM 2139 N N . PHE A 1 330 ? 28.510 -8.142 -84.336 1.00 40.81 330 PHE A N 1
ATOM 2140 C CA . PHE A 1 330 ? 29.957 -8.028 -84.146 1.00 40.81 330 PHE A CA 1
ATOM 2141 C C . PHE A 1 330 ? 30.653 -8.023 -85.510 1.00 40.81 330 PHE A C 1
ATOM 2143 O O . PHE A 1 330 ? 30.573 -9.011 -86.238 1.00 40.81 330 PHE A O 1
ATOM 2150 N N . SER A 1 331 ? 31.392 -6.962 -85.837 1.00 47.41 331 SER A N 1
ATOM 2151 C CA . SER A 1 331 ? 32.348 -6.986 -86.950 1.00 47.41 331 SER A CA 1
ATOM 2152 C C . SER A 1 331 ? 33.769 -6.801 -86.420 1.00 47.41 331 SER A C 1
ATOM 2154 O O . SER A 1 331 ? 34.107 -5.738 -85.896 1.00 47.41 331 SER A O 1
ATOM 2156 N N . SER A 1 332 ? 34.615 -7.824 -86.554 1.00 41.88 332 SER A N 1
ATOM 2157 C CA . SER A 1 332 ? 36.064 -7.690 -86.391 1.00 41.88 332 SER A CA 1
ATOM 2158 C C . SER A 1 332 ? 36.668 -7.241 -87.720 1.00 41.88 332 SER A C 1
ATOM 2160 O O . SER A 1 332 ? 36.700 -8.015 -88.676 1.00 41.88 332 SER A O 1
ATOM 2162 N N . GLY A 1 333 ? 37.133 -5.997 -87.791 1.00 49.81 333 GLY A N 1
ATOM 2163 C CA . GLY A 1 333 ? 37.800 -5.460 -88.971 1.00 49.81 333 GLY A CA 1
ATOM 2164 C C . GLY A 1 333 ? 38.419 -4.103 -88.668 1.00 49.81 333 GLY A C 1
ATOM 2165 O O . GLY A 1 333 ? 37.716 -3.181 -88.267 1.00 49.81 333 GLY A O 1
ATOM 2166 N N . SER A 1 334 ? 39.734 -3.986 -88.851 1.00 53.28 334 SER A N 1
ATOM 2167 C CA . SER A 1 334 ? 40.462 -2.729 -88.678 1.00 53.28 334 SER A CA 1
ATOM 2168 C C . SER A 1 334 ? 40.097 -1.763 -89.809 1.00 53.28 334 SER A C 1
ATOM 2170 O O . SER A 1 334 ? 40.550 -1.947 -90.938 1.00 53.28 334 SER A O 1
ATOM 2172 N N . ALA A 1 335 ? 39.299 -0.733 -89.532 1.00 56.41 335 ALA A N 1
ATOM 2173 C CA . ALA A 1 335 ? 39.006 0.317 -90.507 1.00 56.41 335 ALA A CA 1
ATOM 2174 C C . ALA A 1 335 ? 39.989 1.481 -90.328 1.00 56.41 335 ALA A C 1
ATOM 2176 O O . ALA A 1 335 ? 40.112 2.028 -89.227 1.00 56.41 335 ALA A O 1
ATOM 2177 N N . LEU A 1 336 ? 40.698 1.860 -91.399 1.00 57.72 336 LEU A N 1
ATOM 2178 C CA . LEU A 1 336 ? 41.530 3.065 -91.405 1.00 57.72 336 LEU A CA 1
ATOM 2179 C C . LEU A 1 336 ? 40.623 4.288 -91.242 1.00 57.72 336 LEU A C 1
ATOM 2181 O O . LEU A 1 336 ? 39.739 4.541 -92.054 1.00 57.72 336 LEU A O 1
ATOM 2185 N N . VAL A 1 337 ? 40.870 5.044 -90.184 1.00 60.59 337 VAL A N 1
ATOM 2186 C CA . VAL A 1 337 ? 40.115 6.236 -89.793 1.00 60.59 337 VAL A CA 1
ATOM 2187 C C . VAL A 1 337 ? 40.534 7.454 -90.602 1.00 60.59 337 VAL A C 1
ATOM 2189 O O . VAL A 1 337 ? 39.738 8.336 -90.904 1.00 60.59 337 VAL A O 1
ATOM 2192 N N . GLY A 1 338 ? 41.816 7.514 -90.925 1.00 62.31 338 GLY A N 1
ATOM 2193 C CA . GLY A 1 338 ? 42.434 8.626 -91.615 1.00 62.31 338 GLY A CA 1
ATOM 2194 C C . GLY A 1 338 ? 43.939 8.577 -91.425 1.00 62.31 338 GLY A C 1
ATOM 2195 O O . GLY A 1 338 ? 44.438 7.972 -90.470 1.00 62.31 338 GLY A O 1
ATOM 2196 N N . SER A 1 339 ? 44.648 9.214 -92.350 1.00 64.94 339 SER A N 1
ATOM 2197 C CA . SER A 1 339 ? 46.096 9.354 -92.303 1.00 64.94 339 SER A CA 1
ATOM 2198 C C . SER A 1 339 ? 46.505 10.795 -92.577 1.00 64.94 339 SER A C 1
ATOM 2200 O O . SER A 1 339 ? 45.951 11.425 -93.475 1.00 64.94 339 SER A O 1
ATOM 2202 N N . VAL A 1 340 ? 47.492 11.305 -91.848 1.00 65.62 340 VAL A N 1
ATOM 2203 C CA . VAL A 1 340 ? 48.082 12.627 -92.090 1.00 65.62 340 VAL A CA 1
ATOM 2204 C C . VAL A 1 340 ? 49.598 12.522 -92.079 1.00 65.62 340 VAL A C 1
ATOM 2206 O O . VAL A 1 340 ? 50.179 11.889 -91.198 1.00 65.62 340 VAL A O 1
ATOM 2209 N N . THR A 1 341 ? 50.251 13.140 -93.057 1.00 64.62 341 THR A N 1
ATOM 2210 C CA . THR A 1 341 ? 51.710 13.232 -93.080 1.00 64.62 341 THR A CA 1
ATOM 2211 C C . THR A 1 341 ? 52.150 14.423 -92.239 1.00 64.62 341 THR A C 1
ATOM 2213 O O . THR A 1 341 ? 51.791 15.569 -92.504 1.00 64.62 341 THR A O 1
ATOM 2216 N N . SER A 1 342 ? 52.894 14.135 -91.178 1.00 61.09 342 SER A N 1
ATOM 2217 C CA . SER A 1 342 ? 53.474 15.117 -90.276 1.00 61.09 342 SER A CA 1
ATOM 2218 C C . SER A 1 342 ? 54.679 15.802 -90.932 1.00 61.09 342 SER A C 1
ATOM 2220 O O . SER A 1 342 ? 55.521 15.121 -91.520 1.00 61.09 342 SER A O 1
ATOM 2222 N N . PRO A 1 343 ? 54.837 17.130 -90.783 1.00 60.97 343 PRO A N 1
ATOM 2223 C CA . PRO A 1 343 ? 56.061 17.824 -91.168 1.00 60.97 343 PRO A CA 1
ATOM 2224 C C . PRO A 1 343 ? 57.255 17.514 -90.234 1.00 60.97 343 PRO A C 1
ATOM 2226 O O . PRO A 1 343 ? 58.356 17.989 -90.491 1.00 60.97 343 PRO A O 1
ATOM 2229 N N . GLY A 1 344 ? 57.075 16.693 -89.187 1.00 62.66 344 GLY A N 1
ATOM 2230 C CA . GLY A 1 344 ? 58.108 16.264 -88.229 1.00 62.66 344 GLY A CA 1
ATOM 2231 C C . GLY A 1 344 ? 58.361 17.246 -87.078 1.00 62.66 344 GLY A C 1
ATOM 2232 O O . GLY A 1 344 ? 57.612 18.209 -86.888 1.00 62.66 344 GLY A O 1
ATOM 2233 N N . ASN A 1 345 ? 59.424 16.999 -86.300 1.00 63.97 345 ASN A N 1
ATOM 2234 C CA . ASN A 1 345 ? 59.961 17.885 -85.248 1.00 63.97 345 ASN A CA 1
ATOM 2235 C C . ASN A 1 345 ? 58.964 18.298 -84.146 1.00 63.97 345 ASN A C 1
ATOM 2237 O O . ASN A 1 345 ? 58.860 19.466 -83.776 1.00 63.97 345 ASN A O 1
ATOM 2241 N N . GLY A 1 346 ? 58.227 17.345 -83.579 1.00 62.75 346 GLY A N 1
ATOM 2242 C CA . GLY A 1 346 ? 57.331 17.604 -82.447 1.00 62.75 346 GLY A CA 1
ATOM 2243 C C . GLY A 1 346 ? 55.996 18.241 -82.837 1.00 62.75 346 GLY A C 1
ATOM 2244 O O . GLY A 1 346 ? 55.268 18.697 -81.951 1.00 62.75 346 GLY A O 1
ATOM 2245 N N . SER A 1 347 ? 55.662 18.270 -84.130 1.00 64.75 347 SER A N 1
ATOM 2246 C CA . SER A 1 347 ? 54.394 18.797 -84.639 1.00 64.75 347 SER A CA 1
ATOM 2247 C C . SER A 1 347 ? 53.200 17.984 -84.123 1.00 64.75 347 SER A C 1
ATOM 2249 O O . SER A 1 347 ? 53.223 16.752 -84.132 1.00 64.75 347 SER A O 1
ATOM 2251 N N . ILE A 1 348 ? 52.140 18.670 -83.681 1.00 68.25 348 ILE A N 1
ATOM 2252 C CA . ILE A 1 348 ? 50.881 18.045 -83.248 1.00 68.25 348 ILE A CA 1
ATOM 2253 C C . ILE A 1 348 ? 49.912 18.020 -84.423 1.00 68.25 348 ILE A C 1
ATOM 2255 O O . ILE A 1 348 ? 49.528 19.069 -84.934 1.00 68.25 348 ILE A O 1
ATOM 2259 N N . GLN A 1 349 ? 49.464 16.827 -84.791 1.00 68.50 349 GLN A N 1
ATOM 2260 C CA . GLN A 1 349 ? 48.439 16.618 -85.801 1.00 68.50 349 GLN A CA 1
ATOM 2261 C C . GLN A 1 349 ? 47.124 16.183 -85.168 1.00 68.50 349 GLN A C 1
ATOM 2263 O O . GLN A 1 349 ? 47.116 15.427 -84.200 1.00 68.50 349 GLN A O 1
ATOM 2268 N N . THR A 1 350 ? 46.006 16.659 -85.716 1.00 71.44 350 THR A N 1
ATOM 2269 C CA . THR A 1 350 ? 44.668 16.210 -85.307 1.00 71.44 350 THR A CA 1
ATOM 2270 C C . THR A 1 350 ? 44.074 15.346 -86.408 1.00 71.44 350 THR A C 1
ATOM 2272 O O . THR A 1 350 ? 43.857 15.831 -87.514 1.00 71.44 350 THR A O 1
ATOM 2275 N N . LEU A 1 351 ? 43.800 14.079 -86.110 1.00 68.75 351 LEU A N 1
ATOM 2276 C CA . LEU A 1 351 ? 43.084 13.177 -87.008 1.00 68.75 351 LEU A CA 1
ATOM 2277 C C . LEU A 1 351 ? 41.641 13.104 -86.540 1.00 68.75 351 LEU A C 1
ATOM 2279 O O . LEU A 1 351 ? 41.392 12.571 -85.462 1.00 68.75 351 LEU A O 1
ATOM 2283 N N . THR A 1 352 ? 40.713 13.622 -87.343 1.00 68.62 352 THR A N 1
ATOM 2284 C CA . THR A 1 352 ? 39.277 13.615 -87.037 1.00 68.62 352 THR A CA 1
ATOM 2285 C C . THR A 1 352 ? 38.532 12.687 -87.987 1.00 68.62 352 THR A C 1
ATOM 2287 O O . THR A 1 352 ? 38.462 12.952 -89.185 1.00 68.62 352 THR A O 1
ATOM 2290 N N . LEU A 1 353 ? 37.895 11.651 -87.445 1.00 67.12 353 LEU A N 1
ATOM 2291 C CA . LEU A 1 353 ? 36.860 10.892 -88.140 1.00 67.12 353 LEU A CA 1
ATOM 2292 C C . LEU A 1 353 ? 35.541 11.639 -88.010 1.00 67.12 353 LEU A C 1
ATOM 2294 O O . LEU A 1 353 ? 35.067 11.807 -86.892 1.00 67.12 353 LEU A O 1
ATOM 2298 N N . SER A 1 354 ? 34.953 12.085 -89.115 1.00 65.12 354 SER A N 1
ATOM 2299 C CA . SER A 1 354 ? 33.666 12.799 -89.124 1.00 65.12 354 SER A CA 1
ATOM 2300 C C . SER A 1 354 ? 32.590 11.964 -89.816 1.00 65.12 354 SER A C 1
ATOM 2302 O O . SER A 1 354 ? 32.912 11.136 -90.662 1.00 65.12 354 SER A O 1
ATOM 2304 N N . GLY A 1 355 ? 31.313 12.200 -89.499 1.00 58.75 355 GLY A N 1
ATOM 2305 C CA . GLY A 1 355 ? 30.195 11.577 -90.225 1.00 58.75 355 GLY A CA 1
ATOM 2306 C C . GLY A 1 355 ? 29.916 10.124 -89.833 1.00 58.75 355 GLY A C 1
ATOM 2307 O O . GLY A 1 355 ? 29.251 9.394 -90.569 1.00 58.75 355 GLY A O 1
ATOM 2308 N N . LEU A 1 356 ? 30.402 9.701 -88.664 1.00 60.41 356 LEU A N 1
ATOM 2309 C CA . LEU A 1 356 ? 30.027 8.422 -88.076 1.00 60.41 356 LEU A CA 1
ATOM 2310 C C . LEU A 1 356 ? 28.517 8.449 -87.788 1.00 60.41 356 LEU A C 1
ATOM 2312 O O . LEU A 1 356 ? 28.018 9.320 -87.088 1.00 60.41 356 LEU A O 1
ATOM 2316 N N . THR A 1 357 ? 27.762 7.534 -88.393 1.00 55.53 357 THR A N 1
ATOM 2317 C CA . THR A 1 357 ? 26.291 7.442 -88.236 1.00 55.53 357 THR A CA 1
ATOM 2318 C C . THR A 1 357 ? 25.849 6.154 -87.536 1.00 55.53 357 THR A C 1
ATOM 2320 O O . THR A 1 357 ? 24.651 5.871 -87.414 1.00 55.53 357 THR A O 1
ATOM 2323 N N . GLN A 1 358 ? 26.812 5.375 -87.040 1.00 55.97 358 GLN A N 1
ATOM 2324 C CA . GLN A 1 358 ? 26.570 4.077 -86.421 1.00 55.97 358 GLN A CA 1
ATOM 2325 C C . GLN A 1 358 ? 26.295 4.218 -84.918 1.00 55.97 358 GLN A C 1
ATOM 2327 O O . GLN A 1 358 ? 26.929 5.017 -84.230 1.00 55.97 358 GLN A O 1
ATOM 2332 N N . MET A 1 359 ? 25.338 3.433 -84.415 1.00 51.75 359 MET A N 1
ATOM 2333 C CA . MET A 1 359 ? 25.162 3.232 -82.976 1.00 51.75 359 MET A CA 1
ATOM 2334 C C . MET A 1 359 ? 26.285 2.325 -82.498 1.00 51.75 359 MET A C 1
ATOM 2336 O O . MET A 1 359 ? 26.406 1.194 -82.973 1.00 51.75 359 MET A O 1
ATOM 2340 N N . VAL A 1 360 ? 27.111 2.823 -81.590 1.00 52.94 360 VAL A N 1
ATOM 2341 C CA . VAL A 1 360 ? 28.268 2.090 -81.092 1.00 52.94 360 VAL A CA 1
ATOM 2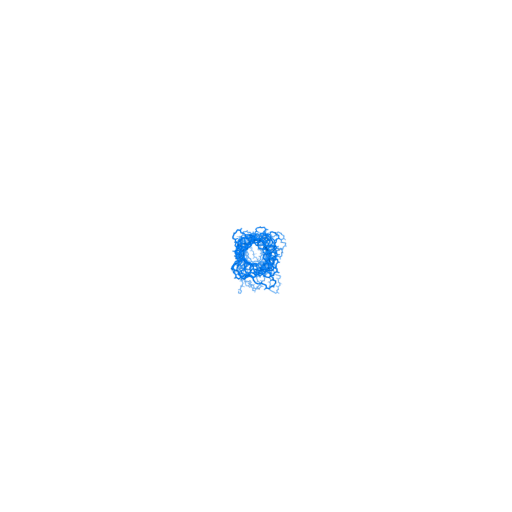342 C C . VAL A 1 360 ? 28.111 1.963 -79.586 1.00 52.94 360 VAL A C 1
ATOM 2344 O O . VAL A 1 360 ? 28.043 2.965 -78.892 1.00 52.94 360 VAL A O 1
ATOM 2347 N N . ASN A 1 361 ? 28.038 0.736 -79.080 1.00 46.25 361 ASN A N 1
ATOM 2348 C CA . ASN A 1 361 ? 28.017 0.460 -77.641 1.00 46.25 361 ASN A CA 1
ATOM 2349 C C . ASN A 1 361 ? 29.435 0.502 -77.056 1.00 46.25 361 ASN A C 1
ATOM 2351 O O . ASN A 1 361 ? 29.644 0.873 -75.904 1.00 46.25 361 ASN A O 1
ATOM 2355 N N . SER A 1 362 ? 30.430 0.137 -77.861 1.00 51.22 362 SER A N 1
ATOM 2356 C CA . SER A 1 362 ? 31.842 0.300 -77.537 1.00 51.22 362 SER A CA 1
ATOM 2357 C C . SER A 1 362 ? 32.685 0.303 -78.805 1.00 51.22 362 SER A C 1
ATOM 2359 O O . SER A 1 362 ? 32.348 -0.350 -79.801 1.00 51.22 362 SER A O 1
ATOM 2361 N N . PHE A 1 363 ? 33.788 1.044 -78.771 1.00 50.84 363 PHE A N 1
ATOM 2362 C CA . PHE A 1 363 ? 34.824 0.940 -79.789 1.00 50.84 363 PHE A CA 1
ATOM 2363 C C . PHE A 1 363 ? 36.203 0.853 -79.157 1.00 50.84 363 PHE A C 1
ATOM 2365 O O . PHE A 1 363 ? 36.450 1.380 -78.071 1.00 50.84 363 PHE A O 1
ATOM 2372 N N . GLU A 1 364 ? 37.096 0.186 -79.878 1.00 50.50 364 GLU A N 1
ATOM 2373 C CA . GLU A 1 364 ? 38.513 0.104 -79.550 1.00 50.50 364 GLU A CA 1
ATOM 2374 C C . GLU A 1 364 ? 39.290 0.873 -80.619 1.00 50.50 364 GLU A C 1
ATOM 2376 O O . GLU A 1 364 ? 39.202 0.557 -81.811 1.00 50.50 364 GLU A O 1
ATOM 2381 N N . LEU A 1 365 ? 40.050 1.888 -80.206 1.00 52.44 365 LEU A N 1
ATOM 2382 C CA . LEU A 1 365 ? 41.075 2.468 -81.071 1.00 52.44 365 LEU A CA 1
ATOM 2383 C C . LEU A 1 365 ? 42.260 1.499 -81.109 1.00 52.44 365 LEU A C 1
ATOM 2385 O O . LEU A 1 365 ? 42.796 1.145 -80.060 1.00 52.44 365 LEU A O 1
ATOM 2389 N N . TYR A 1 366 ? 42.660 1.091 -82.310 1.00 44.00 366 TYR A N 1
ATOM 2390 C CA . TYR A 1 366 ? 43.870 0.310 -82.538 1.00 44.00 366 TYR A CA 1
ATOM 2391 C C . TYR A 1 366 ? 44.950 1.207 -83.120 1.00 44.00 366 TYR A C 1
ATOM 2393 O O . TYR A 1 366 ? 44.664 1.977 -84.034 1.00 44.00 366 TYR A O 1
ATOM 2401 N N . ASN A 1 367 ? 46.177 1.038 -82.633 1.00 49.09 367 ASN A N 1
ATOM 2402 C CA . ASN A 1 367 ? 47.439 1.417 -83.266 1.00 49.09 367 ASN A CA 1
ATOM 2403 C C . ASN A 1 367 ? 47.461 2.725 -84.070 1.00 49.09 367 ASN A C 1
ATOM 2405 O O . ASN A 1 367 ? 46.980 2.815 -85.197 1.00 49.09 367 ASN A O 1
ATOM 2409 N N . VAL A 1 368 ? 48.176 3.717 -83.540 1.00 50.22 368 VAL A N 1
ATOM 2410 C CA . VAL A 1 368 ? 48.693 4.808 -84.365 1.00 50.22 368 VAL A CA 1
ATOM 2411 C C . VAL A 1 368 ? 49.913 4.275 -85.116 1.00 50.22 368 VAL A C 1
ATOM 2413 O O . VAL A 1 368 ? 50.996 4.180 -84.547 1.00 50.22 368 VAL A O 1
ATOM 2416 N N . VAL A 1 369 ? 49.738 3.863 -86.372 1.00 49.97 369 VAL A N 1
ATOM 2417 C CA . VAL A 1 369 ? 50.837 3.307 -87.178 1.00 49.97 369 VAL A CA 1
ATOM 2418 C C . VAL A 1 369 ? 51.526 4.430 -87.934 1.00 49.97 369 VAL A C 1
ATOM 2420 O O . VAL A 1 369 ? 50.867 5.185 -88.654 1.00 49.97 369 VAL A O 1
ATOM 2423 N N . LEU A 1 370 ? 52.852 4.487 -87.818 1.00 49.25 370 LEU A N 1
ATOM 2424 C CA . LEU A 1 370 ? 53.699 5.337 -88.640 1.00 49.25 370 LEU A CA 1
ATOM 2425 C C . LEU A 1 370 ? 54.457 4.519 -89.667 1.00 49.25 370 LEU A C 1
ATOM 2427 O O . LEU A 1 370 ? 55.083 3.508 -89.352 1.00 49.25 370 LEU A O 1
ATOM 2431 N N . ARG A 1 371 ? 54.389 4.980 -90.914 1.00 53.34 371 ARG A N 1
ATOM 2432 C CA . ARG A 1 371 ? 55.249 4.498 -91.992 1.00 53.34 371 ARG A CA 1
ATOM 2433 C C . ARG A 1 371 ? 56.212 5.622 -92.350 1.00 53.34 371 ARG A C 1
ATOM 2435 O O . ARG A 1 371 ? 55.764 6.710 -92.724 1.00 53.34 371 ARG A O 1
ATOM 2442 N N . ALA A 1 372 ? 57.511 5.360 -92.232 1.00 45.03 372 ALA A N 1
ATOM 2443 C CA . ALA A 1 372 ? 58.527 6.194 -92.863 1.00 45.03 372 ALA A CA 1
ATOM 2444 C C . ALA A 1 372 ? 58.332 6.100 -94.385 1.00 45.03 372 ALA A C 1
ATOM 2446 O O . ALA A 1 372 ? 58.060 5.008 -94.889 1.00 45.03 372 ALA A O 1
ATOM 2447 N N . ASN A 1 373 ? 58.407 7.232 -95.094 1.00 45.62 373 ASN A N 1
ATOM 2448 C CA . ASN A 1 373 ? 58.144 7.354 -96.536 1.00 45.62 373 ASN A CA 1
ATOM 2449 C C . ASN A 1 373 ? 58.587 6.113 -97.346 1.00 45.62 373 ASN A C 1
ATOM 2451 O O . ASN A 1 373 ? 59.772 5.918 -97.599 1.00 45.62 373 ASN A O 1
ATOM 2455 N N . GLY A 1 374 ? 57.620 5.275 -97.743 1.00 50.53 374 GLY A N 1
ATOM 2456 C CA . GLY A 1 374 ? 57.820 4.129 -98.641 1.00 50.53 374 GLY A CA 1
ATOM 2457 C C . GLY A 1 374 ? 58.393 2.829 -98.046 1.00 50.53 374 GLY A C 1
ATOM 2458 O O . GLY A 1 374 ? 58.557 1.873 -98.799 1.00 50.53 374 GLY A O 1
ATOM 2459 N N . GLY A 1 375 ? 58.678 2.738 -96.741 1.00 46.59 375 GLY A N 1
ATOM 2460 C CA . GLY A 1 375 ? 59.234 1.524 -96.114 1.00 46.59 375 GLY A CA 1
ATOM 2461 C C . GLY A 1 375 ? 58.178 0.488 -95.664 1.00 46.59 375 GLY A C 1
ATOM 2462 O O . GLY A 1 375 ? 57.082 0.878 -95.252 1.00 46.59 375 GLY A O 1
ATOM 2463 N N . PRO A 1 376 ? 58.475 -0.831 -95.692 1.00 43.66 376 PRO A N 1
ATOM 2464 C CA . PRO A 1 376 ? 57.514 -1.884 -95.336 1.00 43.66 376 PRO A CA 1
ATOM 2465 C C . PRO A 1 376 ? 57.333 -2.119 -93.822 1.00 43.66 376 PRO A C 1
ATOM 2467 O O . PRO A 1 376 ? 56.401 -2.824 -93.438 1.00 43.66 376 PRO A O 1
ATOM 2470 N N . THR A 1 377 ? 58.183 -1.554 -92.956 1.00 47.38 377 THR A N 1
ATOM 2471 C CA . THR A 1 377 ? 58.185 -1.838 -91.506 1.00 47.38 377 THR A CA 1
ATOM 2472 C C . THR A 1 377 ? 57.717 -0.640 -90.665 1.00 47.38 377 THR A C 1
ATOM 2474 O O . THR A 1 377 ? 58.247 0.456 -90.853 1.00 47.38 377 THR A O 1
ATOM 2477 N N . PRO A 1 378 ? 56.765 -0.820 -89.727 1.00 51.97 378 PRO A N 1
ATOM 2478 C CA . PRO A 1 378 ? 56.357 0.225 -88.782 1.00 51.97 378 PRO A CA 1
ATOM 2479 C C . PRO A 1 378 ? 57.479 0.597 -87.791 1.00 51.97 378 PRO A C 1
ATOM 2481 O O . PRO A 1 378 ? 58.138 -0.299 -87.266 1.00 51.97 378 PRO A O 1
ATOM 2484 N N . ASP A 1 379 ? 57.660 1.891 -87.499 1.00 53.19 379 ASP A N 1
ATOM 2485 C CA . ASP A 1 379 ? 58.502 2.390 -86.392 1.00 53.19 379 ASP A CA 1
ATOM 2486 C C . ASP A 1 379 ? 57.597 2.845 -85.232 1.00 53.19 379 ASP A C 1
ATOM 2488 O O . ASP A 1 379 ? 56.665 3.625 -85.432 1.00 53.19 379 ASP A O 1
ATOM 2492 N N . PHE A 1 380 ? 57.847 2.325 -84.027 1.00 51.22 380 PHE A N 1
ATOM 2493 C CA . PHE A 1 380 ? 57.023 2.542 -82.830 1.00 51.22 380 PHE A CA 1
ATOM 2494 C C . PHE A 1 380 ? 57.701 3.430 -81.775 1.00 51.22 380 PHE A C 1
ATOM 2496 O O . PHE A 1 380 ? 57.147 3.647 -80.696 1.00 51.22 380 PHE A O 1
ATOM 2503 N N . THR A 1 381 ? 58.896 3.950 -82.060 1.00 49.50 381 THR A N 1
ATOM 2504 C CA . THR A 1 381 ? 59.831 4.331 -80.994 1.00 49.50 381 THR A CA 1
ATOM 2505 C C . THR A 1 381 ? 59.748 5.808 -80.571 1.00 49.50 381 THR A C 1
ATOM 2507 O O . THR A 1 381 ? 60.293 6.154 -79.527 1.00 49.50 381 THR A O 1
ATOM 2510 N N . ASN A 1 382 ? 59.052 6.692 -81.309 1.00 53.72 382 ASN A N 1
ATOM 2511 C CA . ASN A 1 382 ? 59.182 8.151 -81.119 1.00 53.72 382 ASN A CA 1
ATOM 2512 C C . ASN A 1 382 ? 57.877 8.974 -81.202 1.00 53.72 382 ASN A C 1
ATOM 2514 O O . ASN A 1 382 ? 57.872 10.023 -81.853 1.00 53.72 382 ASN A O 1
ATOM 2518 N N . HIS A 1 383 ? 56.778 8.586 -80.533 1.00 54.91 383 HIS A N 1
ATOM 2519 C CA . HIS A 1 383 ? 55.491 9.317 -80.642 1.00 54.91 383 HIS A CA 1
ATOM 2520 C C . HIS A 1 383 ? 54.725 9.465 -79.322 1.00 54.91 383 HIS A C 1
ATOM 2522 O O . HIS A 1 383 ? 54.889 8.682 -78.387 1.00 54.91 383 HIS A O 1
ATOM 2528 N N . ARG A 1 384 ? 53.855 10.484 -79.247 1.00 57.69 384 ARG A N 1
ATOM 2529 C CA . ARG A 1 384 ? 52.970 10.727 -78.095 1.00 57.69 384 ARG A CA 1
ATOM 2530 C C . ARG A 1 384 ? 51.541 11.007 -78.553 1.00 57.69 384 ARG A C 1
ATOM 2532 O O . ARG A 1 384 ? 51.313 11.915 -79.349 1.00 57.69 384 ARG A O 1
ATOM 2539 N N . ILE A 1 385 ? 50.558 10.287 -78.011 1.00 57.19 385 ILE A N 1
ATOM 2540 C CA . ILE A 1 385 ? 49.145 10.677 -78.139 1.00 57.19 385 ILE A CA 1
ATOM 2541 C C . ILE A 1 385 ? 48.889 11.763 -77.093 1.00 57.19 385 ILE A C 1
ATOM 2543 O O . ILE A 1 385 ? 48.828 11.483 -75.900 1.00 57.19 385 ILE A O 1
ATOM 2547 N N . ALA A 1 386 ? 48.769 13.012 -77.537 1.00 55.59 386 ALA A N 1
ATOM 2548 C CA . ALA A 1 386 ? 48.524 14.151 -76.657 1.00 55.59 386 ALA A CA 1
ATOM 2549 C C . ALA A 1 386 ? 47.077 14.173 -76.141 1.00 55.59 386 ALA A C 1
ATOM 2551 O O . ALA A 1 386 ? 46.818 14.681 -75.059 1.00 55.59 386 ALA A O 1
ATOM 2552 N N . GLY A 1 387 ? 46.127 13.596 -76.876 1.00 59.97 387 GLY A N 1
ATOM 2553 C CA . GLY A 1 387 ? 44.783 13.378 -76.355 1.00 59.97 387 GLY A CA 1
ATOM 2554 C C . GLY A 1 387 ? 43.829 12.810 -77.390 1.00 59.97 387 GLY A C 1
ATOM 2555 O O . GLY A 1 387 ? 44.055 12.940 -78.591 1.00 59.97 387 GLY A O 1
ATOM 2556 N N . VAL A 1 388 ? 42.750 12.195 -76.921 1.00 60.66 388 VAL A N 1
ATOM 2557 C CA . VAL A 1 388 ? 41.644 11.741 -77.769 1.00 60.66 388 VAL A CA 1
ATOM 2558 C C . VAL A 1 388 ? 40.366 12.423 -77.298 1.00 60.66 388 VAL A C 1
ATOM 2560 O O . VAL A 1 388 ? 40.055 12.463 -76.105 1.00 60.66 388 VAL A O 1
ATOM 2563 N N . GLN A 1 389 ? 39.643 12.996 -78.250 1.00 63.72 389 GLN A N 1
ATOM 2564 C CA . GLN A 1 389 ? 38.354 13.633 -78.072 1.00 63.72 389 GLN A CA 1
ATOM 2565 C C . GLN A 1 389 ? 37.312 12.845 -78.855 1.00 63.72 389 GLN A C 1
ATOM 2567 O O . GLN A 1 389 ? 37.440 12.651 -80.058 1.00 63.72 389 GLN A O 1
ATOM 2572 N N . VAL A 1 390 ? 36.254 12.434 -78.172 1.00 64.25 390 VAL A N 1
ATOM 2573 C CA . VAL A 1 390 ? 35.086 11.816 -78.800 1.00 64.25 390 VAL A CA 1
ATOM 2574 C C . VAL A 1 390 ? 33.931 12.787 -78.669 1.00 64.25 390 VAL A C 1
ATOM 2576 O O . VAL A 1 390 ? 33.641 13.245 -77.562 1.00 64.25 390 VAL A O 1
ATOM 2579 N N . THR A 1 391 ? 33.291 13.117 -79.785 1.00 63.84 391 THR A N 1
ATOM 2580 C CA . THR A 1 391 ? 32.103 13.966 -79.825 1.00 63.84 391 THR A CA 1
ATOM 2581 C C . THR A 1 391 ? 30.893 13.107 -80.144 1.00 63.84 391 THR A C 1
ATOM 2583 O O . THR A 1 391 ? 30.886 12.368 -81.130 1.00 63.84 391 THR A O 1
ATOM 2586 N N . TYR A 1 392 ? 29.859 13.233 -79.321 1.00 64.31 392 TYR A N 1
ATOM 2587 C CA . TYR A 1 392 ? 28.607 12.502 -79.475 1.00 64.31 392 TYR A CA 1
ATOM 2588 C C . TYR A 1 392 ? 27.556 13.364 -80.180 1.00 64.31 392 TYR A C 1
ATOM 2590 O O . TYR A 1 392 ? 27.517 14.583 -79.995 1.00 64.31 392 TYR A O 1
ATOM 2598 N N . ASP A 1 393 ? 26.710 12.725 -80.981 1.00 63.28 393 ASP A N 1
ATOM 2599 C CA . ASP A 1 393 ? 25.424 13.260 -81.415 1.00 63.28 393 ASP A CA 1
ATOM 2600 C C . ASP A 1 393 ? 24.398 12.792 -80.383 1.00 63.28 393 ASP A C 1
ATOM 2602 O O . ASP A 1 393 ? 24.024 11.617 -80.345 1.00 63.28 393 ASP A O 1
ATOM 2606 N N . ARG A 1 394 ? 24.028 13.687 -79.465 1.00 54.38 394 ARG A N 1
ATOM 2607 C CA . ARG A 1 394 ? 22.927 13.424 -78.538 1.00 54.38 394 ARG A CA 1
ATOM 2608 C C . ARG A 1 394 ? 21.628 13.843 -79.228 1.00 54.38 394 ARG A C 1
ATOM 2610 O O . ARG A 1 394 ? 21.600 14.967 -79.730 1.00 54.38 394 ARG A O 1
ATOM 2617 N N . PRO A 1 395 ? 20.588 12.996 -79.262 1.00 47.56 395 PRO A N 1
ATOM 2618 C CA . PRO A 1 395 ? 19.221 13.479 -79.413 1.00 47.56 395 PRO A CA 1
ATOM 2619 C C . PRO A 1 395 ? 18.879 14.521 -78.343 1.00 47.56 395 PRO A C 1
ATOM 2621 O O . PRO A 1 395 ? 19.348 14.356 -77.188 1.00 47.56 395 PRO A O 1
#

Secondary structure (DSSP, 8-state):
------PPPTT-----S----SS----SS----SS----SS----SS----SS----SS----SS----TT--PPPTT-----SS----SS----SS----SSPPP-SS----TT--PPPTT-----SS----SS----SS----SS----SS----SS----SS----TT-----TT-----SS----SS-----S----SS----SS----S-----TT------SS------S------TT--S-----S---SS-EEETTEEEEEEEETTEEEEEE----SS---EEEEPPTTPEEEEEEEEEEE-SSTT-EEEEEEEEEE-SS-EEEEEEEEEEEE--STT-EEEEEEE---SB-SEEEEEEEEEE-TT-SS---SSEEEEEEEEEEE--

Foldseek 3Di:
DPPDDDDAPVPGDDDDPDDDDPDDDDDPDDDDDPDDDDDPDDDDDPDDDDDPDDDDDPDDDDDPDDDDDPVDDDDDPPDDDDDPDDDDDPDDDDDPDDDDDPDDDDDPDDDDDPVDDDDDPPDDDDDPDDDDDPDDDDDPDDDDDPDDDDDPDDDDDPDDDDDPDDDDDPVDDDDDPPDDDDDPDDDDDPDDDDDPDDDDDPDDDDDPDDDDDPDDDDDPPDDDDDDDDDDPDDDPDDPDDPPPPPDDDPPPDDDPDDWDDDPQFTWDWDDDPQKIKIFGDDHADDKDKDKDFDDQPWFFFKKKWKKWAQDAAWKKWWKWWQWFDAPPDTDGDTDTQDIDIDRHRGDIDMRMRGDRGTRGRIIIITDGFIDDPPDPDTDRGGMDGRMMMIGIDDD

Sequence (395 aa):
MVAGGLTISPGGAVSAPTVATTGDVAVGGNLGVTGAATVGSTLGVAGAATVGGALGVTGPVTAGGLLTASAGVTVPSGQNAALQGNATVGGTLGVAGATTLSGALGVSGALTASGGLTVPTGQNAALQGNATVGGTLGVTGATTVGGTLGVTGAATIGSTLGVSGAVTASGGLTVPSGQTAALQGNATVGGTLGVTGATTVGGTLGVTGGATVGSLTVASNQHVIVTGTGDYKHGDRTLQLPASAGTPVNASSGMSGHPATSSTGWRYSRQVGAAAQCWFGPVNNQDVYFPITLNVGDRIKSVSARIQDTGGIGNTISMYLHRTVTTSSFSSGSALVGSVTSPGNGSIQTLTLSGLTQMVNSFELYNVVLRANGGPTPDFTNHRIAGVQVTYDRP

pLDDT: mean 72.88, std 20.62, range [34.91, 96.12]

Radius of gyration: 68.1 Å; chains: 1; bounding box: 124×35×197 Å